Protein 2H1P (pdb70)

Secondary structure (DSSP, 8-state):
--EEEEE--EEE-TT--EEEEEEEESS-GGG--EEEEEE-TT----EEEEE-STT--EE--SSSBTTEEEEEEGGGTEEEEEE-S--GGG-EEEEEEEEPTTS---EEEE---EEEEE-----B--EEEEE--SS-S-SSSEEEEEEEEEEEBSS--EEEEGGGTB-TT-EEPPPEEETTEEEEEEEEEEETTTTTTS--EEEEEEGGGTEEEEEE----/----EEE-SEEEE-TT--EEEEEE-SS--B-TTS-B-EEEEEE-TTS--EEEEETTTEE-TT--TTEEEEEETTEEEEEESS--GGG-SEEEEEE-SBSSPEE-S-EEEEE----B--EEEEEPPPHHHHHTTEEEEEEEEEEEBSS--EEEEEETTEE--SEEEEEEPPPPTTT--EEEEEEEEEEHHHHHT--EEEEEEE-TTSSS-EEEEEETT--/--B--TTTS--

B-factor: mean 34.2, std 9.84, range [15.47, 82.89]

Nearest PDB structures (foldseek):
  2h1p-assembly1_H  TM=1.005E+00  e=1.322E-40  Mus musculus
  1frg-assembly1_H  TM=9.338E-01  e=3.503E-31  Mus musculus
  4kvc-assembly1_H  TM=7.817E-01  e=4.084E-31  Mus musculus
  5xli-assembly2_d  TM=7.603E-01  e=1.196E-30  Mus musculus
  4aei-assembly1_H  TM=6.062E-01  e=1.324E-32  Mus musculus

Radius of gyration: 24.99 Å; Cα contacts (8 Å, |Δi|>4): 1165; chains: 3; bounding box: 64×54×63 Å

Structure (mmCIF, N/CA/C/O backbone):
data_2H1P
#
_entry.id   2H1P
#
_cell.length_a   43.790
_cell.length_b   51.250
_cell.length_c   60.180
_cell.angle_alpha   91.82
_cell.angle_beta   98.57
_cell.angle_gamma   107.84
#
_symmetry.space_group_name_H-M   'P 1'
#
loop_
_entity.id
_entity.type
_entity.pdbx_description
1 polymer 2H1
2 polymer 2H1
3 polymer PA1
4 water water
#
loop_
_atom_site.group_PDB
_atom_site.id
_atom_site.type_symbol
_atom_site.label_atom_id
_atom_site.label_alt_id
_atom_site.label_comp_id
_atom_site.label_asym_id
_atom_site.label_entity_id
_atom_site.label_seq_id
_atom_site.pdbx_PDB_ins_code
_atom_site.Cartn_x
_atom_site.Cartn_y
_atom_site.Cartn_z
_atom_site.occupancy
_atom_site.B_iso_or_equiv
_atom_site.auth_seq_id
_atom_site.auth_comp_id
_atom_site.auth_asym_id
_atom_site.auth_atom_id
_atom_site.pdbx_PDB_model_num
ATOM 1 N N . ASP A 1 1 ? -2.285 -24.720 18.541 1.00 50.18 1 ASP L N 1
ATOM 2 C CA . ASP A 1 1 ? -3.647 -24.617 17.994 1.00 50.24 1 ASP L CA 1
ATOM 3 C C . ASP A 1 1 ? -4.747 -24.315 19.017 1.00 49.30 1 ASP L C 1
ATOM 4 O O . ASP A 1 1 ? -4.938 -25.010 20.026 1.00 49.77 1 ASP L O 1
ATOM 9 N N . VAL A 1 2 ? -5.501 -23.286 18.699 1.00 47.82 2 VAL L N 1
ATOM 10 C CA . VAL A 1 2 ? -6.500 -22.792 19.586 1.00 46.34 2 VAL L CA 1
ATOM 11 C C . VAL A 1 2 ? -6.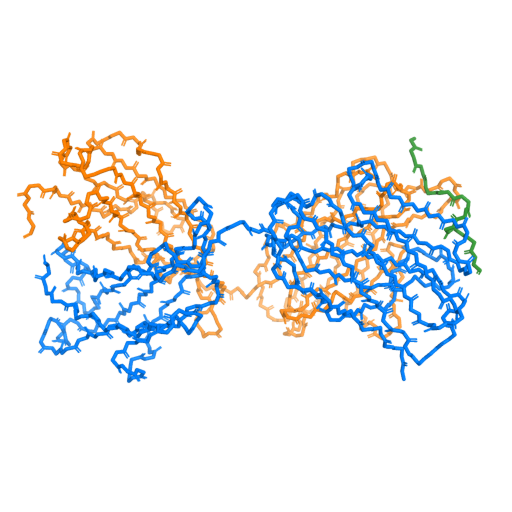802 -21.548 18.797 1.00 45.39 2 VAL L C 1
ATOM 12 O O . VAL A 1 2 ? -5.924 -21.001 18.109 1.00 45.12 2 VAL L O 1
ATOM 16 N N . VAL A 1 3 ? -8.080 -21.223 18.759 1.00 44.78 3 VAL L N 1
ATOM 17 C CA . VAL A 1 3 ? -8.580 -20.094 18.021 1.00 44.18 3 VAL L CA 1
ATOM 18 C C . VAL A 1 3 ? -8.534 -18.848 18.900 1.00 43.82 3 VAL L C 1
ATOM 19 O O . VAL A 1 3 ? -9.281 -18.743 19.891 1.00 44.30 3 VAL L O 1
ATOM 23 N N . MET A 1 4 ? -7.663 -17.910 18.526 1.00 42.74 4 MET L N 1
ATOM 24 C CA . MET A 1 4 ? -7.546 -16.634 19.219 1.00 41.60 4 MET L CA 1
ATOM 25 C C . MET A 1 4 ? -8.553 -15.704 18.600 1.00 40.61 4 MET L C 1
ATOM 26 O O . MET A 1 4 ? -8.411 -15.290 17.458 1.00 40.56 4 MET L O 1
ATOM 31 N N . THR A 1 5 ? -9.581 -15.375 19.356 1.00 39.85 5 THR L N 1
ATOM 32 C CA . THR A 1 5 ? -10.599 -14.482 18.861 1.00 39.20 5 THR L CA 1
ATOM 33 C C . THR A 1 5 ? -10.439 -13.104 19.489 1.00 38.26 5 THR L C 1
ATOM 34 O O . THR A 1 5 ? -10.629 -12.974 20.686 1.00 38.10 5 THR L O 1
ATOM 38 N N . GLN A 1 6 ? -10.084 -12.095 18.700 1.00 37.77 6 GLN L N 1
ATOM 39 C CA . GLN A 1 6 ? -9.989 -10.735 19.214 1.00 37.67 6 GLN L CA 1
ATOM 40 C C . GLN A 1 6 ? -11.227 -9.905 18.940 1.00 38.45 6 GLN L C 1
ATOM 41 O O . GLN A 1 6 ? -11.840 -10.033 17.874 1.00 38.56 6 GLN L O 1
ATOM 47 N N . THR A 1 7 ? -11.409 -8.883 19.785 1.00 38.97 7 THR L N 1
ATOM 48 C CA . THR A 1 7 ? -12.555 -7.958 19.736 1.00 39.27 7 THR L CA 1
ATOM 49 C C . THR A 1 7 ? -12.226 -6.542 20.203 1.00 39.02 7 THR L C 1
ATOM 50 O O . THR A 1 7 ? -11.619 -6.367 21.254 1.00 39.29 7 THR L O 1
ATOM 54 N N . PRO A 1 8 ? -12.745 -5.536 19.523 1.00 38.55 8 PRO L N 1
ATOM 55 C CA . PRO A 1 8 ? -13.494 -5.697 18.299 1.00 38.71 8 PRO L CA 1
ATOM 56 C C . PRO A 1 8 ? -12.473 -5.853 17.202 1.00 38.97 8 PRO L C 1
ATOM 57 O O . PRO A 1 8 ? -11.293 -5.777 17.487 1.00 39.25 8 PRO L O 1
ATOM 61 N N . LEU A 1 9 ? -12.888 -6.078 15.961 1.00 39.16 9 LEU L N 1
ATOM 62 C CA . LEU A 1 9 ? -11.894 -6.127 14.892 1.00 39.69 9 LEU L CA 1
ATOM 63 C C . LEU A 1 9 ? -11.430 -4.746 14.507 1.00 39.45 9 LEU L C 1
ATOM 64 O O . LEU A 1 9 ? -10.328 -4.586 13.986 1.00 39.48 9 LEU L O 1
ATOM 69 N N . SER A 1 10 ? -12.263 -3.747 14.786 1.00 39.27 10 SER L N 1
ATOM 70 C CA . SER A 1 10 ? -11.915 -2.365 14.471 1.00 39.08 10 SER L CA 1
ATOM 71 C C . SER A 1 10 ? -12.287 -1.471 15.648 1.00 39.31 10 SER L C 1
ATOM 72 O O . SER A 1 10 ? -13.334 -1.655 16.287 1.00 39.33 10 SER L O 1
ATOM 75 N N . LEU A 1 11 ? -11.434 -0.474 15.889 1.00 39.51 11 LEU L N 1
ATOM 76 C CA . LEU A 1 11 ? -11.580 0.428 17.017 1.00 39.82 11 LEU L CA 1
ATOM 77 C C . LEU A 1 11 ? -11.199 1.858 16.609 1.00 40.41 11 LEU L C 1
ATOM 78 O O . LEU A 1 11 ? -10.030 2.132 16.257 1.00 40.35 11 LEU L O 1
ATOM 83 N N . PRO A 1 12 ? -12.229 2.729 16.595 1.00 40.79 12 PRO L N 1
ATOM 84 C CA . PRO A 1 12 ? -12.116 4.154 16.246 1.00 40.95 12 PRO L CA 1
ATOM 85 C C . PRO A 1 12 ? -11.841 4.952 17.505 1.00 41.19 12 PRO L C 1
ATOM 86 O O . PRO A 1 12 ? -12.569 4.837 18.479 1.00 41.31 12 PRO L O 1
ATOM 90 N N . VAL A 1 13 ? -10.886 5.860 17.447 1.00 41.41 13 VAL L N 1
ATOM 91 C CA . VAL A 1 13 ? -10.519 6.607 18.637 1.00 41.71 13 VAL L CA 1
ATOM 92 C C . VAL A 1 13 ? -10.015 8.009 18.379 1.00 42.54 13 VAL L C 1
ATOM 93 O O . VAL A 1 13 ? -9.481 8.338 17.315 1.00 42.56 13 VAL L O 1
ATOM 97 N N . SER A 1 14 ? -10.113 8.824 19.416 1.00 43.25 14 SER L N 1
ATOM 98 C CA . SER A 1 14 ? -9.569 10.159 19.351 1.00 43.79 14 SER L CA 1
ATOM 99 C C . SER A 1 14 ? -8.348 10.135 20.272 1.00 43.73 14 SER L C 1
ATOM 100 O O . SER A 1 14 ? -8.403 9.577 21.378 1.00 43.46 14 SER L O 1
ATOM 103 N N . LEU A 1 15 ? -7.235 10.699 19.820 1.00 44.02 15 LEU L N 1
ATOM 104 C CA . LEU A 1 15 ? -6.060 10.687 20.665 1.00 44.39 15 LEU L CA 1
ATOM 105 C C . LEU A 1 15 ? -6.425 11.228 22.042 1.00 44.85 15 LEU L C 1
ATOM 106 O O . LEU A 1 15 ? -7.256 12.134 22.165 1.00 45.09 15 LEU L O 1
ATOM 111 N N . GLY A 1 16 ? -5.764 10.703 23.068 1.00 44.92 16 GLY L N 1
ATOM 112 C CA . GLY A 1 16 ? -6.077 11.073 24.428 1.00 45.03 16 GLY L CA 1
ATOM 113 C C . GLY A 1 16 ? -7.004 10.022 25.012 1.00 45.22 16 GLY L C 1
ATOM 114 O O . GLY A 1 16 ? -6.788 9.560 26.124 1.00 45.51 16 GLY L O 1
ATOM 115 N N . ASP A 1 17 ? -7.985 9.570 24.246 1.00 45.21 17 ASP L N 1
ATOM 116 C CA . ASP A 1 17 ? -8.837 8.495 24.745 1.00 45.37 17 ASP L CA 1
ATOM 117 C C . ASP A 1 17 ? -7.987 7.281 25.140 1.00 44.49 17 ASP L C 1
ATOM 118 O O . ASP A 1 17 ? -6.784 7.219 24.876 1.00 44.52 17 ASP L O 1
ATOM 123 N N . PRO A 1 18 ? -8.660 6.240 25.587 1.00 43.72 18 PRO L N 1
ATOM 124 C CA . PRO A 1 18 ? -7.987 5.035 26.001 1.00 43.14 18 PRO L CA 1
ATOM 125 C C . PRO A 1 18 ? -8.824 3.872 25.487 1.00 42.06 18 PRO L C 1
ATOM 126 O O . PRO A 1 18 ? -10.040 3.995 25.364 1.00 41.87 18 PRO L O 1
ATOM 130 N N . ALA A 1 19 ? -8.202 2.713 25.324 1.00 41.16 19 ALA L N 1
ATOM 131 C CA . ALA A 1 19 ? -8.908 1.601 24.733 1.00 40.47 19 ALA L CA 1
ATOM 132 C C . ALA A 1 19 ? -8.666 0.263 25.400 1.00 39.89 19 ALA L C 1
ATOM 133 O O . ALA A 1 19 ? -7.686 0.081 26.120 1.00 39.76 19 ALA L O 1
ATOM 135 N N . SER A 1 20 ? -9.525 -0.696 25.060 1.00 39.49 20 SER L N 1
ATOM 136 C CA . SER A 1 20 ? -9.388 -2.063 25.536 1.00 39.26 20 SER L CA 1
ATOM 137 C C . SER A 1 20 ? -9.726 -3.046 24.424 1.00 38.82 20 SER L C 1
ATOM 138 O O . SER A 1 20 ? -10.768 -2.958 23.779 1.00 38.90 20 SER L O 1
ATOM 141 N N . ILE A 1 21 ? -8.759 -3.888 24.118 1.00 38.36 21 ILE L N 1
ATOM 142 C CA . ILE A 1 21 ? -8.916 -4.940 23.127 1.00 37.93 21 ILE L CA 1
ATOM 143 C C . ILE A 1 21 ? -9.098 -6.265 23.890 1.00 37.64 21 ILE L C 1
ATOM 144 O O . ILE A 1 21 ? -8.346 -6.520 24.813 1.00 37.78 21 ILE L O 1
ATOM 149 N N . SER A 1 22 ? -10.106 -7.073 23.571 1.00 37.21 22 SER L N 1
ATOM 150 C CA . SER A 1 22 ? -10.219 -8.381 24.212 1.00 37.04 22 SER L CA 1
ATOM 151 C C . SER A 1 22 ? -9.544 -9.398 23.312 1.00 37.27 22 SER L C 1
ATOM 152 O O . SER A 1 22 ? -9.353 -9.159 22.111 1.00 37.41 22 SER L O 1
ATOM 155 N N . CYS A 1 23 ? -9.248 -10.555 23.890 1.00 37.29 23 CYS L N 1
ATOM 156 C CA . CYS A 1 23 ? -8.647 -11.673 23.198 1.00 37.43 23 CYS L CA 1
ATOM 157 C C . CYS A 1 23 ? -9.053 -12.883 24.013 1.00 39.53 23 CYS L C 1
ATOM 158 O O . CYS A 1 23 ? -9.060 -12.861 25.241 1.00 39.47 23 CYS L O 1
ATOM 161 N N . ARG A 1 24 ? -9.504 -13.916 23.328 1.00 42.05 24 ARG L N 1
ATOM 162 C CA . ARG A 1 24 ? -10.130 -15.035 24.004 1.00 44.35 24 ARG L CA 1
ATOM 163 C C . ARG A 1 24 ? -9.703 -16.332 23.292 1.00 45.57 24 ARG L C 1
ATOM 164 O O . ARG A 1 24 ? -10.131 -16.584 22.168 1.00 45.82 24 ARG L O 1
ATOM 172 N N . SER A 1 25 ? -8.864 -17.147 23.927 1.00 46.42 25 SER L N 1
ATOM 173 C CA . SER A 1 25 ? -8.442 -18.386 23.298 1.00 47.46 25 SER L CA 1
ATOM 174 C C . SER A 1 25 ? -9.597 -19.382 23.331 1.00 48.61 25 SER L C 1
ATOM 175 O O . SER A 1 25 ? -10.610 -19.151 23.987 1.00 48.82 25 SER L O 1
ATOM 178 N N . SER A 1 26 ? -9.486 -20.475 22.591 1.00 49.42 26 SER L N 1
ATOM 179 C CA . SER A 1 26 ? -10.539 -21.477 22.670 1.00 50.19 26 SER L CA 1
ATOM 180 C C . SER A 1 26 ? -10.252 -22.335 23.915 1.00 50.87 26 SER L C 1
ATOM 181 O O . SER A 1 26 ? -10.808 -22.062 24.972 1.00 50.97 26 SER L O 1
ATOM 184 N N . GLN A 1 27 ? -9.253 -23.222 23.846 1.00 51.31 27 GLN L N 1
ATOM 185 C CA . GLN A 1 27 ? -8.813 -23.982 25.033 1.00 51.58 27 GLN L CA 1
ATOM 186 C C . GLN A 1 27 ? -8.206 -22.966 26.035 1.00 50.83 27 GLN L C 1
ATOM 187 O O . GLN A 1 27 ? -7.961 -21.806 25.678 1.00 50.90 27 GLN L O 1
ATOM 193 N N . SER A 1 28 ? -7.956 -23.393 27.269 1.00 49.97 28 SER L N 1
ATOM 194 C CA . SER A 1 28 ? -7.320 -22.512 28.262 1.00 49.23 28 SER L CA 1
ATOM 195 C C . SER A 1 28 ? -5.847 -22.301 27.903 1.00 48.61 28 SER L C 1
ATOM 196 O O . SER A 1 28 ? -5.304 -23.071 27.108 1.00 48.83 28 SER L O 1
ATOM 199 N N . LEU A 1 29 ? -5.209 -21.258 28.446 1.00 47.62 29 LEU L N 1
ATOM 200 C CA . LEU A 1 29 ? -3.786 -21.018 28.162 1.00 46.82 29 LEU L CA 1
ATOM 201 C C . LEU A 1 29 ? -2.783 -21.333 29.284 1.00 46.20 29 LEU L C 1
ATOM 202 O O . LEU A 1 29 ? -1.592 -20.997 29.199 1.00 46.12 29 LEU L O 1
ATOM 207 N N . VAL A 1 30 ? -3.257 -21.898 30.384 1.00 45.48 30 VAL L N 1
ATOM 208 C CA . VAL A 1 30 ? -2.302 -22.200 31.428 1.00 44.51 30 VAL L CA 1
ATOM 209 C C . VAL A 1 30 ? -1.507 -23.420 31.004 1.00 43.17 30 VAL L C 1
ATOM 210 O O . VAL A 1 30 ? -2.045 -24.485 30.715 1.00 43.10 30 VAL L O 1
ATOM 214 N N . HIS A 1 31 ? -0.213 -23.244 30.910 1.00 41.89 31 HIS L N 1
ATOM 215 C CA . HIS A 1 31 ? 0.608 -24.351 30.530 1.00 40.60 31 HIS L CA 1
ATOM 216 C C . HIS A 1 31 ? 0.928 -25.243 31.703 1.00 40.03 31 HIS L C 1
ATOM 217 O O . HIS A 1 31 ? 1.149 -24.781 32.813 1.00 40.06 31 HIS L O 1
ATOM 224 N N . SER A 1 32 ? 1.095 -26.519 31.403 1.00 39.53 32 SER L N 1
ATOM 225 C CA . SER A 1 32 ? 1.487 -27.510 32.400 1.00 38.86 32 SER L CA 1
ATOM 226 C C . SER A 1 32 ? 2.844 -27.120 33.000 1.00 38.06 32 SER L C 1
ATOM 227 O O . SER A 1 32 ? 3.884 -27.785 32.786 1.00 38.23 32 SER L O 1
ATOM 230 N N . ASN A 1 33 ? 2.857 -25.951 33.610 1.00 37.08 33 ASN L N 1
ATOM 231 C CA . ASN A 1 33 ? 4.046 -25.483 34.259 1.00 36.26 33 ASN L CA 1
ATOM 232 C C . ASN A 1 33 ? 3.729 -24.129 34.850 1.00 35.73 33 ASN L C 1
ATOM 233 O O . ASN A 1 33 ? 4.614 -23.383 35.250 1.00 35.93 33 ASN L O 1
ATOM 238 N N . GLY A 1 34 ? 2.437 -23.840 34.922 1.00 35.07 34 GLY L N 1
ATOM 239 C CA . GLY A 1 34 ? 1.947 -22.609 35.512 1.00 34.56 34 GLY L CA 1
ATOM 240 C C . GLY A 1 34 ? 2.127 -21.345 34.674 1.00 34.00 34 GLY L C 1
ATOM 241 O O . GLY A 1 34 ? 1.529 -20.287 34.980 1.00 34.16 34 GLY L O 1
ATOM 242 N N . ASN A 1 35 ? 2.980 -21.402 33.664 1.00 33.11 35 ASN L N 1
ATOM 243 C CA . ASN A 1 35 ? 3.130 -20.226 32.844 1.00 32.43 35 ASN L CA 1
ATOM 244 C C . ASN A 1 35 ? 1.938 -20.097 31.888 1.00 32.11 35 ASN L C 1
ATOM 245 O O . ASN A 1 35 ? 1.258 -21.079 31.623 1.00 32.23 35 ASN L O 1
ATOM 250 N N . THR A 1 36 ? 1.495 -18.864 31.672 1.00 31.66 36 THR L N 1
ATOM 251 C CA . THR A 1 36 ? 0.437 -18.546 30.720 1.00 31.35 36 THR L CA 1
ATOM 252 C C . THR A 1 36 ? 1.034 -17.795 29.520 1.00 30.31 36 THR L C 1
ATOM 253 O O . THR A 1 36 ? 1.224 -16.582 29.573 1.00 30.60 36 THR L O 1
ATOM 257 N N . TYR A 1 37 ? 1.308 -18.511 28.442 1.00 28.91 37 TYR L N 1
ATOM 258 C CA . TYR A 1 37 ? 1.979 -17.947 27.302 1.00 27.81 37 TYR L CA 1
ATOM 259 C C . TYR A 1 37 ? 1.181 -17.144 26.295 1.00 27.43 37 TYR L C 1
ATOM 260 O O . TYR A 1 37 ? 1.027 -17.569 25.155 1.00 27.62 37 TYR L O 1
ATOM 269 N N . LEU A 1 38 ? 0.534 -16.080 26.772 1.00 26.98 38 LEU L N 1
ATOM 270 C CA . LEU A 1 38 ? -0.268 -15.160 25.951 1.00 26.31 38 LEU L CA 1
ATOM 271 C C . LEU A 1 38 ? 0.511 -13.870 25.729 1.00 25.99 38 LEU L C 1
ATOM 272 O O . LEU A 1 38 ? 0.770 -13.164 26.693 1.00 26.02 38 LEU L O 1
ATOM 277 N N . HIS A 1 39 ? 0.748 -13.468 24.481 1.00 25.74 39 HIS L N 1
ATOM 278 C CA . HIS A 1 39 ? 1.473 -12.224 24.277 1.00 25.48 39 HIS L CA 1
ATOM 279 C C . HIS A 1 39 ? 0.708 -11.276 23.412 1.00 25.03 39 HIS L C 1
ATOM 280 O O . HIS A 1 39 ? -0.346 -11.615 22.914 1.00 25.01 39 HIS L O 1
ATOM 287 N N . TRP A 1 40 ? 1.238 -10.065 23.289 1.00 24.91 40 TRP L N 1
ATOM 288 C CA . TRP A 1 40 ? 0.625 -8.995 22.516 1.00 24.63 40 TRP L CA 1
ATOM 289 C C . TRP A 1 40 ? 1.677 -8.342 21.649 1.00 24.15 40 TRP L C 1
ATOM 290 O O . TRP A 1 40 ? 2.742 -7.947 22.125 1.00 23.94 40 TRP L O 1
ATOM 301 N N . TYR A 1 41 ? 1.324 -8.150 20.382 1.00 23.98 41 TYR L N 1
ATOM 302 C CA . TYR A 1 41 ? 2.213 -7.545 19.400 1.00 23.77 41 TYR L CA 1
ATOM 303 C C . TYR A 1 41 ? 1.433 -6.451 18.678 1.00 24.43 41 TYR L C 1
ATOM 304 O O . TYR A 1 41 ? 0.203 -6.449 18.634 1.00 24.34 41 TYR L O 1
ATOM 313 N N . LEU A 1 42 ? 2.181 -5.465 18.223 1.00 25.44 42 LEU L N 1
ATOM 314 C CA . LEU A 1 42 ? 1.677 -4.348 17.464 1.00 26.60 42 LEU L CA 1
ATOM 315 C C . LEU A 1 42 ? 2.302 -4.377 16.093 1.00 27.79 42 LEU L C 1
ATOM 316 O O . LEU A 1 42 ? 3.524 -4.579 15.959 1.00 27.52 42 LEU L O 1
ATOM 321 N N . GLN A 1 43 ? 1.520 -4.027 15.075 1.00 29.21 43 GLN L N 1
ATOM 322 C CA . GLN A 1 43 ? 2.115 -3.926 13.753 1.00 30.39 43 GLN L CA 1
ATOM 323 C C . GLN A 1 43 ? 1.749 -2.618 13.187 1.00 31.87 43 GLN L C 1
ATOM 324 O O . GLN A 1 43 ? 0.597 -2.215 13.204 1.00 31.63 43 GLN L O 1
ATOM 330 N N . LYS A 1 44 ? 2.794 -1.873 12.894 1.00 33.93 44 LYS L N 1
ATOM 331 C CA . LYS A 1 44 ? 2.659 -0.553 12.316 1.00 35.92 44 LYS L CA 1
ATOM 332 C C . LYS A 1 44 ? 2.654 -0.627 10.801 1.00 36.88 44 LYS L C 1
ATOM 333 O O . LYS A 1 44 ? 3.439 -1.367 10.172 1.00 36.81 44 LYS L O 1
ATOM 339 N N . PRO A 1 45 ? 1.758 0.154 10.218 1.00 37.75 45 PRO L N 1
ATOM 340 C CA . PRO A 1 45 ? 1.632 0.179 8.783 1.00 38.19 45 PRO L CA 1
ATOM 341 C C . PRO A 1 45 ? 3.019 0.094 8.196 1.00 38.58 45 PRO L C 1
ATOM 342 O O . PRO A 1 45 ? 3.869 0.951 8.410 1.00 38.57 45 PRO L O 1
ATOM 346 N N . GLY A 1 46 ? 3.269 -1.022 7.540 1.00 39.09 46 GLY L N 1
ATOM 347 C CA . GLY A 1 46 ? 4.532 -1.235 6.876 1.00 39.74 46 GLY L CA 1
ATOM 348 C C . GLY A 1 46 ? 5.701 -1.794 7.658 1.00 40.48 46 GLY L C 1
ATOM 349 O O . GLY A 1 46 ? 6.810 -1.852 7.112 1.00 40.97 46 GLY L O 1
ATOM 350 N N . GLN A 1 47 ? 5.483 -2.332 8.853 1.00 40.54 47 GLN L N 1
ATOM 351 C CA . GLN A 1 47 ? 6.622 -2.898 9.572 1.00 40.49 47 GLN L CA 1
ATOM 352 C C . GLN A 1 47 ? 6.378 -4.278 10.150 1.00 39.88 47 GLN L C 1
ATOM 353 O O . GLN A 1 47 ? 5.293 -4.836 10.019 1.00 39.72 47 GLN L O 1
ATOM 359 N N . SER A 1 48 ? 7.419 -4.846 10.746 1.00 39.52 48 SER L N 1
ATOM 360 C CA . SER A 1 48 ? 7.302 -6.152 11.415 1.00 39.15 48 SER L CA 1
ATOM 361 C C . SER A 1 48 ? 6.574 -5.914 12.712 1.00 37.83 48 SER L C 1
ATOM 362 O O . SER A 1 48 ? 6.664 -4.832 13.274 1.00 37.79 48 SER L O 1
ATOM 365 N N . PRO A 1 49 ? 5.866 -6.915 13.207 1.00 36.52 49 PRO L N 1
ATOM 366 C CA . PRO A 1 49 ? 5.233 -6.752 14.491 1.00 35.43 49 PRO L CA 1
ATOM 367 C C . PRO A 1 49 ? 6.327 -6.488 15.522 1.00 34.44 49 PRO L C 1
ATOM 368 O O . PRO A 1 49 ? 7.514 -6.830 15.334 1.00 34.44 49 PRO L O 1
ATOM 372 N N . LYS A 1 50 ? 5.926 -5.863 16.614 1.00 33.36 50 LYS L N 1
ATOM 373 C CA . LYS A 1 50 ? 6.843 -5.617 17.689 1.00 32.29 50 LYS L CA 1
ATOM 374 C C . LYS A 1 50 ? 6.115 -6.051 18.917 1.00 30.69 50 LYS L C 1
ATOM 375 O O . LYS A 1 50 ? 4.958 -5.736 19.081 1.00 30.32 50 LYS L O 1
ATOM 381 N N . LEU A 1 51 ? 6.766 -6.879 19.718 1.00 29.72 51 LEU L N 1
ATOM 382 C CA . LEU A 1 51 ? 6.185 -7.340 20.965 1.00 29.03 51 LEU L CA 1
ATOM 383 C C . LEU A 1 51 ? 5.968 -6.176 21.952 1.00 28.72 51 LEU L C 1
ATOM 384 O O . LEU A 1 51 ? 6.833 -5.321 22.121 1.00 28.91 51 LEU L O 1
ATOM 389 N N . LEU A 1 52 ? 4.810 -6.135 22.595 1.00 27.98 52 LEU L N 1
ATOM 390 C CA . LEU A 1 52 ? 4.542 -5.118 23.598 1.00 27.14 52 LEU L CA 1
ATOM 391 C C . LEU A 1 52 ? 4.592 -5.773 24.965 1.00 26.92 52 LEU L C 1
ATOM 392 O O . LEU A 1 52 ? 5.344 -5.386 25.834 1.00 26.77 52 LEU L O 1
ATOM 397 N N . ILE A 1 53 ? 3.863 -6.866 25.084 1.00 26.97 53 ILE L N 1
ATOM 398 C CA . ILE A 1 53 ? 3.623 -7.522 26.343 1.00 27.01 53 ILE L CA 1
ATOM 399 C C . ILE A 1 53 ? 3.719 -9.023 26.230 1.00 27.33 53 ILE L C 1
ATOM 400 O O . ILE A 1 53 ? 3.076 -9.633 25.395 1.00 27.36 53 ILE L O 1
ATOM 405 N N . TYR A 1 54 ? 4.359 -9.623 27.216 1.00 27.60 54 TYR L N 1
ATOM 406 C CA . TYR A 1 54 ? 4.496 -11.046 27.225 1.00 27.97 54 TYR L CA 1
ATOM 407 C C . TYR A 1 54 ? 4.100 -11.630 28.556 1.00 28.56 54 TYR L C 1
ATOM 408 O O . TYR A 1 54 ? 4.068 -10.932 29.580 1.00 28.81 54 TYR L O 1
ATOM 417 N N . LYS A 1 55 ? 3.746 -12.913 28.514 1.00 28.85 55 LYS L N 1
ATOM 418 C CA . LYS A 1 55 ? 3.340 -13.635 29.696 1.00 29.25 55 LYS L CA 1
ATOM 419 C C . LYS A 1 55 ? 2.171 -12.928 30.348 1.00 29.56 55 LYS L C 1
ATOM 420 O O . LYS A 1 55 ? 2.169 -12.672 31.541 1.00 29.83 55 LYS L O 1
ATOM 426 N N . VAL A 1 56 ? 1.199 -12.574 29.517 1.00 29.61 56 VAL L N 1
ATOM 427 C CA . VAL A 1 56 ? -0.035 -11.897 29.916 1.00 29.40 56 VAL L CA 1
ATOM 428 C C . VAL A 1 56 ? 0.084 -10.444 30.248 1.00 29.55 56 VAL L C 1
ATOM 429 O O . VAL A 1 56 ? -0.796 -9.661 29.880 1.00 29.96 56 VAL L O 1
ATOM 433 N N . SER A 1 57 ? 1.127 -10.082 30.972 1.00 29.34 57 SER L N 1
ATOM 434 C CA . SER A 1 57 ? 1.198 -8.735 31.483 1.00 29.56 57 SER L CA 1
ATOM 435 C C . SER A 1 57 ? 2.582 -8.212 31.741 1.00 29.87 57 SER L C 1
ATOM 436 O O . SER A 1 57 ? 2.720 -7.275 32.500 1.00 29.69 57 SER L O 1
ATOM 439 N N . ASN A 1 58 ? 3.602 -8.856 31.193 1.00 30.68 58 ASN L N 1
ATOM 440 C CA . ASN A 1 58 ? 4.958 -8.359 31.346 1.00 31.86 58 ASN L CA 1
ATOM 441 C C . ASN A 1 58 ? 5.392 -7.370 30.248 1.00 32.92 58 ASN L C 1
ATOM 442 O O . ASN A 1 58 ? 5.583 -7.775 29.110 1.00 33.03 58 ASN L O 1
ATOM 447 N N . ARG A 1 59 ? 5.586 -6.090 30.577 1.00 33.81 59 ARG L N 1
ATOM 448 C CA . ARG A 1 59 ? 6.043 -5.135 29.558 1.00 34.79 59 ARG L CA 1
ATOM 449 C C . ARG A 1 59 ? 7.413 -5.474 29.079 1.00 35.58 59 ARG L C 1
ATOM 450 O O . ARG A 1 59 ? 8.272 -5.887 29.859 1.00 35.98 59 ARG L O 1
ATOM 458 N N . PHE A 1 60 ? 7.593 -5.338 27.776 1.00 35.75 60 PHE L N 1
ATOM 459 C CA . PHE A 1 60 ? 8.850 -5.640 27.162 1.00 36.09 60 PHE L CA 1
ATOM 460 C C . PHE A 1 60 ? 9.718 -4.405 27.275 1.00 36.88 60 PHE L C 1
ATOM 461 O O . PHE A 1 60 ? 9.210 -3.296 27.381 1.00 36.76 60 PHE L O 1
ATOM 469 N N . SER A 1 61 ? 11.024 -4.605 27.210 1.00 37.84 61 SER L N 1
ATOM 470 C CA . SER A 1 61 ? 11.988 -3.526 27.320 1.00 38.80 61 SER L CA 1
ATOM 471 C C . SER A 1 61 ? 11.635 -2.358 26.394 1.00 39.01 61 SER L C 1
ATOM 472 O O . SER A 1 61 ? 11.902 -2.446 25.175 1.00 39.38 61 SER L O 1
ATOM 475 N N . GLY A 1 62 ? 11.241 -1.217 26.986 1.00 38.60 62 GLY L N 1
ATOM 476 C CA . GLY A 1 62 ? 10.962 0.009 26.231 1.00 38.28 62 GLY L CA 1
ATOM 477 C C . GLY A 1 62 ? 9.502 0.254 25.849 1.00 38.35 62 GLY L C 1
ATOM 478 O O . GLY A 1 62 ? 9.207 1.056 24.948 1.00 38.64 62 GLY L O 1
ATOM 479 N N . VAL A 1 63 ? 8.594 -0.519 26.437 1.00 37.93 63 VAL L N 1
ATOM 480 C CA . VAL A 1 63 ? 7.174 -0.312 26.190 1.00 37.16 63 VAL L CA 1
ATOM 481 C C . VAL A 1 63 ? 6.567 0.595 27.255 1.00 37.17 63 VAL L C 1
ATOM 482 O O . VAL A 1 63 ? 6.369 0.195 28.414 1.00 37.33 63 VAL L O 1
ATOM 486 N N . PRO A 1 64 ? 6.227 1.798 26.823 1.00 36.84 64 PRO L N 1
ATOM 487 C CA . PRO A 1 64 ? 5.634 2.846 27.647 1.00 36.84 64 PRO L CA 1
ATOM 488 C C . PRO A 1 64 ? 4.602 2.330 28.619 1.00 36.90 64 PRO L C 1
ATOM 489 O O . PRO A 1 64 ? 3.947 1.318 28.373 1.00 36.87 64 PRO L O 1
ATOM 493 N N . ASP A 1 65 ? 4.480 3.019 29.749 1.00 37.06 65 ASP L N 1
ATOM 494 C CA . ASP A 1 65 ? 3.586 2.567 30.791 1.00 37.14 65 ASP L CA 1
ATOM 495 C C . ASP A 1 65 ? 2.113 2.733 30.537 1.00 36.43 65 ASP L C 1
ATOM 496 O O . ASP A 1 65 ? 1.293 2.138 31.252 1.00 36.48 65 ASP L O 1
ATOM 501 N N . LYS A 1 66 ? 1.788 3.439 29.444 1.00 35.57 66 LYS L N 1
ATOM 502 C CA . LYS A 1 66 ? 0.391 3.618 29.037 1.00 34.89 66 LYS L CA 1
ATOM 503 C C . LYS A 1 66 ? -0.174 2.221 28.738 1.00 34.31 66 LYS L C 1
ATOM 504 O O . LYS A 1 66 ? -1.390 2.005 28.763 1.00 34.38 66 LYS L O 1
ATOM 510 N N . PHE A 1 67 ? 0.699 1.317 28.302 1.00 33.55 67 PHE L N 1
ATOM 511 C CA . PHE A 1 67 ? 0.268 -0.026 27.929 1.00 32.86 67 PHE L CA 1
ATOM 512 C C . PHE A 1 67 ? 0.238 -0.962 29.115 1.00 32.23 67 PHE L C 1
ATOM 513 O O . PHE A 1 67 ? 1.173 -1.041 29.868 1.00 32.38 67 PHE L O 1
ATOM 521 N N . SER A 1 68 ? -0.733 -1.831 29.173 1.00 31.87 68 SER L N 1
ATOM 522 C CA . SER A 1 68 ? -0.703 -2.779 30.257 1.00 31.67 68 SER L CA 1
ATOM 523 C C . SER A 1 68 ? -1.626 -3.917 29.853 1.00 31.54 68 SER L C 1
ATOM 524 O O . SER A 1 68 ? -2.516 -3.707 29.042 1.00 31.44 68 SER L O 1
ATOM 527 N N . GLY A 1 69 ? -1.399 -5.116 30.375 1.00 31.57 69 GLY L N 1
ATOM 528 C CA . GLY A 1 69 ? -2.224 -6.245 29.991 1.00 32.08 69 GLY L CA 1
ATOM 529 C C . GLY A 1 69 ? -2.576 -7.064 31.213 1.00 32.88 69 GLY L C 1
ATOM 530 O O . GLY A 1 69 ? -1.814 -7.123 32.162 1.00 32.81 69 GLY L O 1
ATOM 531 N N . SER A 1 70 ? -3.713 -7.746 31.159 1.00 33.83 70 SER L N 1
ATOM 532 C CA . SER A 1 70 ? -4.187 -8.552 32.283 1.00 34.59 70 SER L CA 1
ATOM 533 C C . SER A 1 70 ? -5.132 -9.610 31.768 1.00 35.59 70 SER L C 1
ATOM 534 O O . SER A 1 70 ? -5.631 -9.521 30.641 1.00 35.74 70 SER L O 1
ATOM 537 N N . GLY A 1 71 ? -5.393 -10.603 32.608 1.00 36.34 71 GLY L N 1
ATOM 538 C CA . GLY A 1 71 ? -6.315 -11.671 32.251 1.00 37.01 71 GLY L CA 1
ATOM 539 C C . GLY A 1 71 ? -5.920 -12.990 32.893 1.00 37.70 71 GLY L C 1
ATOM 540 O O . GLY A 1 71 ? -4.806 -13.127 33.425 1.00 37.65 71 GLY L O 1
ATOM 541 N N . SER A 1 72 ? -6.762 -13.996 32.673 1.00 38.38 72 SER L N 1
ATOM 542 C CA . SER A 1 72 ? -6.537 -15.326 33.209 1.00 39.25 72 SER L CA 1
ATOM 543 C C . SER A 1 72 ? -7.152 -16.383 32.304 1.00 39.46 72 SER L C 1
ATOM 544 O O . SER A 1 72 ? -8.284 -16.244 31.827 1.00 39.50 72 SER L O 1
ATOM 547 N N . GLY A 1 73 ? -6.400 -17.462 32.131 1.00 39.59 73 GLY L N 1
ATOM 548 C CA . GLY A 1 73 ? -6.846 -18.631 31.391 1.00 39.65 73 GLY L CA 1
ATOM 549 C C . GLY A 1 73 ? -7.253 -18.487 29.932 1.00 39.36 73 GLY L C 1
ATOM 550 O O . GLY A 1 73 ? -6.546 -18.983 29.062 1.00 39.21 73 GLY L O 1
ATOM 551 N N . THR A 1 74 ? -8.476 -18.026 29.686 1.00 39.29 74 THR L N 1
ATOM 552 C CA . THR A 1 74 ? -8.964 -17.927 28.320 1.00 39.64 74 THR L CA 1
ATOM 553 C C . THR A 1 74 ? -9.240 -16.509 27.898 1.00 40.22 74 THR L C 1
ATOM 554 O O . THR A 1 74 ? -9.253 -16.218 26.718 1.00 40.31 74 THR L O 1
ATOM 558 N N . ASP A 1 75 ? -9.713 -15.704 28.835 1.00 40.77 75 ASP L N 1
ATOM 559 C CA . ASP A 1 75 ? -10.048 -14.317 28.549 1.00 41.32 75 ASP L CA 1
ATOM 560 C C . ASP A 1 75 ? -8.880 -13.379 28.869 1.00 40.38 75 ASP L C 1
ATOM 561 O O . ASP A 1 75 ? -8.343 -13.468 29.959 1.00 40.83 75 ASP L O 1
ATOM 566 N N . PHE A 1 76 ? -8.621 -12.368 28.036 1.00 38.89 76 PHE L N 1
ATOM 567 C CA . PHE A 1 76 ? -7.529 -11.433 28.312 1.00 37.49 76 PHE L CA 1
ATOM 568 C C . PHE A 1 76 ? -7.819 -10.071 27.767 1.00 36.86 76 PHE L C 1
ATOM 569 O O . PHE A 1 76 ? -8.674 -9.922 26.911 1.00 36.94 76 PHE L O 1
ATOM 577 N N . THR A 1 77 ? -7.096 -9.070 28.246 1.00 36.18 77 THR L N 1
ATOM 578 C CA . THR A 1 77 ? -7.375 -7.726 27.804 1.00 35.69 77 THR L CA 1
ATOM 579 C C . THR A 1 77 ? -6.118 -6.892 27.698 1.00 35.88 77 THR L C 1
ATOM 580 O O . THR A 1 77 ? -5.205 -7.057 28.490 1.00 36.14 77 THR L O 1
ATOM 584 N N . LEU A 1 78 ? -6.027 -6.126 26.615 1.00 35.86 78 LEU L N 1
ATOM 585 C CA . LEU A 1 78 ? -4.969 -5.157 26.406 1.00 36.12 78 LEU L CA 1
ATOM 586 C C . LEU A 1 78 ? -5.592 -3.817 26.665 1.00 36.54 78 LEU L C 1
ATOM 587 O O . LEU A 1 78 ? -6.610 -3.499 26.077 1.00 36.35 78 LEU L O 1
ATOM 592 N N . LYS A 1 79 ? -4.921 -2.973 27.428 1.00 37.33 79 LYS L N 1
ATOM 593 C CA . LYS A 1 79 ? -5.474 -1.672 27.710 1.00 38.03 79 LYS L CA 1
ATOM 594 C C . LYS A 1 79 ? -4.424 -0.639 27.423 1.00 38.51 79 LYS L C 1
ATOM 595 O O . LYS A 1 79 ? -3.235 -0.877 27.607 1.00 38.19 79 LYS L O 1
ATOM 601 N N . ILE A 1 80 ? -4.894 0.522 26.986 1.00 39.55 80 ILE L N 1
ATOM 602 C CA . ILE A 1 80 ? -4.045 1.635 26.593 1.00 40.74 80 ILE L CA 1
ATOM 603 C C . ILE A 1 80 ? -4.722 2.812 27.295 1.00 42.06 80 ILE L C 1
ATOM 604 O O . ILE A 1 80 ? -5.945 2.920 27.271 1.00 42.31 80 ILE L O 1
ATOM 609 N N . SER A 1 81 ? -3.953 3.593 28.044 1.00 43.01 81 SER L N 1
ATOM 610 C CA . SER A 1 81 ? -4.504 4.642 28.909 1.00 44.09 81 SER L CA 1
ATOM 611 C C . SER A 1 81 ? -4.921 5.982 28.259 1.00 45.01 81 SER L C 1
ATOM 612 O O . SER A 1 81 ? -5.956 6.572 28.598 1.00 45.00 81 SER L O 1
ATOM 615 N N . ARG A 1 82 ? -4.095 6.440 27.328 1.00 45.90 82 ARG L N 1
ATOM 616 C CA . ARG A 1 82 ? -4.296 7.661 26.568 1.00 46.68 82 ARG L CA 1
ATOM 617 C C . ARG A 1 82 ? -3.722 7.175 25.279 1.00 47.21 82 ARG L C 1
ATOM 618 O O . ARG A 1 82 ? -2.557 6.786 25.262 1.00 47.13 82 ARG L O 1
ATOM 626 N N . VAL A 1 83 ? -4.481 7.198 24.194 1.00 47.87 83 VAL L N 1
ATOM 627 C CA . VAL A 1 83 ? -3.880 6.799 22.929 1.00 48.48 83 VAL L CA 1
ATOM 628 C C . VAL A 1 83 ? -3.121 7.939 22.276 1.00 49.23 83 VAL L C 1
ATOM 629 O O . VAL A 1 83 ? -3.609 9.062 22.215 1.00 49.10 83 VAL L O 1
ATOM 633 N N . GLU A 1 84 ? -1.896 7.636 21.864 1.00 50.12 84 GLU L N 1
ATOM 634 C CA . GLU A 1 84 ? -1.039 8.547 21.115 1.00 51.03 84 GLU L CA 1
ATOM 635 C C . GLU A 1 84 ? -1.209 8.178 19.648 1.00 51.00 84 GLU L C 1
ATOM 636 O O . GLU A 1 84 ? -1.785 7.125 19.331 1.00 51.27 84 GLU L O 1
ATOM 642 N N . ALA A 1 85 ? -0.698 9.012 18.752 1.00 50.68 85 ALA L N 1
ATOM 643 C CA . ALA A 1 85 ? -0.786 8.718 17.322 1.00 50.50 85 ALA L CA 1
ATOM 644 C C . ALA A 1 85 ? 0.083 7.514 17.047 1.00 50.30 85 ALA L C 1
ATOM 645 O O . ALA A 1 85 ? -0.242 6.658 16.237 1.00 50.40 85 ALA L O 1
ATOM 647 N N . GLU A 1 86 ? 1.168 7.441 17.800 1.00 50.09 86 GLU L N 1
ATOM 648 C CA . GLU A 1 86 ? 2.131 6.349 17.739 1.00 49.80 86 GLU L CA 1
ATOM 649 C C . GLU A 1 86 ? 1.424 4.998 17.987 1.00 48.56 86 GLU L C 1
ATOM 650 O O . GLU A 1 86 ? 1.900 3.952 17.578 1.00 48.62 86 GLU L O 1
ATOM 656 N N . ASP A 1 87 ? 0.325 5.008 18.722 1.00 47.23 87 ASP L N 1
ATOM 657 C CA . ASP A 1 87 ? -0.289 3.760 19.087 1.00 46.28 87 ASP L CA 1
ATOM 658 C C . ASP A 1 87 ? -1.175 3.149 18.052 1.00 45.14 87 ASP L C 1
ATOM 659 O O . ASP A 1 87 ? -1.874 2.184 18.314 1.00 45.13 87 ASP L O 1
ATOM 664 N N . GLN A 1 88 ? -1.221 3.751 16.884 1.00 44.02 88 GLN L N 1
ATOM 665 C CA . GLN A 1 88 ? -2.134 3.228 15.890 1.00 42.78 88 GLN L CA 1
ATOM 666 C C . GLN A 1 88 ? -1.623 2.228 14.890 1.00 41.19 88 GLN L C 1
ATOM 667 O O . GLN A 1 88 ? -0.760 2.538 14.066 1.00 41.54 88 GLN L O 1
ATOM 673 N N . GLY A 1 89 ? -2.285 1.085 14.875 1.00 39.17 89 G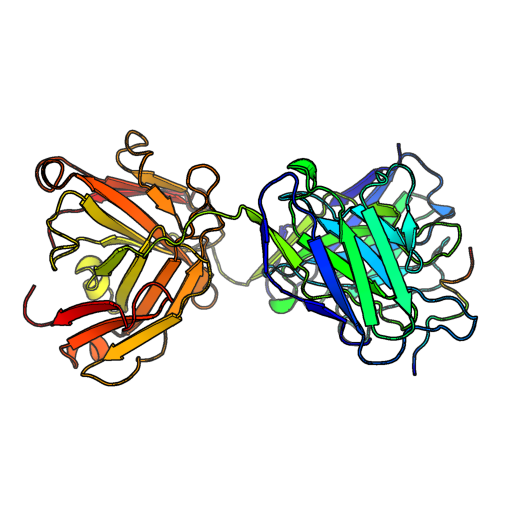LY L N 1
ATOM 674 C CA . GLY A 1 89 ? -1.939 0.014 13.989 1.00 37.50 89 GLY L CA 1
ATOM 675 C C . GLY A 1 89 ? -2.813 -1.151 14.365 1.00 36.16 89 GLY L C 1
ATOM 676 O O . GLY A 1 89 ? -3.918 -0.983 14.859 1.00 36.31 89 GLY L O 1
ATOM 677 N N . VAL A 1 90 ? -2.366 -2.333 13.994 1.00 34.82 90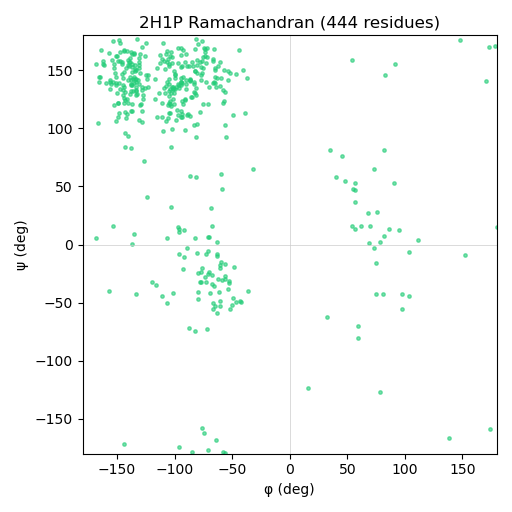 VAL L N 1
ATOM 678 C CA . VAL A 1 90 ? -3.095 -3.541 14.273 1.00 33.31 90 VAL L CA 1
ATOM 679 C C . VAL A 1 90 ? -2.399 -4.271 15.403 1.00 32.10 90 VAL L C 1
ATOM 680 O O . VAL A 1 90 ? -1.161 -4.373 15.433 1.00 31.83 90 VAL L O 1
ATOM 684 N N . TYR A 1 91 ? -3.196 -4.684 16.378 1.00 31.20 91 TYR L N 1
ATOM 685 C CA . TYR A 1 91 ? -2.698 -5.357 17.553 1.00 30.56 91 TYR L CA 1
ATOM 686 C C . TYR A 1 91 ? -3.046 -6.832 17.510 1.00 30.29 91 TYR L C 1
ATOM 687 O O . TYR A 1 91 ? -4.201 -7.177 17.305 1.00 30.16 91 TYR L O 1
ATOM 696 N N . PHE A 1 92 ? -2.116 -7.680 17.921 1.00 30.46 92 PHE L N 1
ATOM 697 C CA . PHE A 1 92 ? -2.380 -9.111 17.893 1.00 30.98 92 PHE L CA 1
ATOM 698 C C . PHE A 1 92 ? -1.970 -9.834 19.186 1.00 31.67 92 PHE L C 1
ATOM 699 O O . PHE A 1 92 ? -0.900 -9.569 19.743 1.00 32.01 92 PHE L O 1
ATOM 707 N N . CYS A 1 93 ? -2.766 -10.818 19.600 1.00 31.83 93 CYS L N 1
ATOM 708 C CA . CYS A 1 93 ? -2.388 -11.695 20.699 1.00 31.90 93 CYS L CA 1
ATOM 709 C C . CYS A 1 93 ? -1.985 -13.060 20.179 1.00 31.41 93 CYS L C 1
ATOM 710 O O . CYS A 1 93 ? -2.784 -13.753 19.584 1.00 31.38 93 CYS L O 1
ATOM 713 N N . SER A 1 94 ? -0.765 -13.481 20.443 1.00 31.26 94 SER L N 1
ATOM 714 C CA . SER A 1 94 ? -0.354 -14.844 20.119 1.00 31.27 94 SER L CA 1
ATOM 715 C C . SER A 1 94 ? -0.355 -15.662 21.427 1.00 31.12 94 SER L C 1
ATOM 716 O O . SER A 1 94 ? -0.255 -15.094 22.517 1.00 31.20 94 SER L O 1
ATOM 719 N N . GLN A 1 95 ? -0.289 -16.983 21.301 1.00 30.82 95 GLN L N 1
ATOM 720 C CA . GLN A 1 95 ? -0.231 -17.879 22.447 1.00 30.56 95 GLN L CA 1
ATOM 721 C C . GLN A 1 95 ? 0.864 -18.872 22.134 1.00 30.49 95 GLN L C 1
ATOM 722 O O . GLN A 1 95 ? 1.138 -19.147 20.971 1.00 30.44 95 GLN L O 1
ATOM 728 N N . SER A 1 96 ? 1.467 -19.453 23.155 1.00 30.57 96 SER L N 1
ATOM 729 C CA . SER A 1 96 ? 2.523 -20.389 22.869 1.00 31.08 96 SER L CA 1
ATOM 730 C C . SER A 1 96 ? 2.379 -21.589 23.753 1.00 31.83 96 SER L C 1
ATOM 731 O O . SER A 1 96 ? 3.204 -22.493 23.721 1.00 32.13 96 SER L O 1
ATOM 734 N N . THR A 1 97 ? 1.358 -21.580 24.583 1.00 32.18 97 THR L N 1
ATOM 735 C CA . THR A 1 97 ? 1.135 -22.690 25.474 1.00 32.78 97 THR L CA 1
ATOM 736 C C . THR A 1 97 ? 0.926 -23.945 24.630 1.00 33.29 97 THR L C 1
ATOM 737 O O . THR A 1 97 ? 1.549 -24.986 24.849 1.00 33.18 97 THR L O 1
ATOM 741 N N . HIS A 1 98 ? 0.065 -23.821 23.631 1.00 33.59 98 HIS L N 1
ATOM 742 C CA . HIS A 1 98 ? -0.179 -24.914 22.706 1.00 33.67 98 HIS L CA 1
ATOM 743 C C . HIS A 1 98 ? 0.535 -24.711 21.380 1.00 33.05 98 HIS L C 1
ATOM 744 O O . HIS A 1 98 ? 0.619 -23.594 20.878 1.00 33.01 98 HIS L O 1
ATOM 751 N N . VAL A 1 99 ? 1.144 -25.795 20.917 1.00 32.51 99 VAL L N 1
ATOM 752 C CA . VAL A 1 99 ? 1.881 -25.867 19.670 1.00 32.02 99 VAL L CA 1
ATOM 753 C C . VAL A 1 99 ? 0.895 -26.483 18.681 1.00 31.89 99 VAL L C 1
ATOM 754 O O . VAL A 1 99 ? 0.292 -27.505 18.983 1.00 32.36 99 VAL L O 1
ATOM 758 N N . PRO A 1 100 ? 0.789 -25.949 17.470 1.00 31.05 100 PRO L N 1
ATOM 759 C CA . PRO A 1 100 ? 1.548 -24.789 17.030 1.00 30.18 100 PRO L CA 1
ATOM 760 C C . PRO A 1 100 ? 0.956 -23.510 17.606 1.00 28.94 100 PRO L C 1
ATOM 761 O O . PRO A 1 100 ? -0.277 -23.409 17.790 1.00 28.57 100 PRO L O 1
ATOM 765 N N . TRP A 1 101 ? 1.827 -22.511 17.768 1.00 27.93 101 TRP L N 1
ATOM 766 C CA . TRP A 1 101 ? 1.424 -21.209 18.234 1.00 27.16 101 TRP L CA 1
ATOM 767 C C . TRP A 1 101 ? 0.482 -20.485 17.257 1.00 26.87 101 TRP L C 1
ATOM 768 O O . TRP A 1 101 ? 0.662 -20.522 16.061 1.00 26.52 101 TRP L O 1
ATOM 779 N N . THR A 1 102 ? -0.472 -19.744 17.790 1.00 27.15 102 THR L N 1
ATOM 780 C CA . THR A 1 102 ? -1.417 -19.049 16.962 1.00 27.36 102 THR L CA 1
ATOM 781 C C . THR A 1 102 ? -1.579 -17.567 17.351 1.00 27.67 102 THR L C 1
ATOM 782 O O . THR A 1 102 ? -1.129 -17.102 18.415 1.00 27.67 102 THR L O 1
ATOM 786 N N . PHE A 1 103 ? -2.097 -16.794 16.413 1.00 27.90 103 PHE L N 1
ATOM 787 C CA . PHE A 1 103 ? -2.229 -15.368 16.630 1.00 28.20 103 PHE L CA 1
ATOM 788 C C . PHE A 1 103 ? -3.669 -15.040 16.242 1.00 29.25 103 PHE L C 1
ATOM 789 O O . PHE A 1 103 ? -4.314 -15.791 15.513 1.00 29.34 103 PHE L O 1
ATOM 797 N N . GLY A 1 104 ? -4.199 -13.967 16.806 1.00 30.18 104 GLY L N 1
ATOM 798 C CA . GLY A 1 104 ? -5.569 -13.577 16.550 1.00 31.23 104 GLY L CA 1
ATOM 799 C C . GLY A 1 104 ? -5.709 -12.800 15.254 1.00 32.37 104 GLY L C 1
ATOM 800 O O . GLY A 1 104 ? -4.717 -12.320 14.679 1.00 32.35 104 GLY L O 1
ATOM 801 N N . GLY A 1 105 ? -6.961 -12.624 14.837 1.00 33.41 105 GLY L N 1
ATOM 802 C CA . GLY A 1 105 ? -7.251 -11.926 13.600 1.00 34.62 105 GLY L CA 1
ATOM 803 C C . GLY A 1 105 ? -6.659 -10.522 13.543 1.00 35.83 105 GLY L C 1
ATOM 804 O O . GLY A 1 105 ? -6.492 -9.980 12.439 1.00 36.27 105 GLY L O 1
ATOM 805 N N . GLY A 1 106 ? -6.277 -9.982 14.714 1.00 36.28 106 GLY L N 1
ATOM 806 C CA . GLY A 1 106 ? -5.735 -8.616 14.866 1.00 36.38 106 GLY L CA 1
ATOM 807 C C . GLY A 1 106 ? -6.831 -7.574 15.153 1.00 36.50 106 GLY L C 1
ATOM 808 O O . GLY A 1 106 ? -7.988 -7.761 14.784 1.00 36.73 106 GLY L O 1
ATOM 809 N N . THR A 1 107 ? -6.472 -6.461 15.779 1.00 36.57 107 THR L N 1
ATOM 810 C CA . THR A 1 107 ? -7.470 -5.449 16.104 1.00 36.93 107 THR L CA 1
ATOM 811 C C . THR A 1 107 ? -6.929 -4.102 15.711 1.00 37.62 107 THR L C 1
ATOM 812 O O . THR A 1 107 ? -5.770 -3.782 15.982 1.00 37.45 107 THR L O 1
ATOM 816 N N . LYS A 1 108 ? -7.75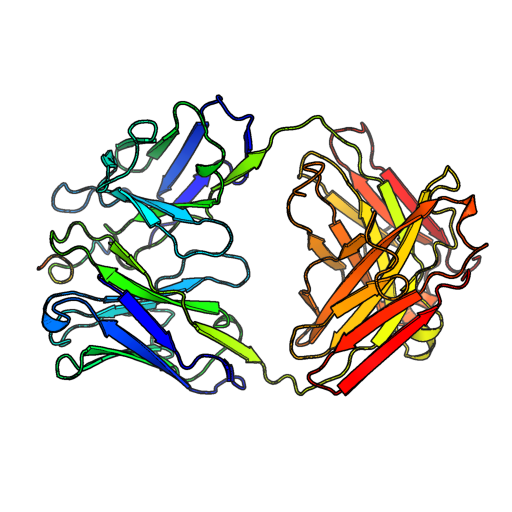8 -3.339 15.007 1.00 38.51 108 LYS L N 1
ATOM 817 C CA . LYS A 1 108 ? -7.316 -2.084 14.436 1.00 39.58 108 LYS L CA 1
ATOM 818 C C . LYS A 1 108 ? -7.682 -0.792 15.154 1.00 40.31 108 LYS L C 1
ATOM 819 O O . LYS A 1 108 ? -8.865 -0.475 15.320 1.00 40.51 108 LYS L O 1
ATOM 825 N N . LEU A 1 109 ? -6.673 -0.018 15.546 1.00 40.72 109 LEU L N 1
ATOM 826 C CA . LEU A 1 109 ? -6.967 1.282 16.104 1.00 41.22 109 LEU L CA 1
ATOM 827 C C . LEU A 1 109 ? -7.091 2.250 14.963 1.00 41.88 109 LEU L C 1
ATOM 828 O O . LEU A 1 109 ? -6.180 2.373 14.156 1.00 41.86 109 LEU L O 1
ATOM 833 N N . GLU A 1 110 ? -8.195 2.970 14.904 1.00 42.68 110 GLU L N 1
ATOM 834 C CA . GLU A 1 110 ? -8.365 3.910 13.812 1.00 43.73 110 GLU L CA 1
ATOM 835 C C . GLU A 1 110 ? -8.975 5.208 14.314 1.00 43.85 110 GLU L C 1
ATOM 836 O O . GLU A 1 110 ? -9.636 5.235 15.346 1.00 43.76 110 GLU L O 1
ATOM 842 N N . ILE A 1 111 ? -8.770 6.284 13.574 1.00 44.14 111 ILE L N 1
ATOM 843 C CA . ILE A 1 111 ? -9.276 7.562 14.013 1.00 44.71 111 ILE L CA 1
ATOM 844 C C . ILE A 1 111 ? -10.791 7.636 14.027 1.00 45.18 111 ILE L C 1
ATOM 845 O O . ILE A 1 111 ? -11.454 7.153 13.115 1.00 45.35 111 ILE L O 1
ATOM 850 N N . LYS A 1 112 ? -11.331 8.254 15.072 1.00 45.53 112 LYS L N 1
ATOM 851 C CA . LYS A 1 112 ? -12.761 8.471 15.182 1.00 45.87 112 LYS L CA 1
ATOM 852 C C . LYS A 1 112 ? -13.012 9.775 14.451 1.00 45.56 112 LYS L C 1
ATOM 853 O O . LYS A 1 112 ? -12.234 10.719 14.585 1.00 45.54 112 LYS L O 1
ATOM 859 N N . ARG A 1 113 ? -14.126 9.848 13.734 1.00 45.25 113 ARG L N 1
ATOM 860 C CA . ARG A 1 113 ? -14.582 11.095 13.130 1.00 45.04 113 ARG L CA 1
ATOM 861 C C . ARG A 1 113 ? -16.092 11.003 12.979 1.00 43.44 113 ARG L C 1
ATOM 862 O O . ARG A 1 113 ? -16.729 10.032 13.423 1.00 43.18 113 ARG L O 1
ATOM 870 N N . ALA A 1 114 ? -16.691 12.095 12.540 1.00 42.22 114 ALA L N 1
ATOM 871 C CA . ALA A 1 114 ? -18.139 12.110 12.401 1.00 41.29 114 ALA L CA 1
ATOM 872 C C . ALA A 1 114 ? -18.673 11.136 11.330 1.00 40.17 114 ALA L C 1
ATOM 873 O O . ALA A 1 114 ? -18.016 10.840 10.316 1.00 40.16 114 ALA L O 1
ATOM 875 N N . ASP A 1 115 ? -19.896 10.679 11.536 1.00 38.91 115 ASP L N 1
ATOM 876 C CA . ASP A 1 115 ? -20.517 9.833 10.552 1.00 37.68 115 ASP L CA 1
ATOM 877 C C . ASP A 1 115 ? -20.602 10.588 9.241 1.00 36.33 115 ASP L C 1
ATOM 878 O O . ASP A 1 115 ? -20.779 11.815 9.214 1.00 36.32 115 ASP L O 1
ATOM 883 N N . ALA A 1 116 ? -20.402 9.852 8.152 1.00 34.81 116 ALA L N 1
ATOM 884 C CA . ALA A 1 116 ? -20.412 10.432 6.815 1.00 33.02 116 ALA L CA 1
ATOM 885 C C . ALA A 1 116 ? -21.070 9.427 5.881 1.00 31.69 116 ALA L C 1
ATOM 886 O O . ALA A 1 116 ? -20.818 8.226 5.970 1.00 31.76 116 ALA L O 1
ATOM 888 N N . ALA A 1 117 ? -22.016 9.902 5.086 1.00 30.31 117 ALA L N 1
ATOM 889 C CA . ALA A 1 117 ? -22.717 9.040 4.156 1.00 29.08 117 ALA L CA 1
ATOM 890 C C . ALA A 1 117 ? -21.875 8.879 2.915 1.00 28.08 117 ALA L C 1
ATOM 891 O O . ALA A 1 117 ? -21.067 9.750 2.570 1.00 28.12 117 ALA L O 1
ATOM 893 N N . PRO A 1 118 ? -22.006 7.718 2.290 1.00 27.22 118 PRO L N 1
ATOM 894 C CA . PRO A 1 118 ? -21.255 7.413 1.079 1.00 26.62 118 PRO L CA 1
ATOM 895 C C . PRO A 1 118 ? -21.928 8.057 -0.121 1.00 26.08 118 PRO L C 1
ATOM 896 O O . PRO A 1 118 ? -23.157 8.240 -0.135 1.00 26.00 118 PRO L O 1
ATOM 900 N N . THR A 1 119 ? -21.121 8.448 -1.101 1.00 25.68 119 THR L N 1
ATOM 901 C CA . THR A 1 119 ? -21.625 8.932 -2.386 1.00 25.33 119 THR L CA 1
ATOM 902 C C . THR A 1 119 ? -21.529 7.714 -3.307 1.00 25.06 119 THR L C 1
ATOM 903 O O . THR A 1 119 ? -20.432 7.154 -3.458 1.00 25.16 119 THR L O 1
ATOM 907 N N . VAL A 1 120 ? -22.676 7.210 -3.784 1.00 24.42 120 VAL L N 1
ATOM 908 C CA . VAL A 1 120 ? -22.693 6.042 -4.675 1.00 23.68 120 VAL L CA 1
ATOM 909 C C . VAL A 1 120 ? -22.853 6.452 -6.139 1.00 23.09 120 VAL L C 1
ATOM 910 O O . VAL A 1 120 ? -23.664 7.316 -6.456 1.00 22.79 120 VAL L O 1
ATOM 914 N N . SER A 1 121 ? -22.174 5.732 -7.034 1.00 22.98 121 SER L N 1
ATOM 915 C CA . SER A 1 121 ? -22.307 5.948 -8.489 1.00 22.53 121 SER L CA 1
ATOM 916 C C . SER A 1 121 ? -22.212 4.594 -9.180 1.00 21.96 121 SER L C 1
ATOM 917 O O . SER A 1 121 ? -21.419 3.726 -8.798 1.00 22.22 121 SER L O 1
ATOM 920 N N . ILE A 1 122 ? -23.074 4.352 -10.129 1.00 21.14 122 ILE L N 1
ATOM 921 C CA . ILE A 1 122 ? -22.970 3.057 -10.740 1.00 20.86 122 ILE L CA 1
ATOM 922 C C . ILE A 1 122 ? -22.570 3.302 -12.179 1.00 20.70 122 ILE L C 1
ATOM 923 O O . ILE A 1 122 ? -22.972 4.301 -12.748 1.00 21.26 122 ILE L O 1
ATOM 928 N N . PHE A 1 123 ? -21.885 2.382 -12.827 1.00 19.96 123 PHE L N 1
ATOM 929 C CA . PHE A 1 123 ? -21.607 2.632 -14.237 1.00 19.61 123 PHE L CA 1
ATOM 930 C C . PHE A 1 123 ? -21.960 1.426 -15.094 1.00 19.27 123 PHE L C 1
ATOM 931 O O . PHE A 1 123 ? -21.677 0.272 -14.749 1.00 19.42 123 PHE L O 1
ATOM 939 N N . PRO A 1 124 ? -22.569 1.678 -16.235 1.00 18.66 124 PRO L N 1
ATOM 940 C CA . PRO A 1 124 ? -22.853 0.579 -17.158 1.00 18.09 124 PRO L CA 1
ATOM 941 C C . PRO A 1 124 ? -21.539 0.168 -17.760 1.00 17.96 124 PRO L C 1
ATOM 942 O O . PRO A 1 124 ? -20.629 0.950 -17.837 1.00 17.68 124 PRO L O 1
ATOM 946 N N . PRO A 1 125 ? -21.440 -1.046 -18.229 1.00 18.82 125 PRO L N 1
ATOM 947 C CA . PRO A 1 125 ? -20.224 -1.493 -18.904 1.00 20.27 125 PRO L CA 1
ATOM 948 C C . PRO A 1 125 ? -19.847 -0.621 -20.119 1.00 22.32 125 PRO L C 1
ATOM 949 O O . PRO A 1 125 ? -20.720 -0.091 -20.835 1.00 22.58 125 PRO L O 1
ATOM 953 N N . SER A 1 126 ? -18.554 -0.528 -20.416 1.00 23.74 126 SER L N 1
ATOM 954 C CA . SER A 1 126 ? -18.165 0.251 -21.586 1.00 25.17 126 SER L CA 1
ATOM 955 C C . SER A 1 126 ? -18.429 -0.502 -22.889 1.00 27.08 126 SER L C 1
ATOM 956 O O . SER A 1 126 ? -18.467 -1.751 -22.937 1.00 27.27 126 SER L O 1
ATOM 959 N N . SER A 1 127 ? -18.537 0.246 -23.980 1.00 28.53 127 SER L N 1
ATOM 960 C CA . SER A 1 127 ? -18.700 -0.416 -25.273 1.00 29.71 127 SER L CA 1
ATOM 961 C C . SER A 1 127 ? -17.364 -1.110 -25.569 1.00 29.54 127 SER L C 1
ATOM 962 O O . SER A 1 127 ? -17.350 -2.288 -25.952 1.00 29.41 127 SER L O 1
ATOM 965 N N . GLU A 1 128 ? -16.250 -0.429 -25.287 1.00 29.65 128 GLU L N 1
ATOM 966 C CA . GLU A 1 128 ? -14.963 -1.095 -25.465 1.00 30.39 128 GLU L CA 1
ATOM 967 C C . GLU A 1 128 ? -15.065 -2.507 -24.921 1.00 29.81 128 GLU L C 1
ATOM 968 O O . GLU A 1 128 ? -14.530 -3.457 -25.498 1.00 30.08 128 GLU L O 1
ATOM 974 N N . GLN A 1 129 ? -15.599 -2.602 -23.707 1.00 29.15 129 GLN L N 1
ATOM 975 C CA . GLN A 1 129 ? -15.625 -3.856 -23.008 1.00 28.49 129 GLN L CA 1
ATOM 976 C C . GLN A 1 129 ? -16.518 -4.859 -23.672 1.00 28.58 129 GLN L C 1
ATOM 977 O O . GLN A 1 129 ? -16.100 -5.971 -23.954 1.00 28.15 129 GLN L O 1
ATOM 983 N N . LEU A 1 130 ? -17.740 -4.441 -23.969 1.00 29.33 130 LEU L N 1
ATOM 984 C CA . LEU A 1 130 ? -18.703 -5.316 -24.622 1.00 29.98 130 LEU L CA 1
ATOM 985 C C . LEU A 1 130 ? -18.099 -5.974 -25.850 1.00 30.95 130 LEU L C 1
ATOM 986 O O . LEU A 1 130 ? -18.071 -7.222 -25.985 1.00 30.65 130 LEU L O 1
ATOM 991 N N . THR A 1 131 ? -17.544 -5.112 -26.703 1.00 32.09 131 THR L N 1
ATOM 992 C CA . THR A 1 131 ? -16.843 -5.537 -27.922 1.00 33.23 131 THR L CA 1
ATOM 993 C C . THR A 1 131 ? -16.077 -6.843 -27.630 1.00 33.36 131 THR L C 1
ATOM 994 O O . THR A 1 131 ? -16.022 -7.743 -28.466 1.00 33.60 131 THR L O 1
ATOM 998 N N . SER A 1 132 ? -15.484 -6.912 -26.440 1.00 33.08 132 SER L N 1
ATOM 999 C CA . SER A 1 132 ? -14.711 -8.060 -26.000 1.00 32.73 132 SER L CA 1
ATOM 1000 C C . SER A 1 132 ? -15.592 -9.209 -25.472 1.00 32.58 132 SER L C 1
ATOM 1001 O O . SER A 1 132 ? -15.072 -10.277 -25.097 1.00 32.92 132 SER L O 1
ATOM 1004 N N . GLY A 1 133 ? -16.894 -8.977 -25.335 1.00 31.93 133 GLY L N 1
ATOM 1005 C CA . GLY A 1 133 ? -17.766 -10.054 -24.865 1.00 31.16 133 GLY L CA 1
ATOM 1006 C C . GLY A 1 133 ? -17.838 -10.311 -23.353 1.00 30.32 133 GLY L C 1
ATOM 1007 O O . GLY A 1 133 ? -18.406 -11.343 -22.909 1.00 30.34 133 GLY L O 1
ATOM 1008 N N . GLY A 1 134 ? -17.206 -9.433 -22.570 1.00 29.16 134 GLY L N 1
ATOM 1009 C CA . GLY A 1 134 ? -17.373 -9.449 -21.108 1.00 27.78 134 GLY L CA 1
ATOM 1010 C C . GLY A 1 134 ? -18.164 -8.180 -20.778 1.00 26.39 134 GLY L C 1
ATOM 1011 O O . GLY A 1 134 ? -18.140 -7.233 -21.562 1.00 26.15 134 GLY L O 1
ATOM 1012 N N . ALA A 1 135 ? -18.811 -8.122 -19.617 1.00 25.37 135 ALA L N 1
ATOM 1013 C CA . ALA A 1 135 ? -19.494 -6.883 -19.205 1.00 24.09 135 ALA L CA 1
ATOM 1014 C C . ALA A 1 135 ? -19.380 -6.640 -17.700 1.00 23.05 135 ALA L C 1
ATOM 1015 O O . ALA A 1 135 ? -19.876 -7.417 -16.907 1.00 23.01 135 ALA L O 1
ATOM 1017 N N . SER A 1 136 ? -18.667 -5.580 -17.330 1.00 22.13 136 SER L N 1
ATOM 1018 C CA . SER A 1 136 ? -18.482 -5.191 -15.930 1.00 21.15 136 SER L CA 1
ATOM 1019 C C . SER A 1 136 ? -19.322 -3.989 -15.517 1.00 21.14 136 SER L C 1
ATOM 1020 O O . SER A 1 136 ? -19.169 -2.896 -16.079 1.00 21.10 136 SER L O 1
ATOM 1023 N N . VAL A 1 137 ? -20.185 -4.183 -14.517 1.00 21.07 137 VAL L N 1
ATOM 1024 C CA . VAL A 1 137 ? -20.973 -3.097 -13.945 1.00 20.87 137 VAL L CA 1
ATOM 1025 C C . VAL A 1 137 ? -20.338 -2.703 -12.619 1.00 20.81 137 VAL L C 1
ATOM 1026 O O . VAL A 1 137 ? -20.169 -3.525 -11.706 1.00 20.90 137 VAL L O 1
ATOM 1030 N N . VAL A 1 138 ? -19.909 -1.460 -12.543 1.00 20.58 138 VAL L N 1
ATOM 1031 C CA . VAL A 1 138 ? -19.245 -0.977 -11.355 1.00 20.21 138 VAL L CA 1
ATOM 1032 C C . VAL A 1 138 ? -20.077 -0.085 -10.471 1.00 20.48 138 VAL L C 1
ATOM 1033 O O . VAL A 1 138 ? -20.898 0.712 -10.949 1.00 20.65 138 VAL L O 1
ATOM 1037 N N . CYS A 1 139 ? -19.728 -0.087 -9.194 1.00 20.50 139 CYS L N 1
ATOM 1038 C CA . CYS A 1 139 ? -20.416 0.769 -8.247 1.00 20.49 139 CYS L CA 1
ATOM 1039 C C . CYS A 1 139 ? -19.419 1.264 -7.251 1.00 19.44 139 CYS L C 1
ATOM 1040 O O . CYS A 1 139 ? -18.585 0.501 -6.749 1.00 18.77 139 CYS L O 1
ATOM 1043 N N . PHE A 1 140 ? -19.394 2.582 -7.138 1.00 19.41 140 PHE L N 1
ATOM 1044 C CA . PHE A 1 140 ? -18.495 3.252 -6.236 1.00 19.71 140 PHE L CA 1
ATOM 1045 C C . PHE A 1 140 ? -19.210 3.766 -5.002 1.00 20.64 140 PHE L C 1
ATOM 1046 O O . PHE A 1 140 ? -20.175 4.528 -5.110 1.00 21.24 140 PHE L O 1
ATOM 1054 N N . LEU A 1 141 ? -18.773 3.314 -3.836 1.00 20.75 141 LEU L N 1
ATOM 1055 C CA . LEU A 1 141 ? -19.276 3.854 -2.589 1.00 20.96 141 LEU L CA 1
ATOM 1056 C C . LEU A 1 141 ? -18.195 4.819 -2.062 1.00 22.26 141 LEU L C 1
ATOM 1057 O O . LEU A 1 141 ? -17.188 4.372 -1.546 1.00 22.69 141 LEU L O 1
ATOM 1062 N N . ASN A 1 142 ? -18.323 6.127 -2.257 1.00 23.30 142 ASN L N 1
ATOM 1063 C CA . ASN A 1 142 ? -17.231 7.015 -1.824 1.00 24.59 142 ASN L CA 1
ATOM 1064 C C . ASN A 1 142 ? -17.317 7.807 -0.515 1.00 24.59 142 ASN L C 1
ATOM 1065 O O . ASN A 1 142 ? -18.407 8.202 -0.067 1.00 24.75 142 ASN L O 1
ATOM 1070 N N . ASN A 1 143 ? -16.147 8.035 0.078 1.00 24.34 143 ASN L N 1
ATOM 1071 C CA . ASN A 1 143 ? -15.995 8.804 1.320 1.00 24.78 143 ASN L CA 1
ATOM 1072 C C . ASN A 1 143 ? -17.140 8.656 2.335 1.00 24.37 143 ASN L C 1
ATOM 1073 O O . ASN A 1 143 ? -17.966 9.559 2.486 1.00 24.39 143 ASN L O 1
ATOM 1078 N N . PHE A 1 144 ? -17.137 7.591 3.122 1.00 23.88 144 PHE L N 1
ATOM 1079 C CA . PHE A 1 144 ? -18.231 7.429 4.066 1.00 23.76 144 PHE L CA 1
ATOM 1080 C C . PHE A 1 144 ? -17.625 6.958 5.332 1.00 23.89 144 PHE L C 1
ATOM 1081 O O . PHE A 1 144 ? -16.508 6.488 5.320 1.00 23.89 144 PHE L O 1
ATOM 1089 N N . TYR A 1 145 ? -18.349 7.120 6.433 1.00 24.41 145 TYR L N 1
ATOM 1090 C CA . TYR A 1 145 ? -17.864 6.744 7.758 1.00 25.05 145 TYR L CA 1
ATOM 1091 C C . TYR A 1 145 ? -19.108 6.617 8.552 1.00 25.52 145 TYR L C 1
ATOM 1092 O O . TYR A 1 145 ? -19.993 7.426 8.427 1.00 25.12 145 TYR L O 1
ATOM 1101 N N . PRO A 1 146 ? -19.182 5.602 9.396 1.00 26.87 146 PRO L N 1
ATOM 1102 C CA . PRO A 1 146 ? -18.100 4.627 9.612 1.00 27.56 146 PRO L CA 1
ATOM 1103 C C . PRO A 1 146 ? -17.869 3.545 8.559 1.00 28.42 146 PRO L C 1
ATOM 1104 O O . PRO A 1 146 ? -18.661 3.347 7.666 1.00 28.13 146 PRO L O 1
ATOM 1108 N N . LYS A 1 147 ? -16.814 2.775 8.780 1.00 29.82 147 LYS L N 1
ATOM 1109 C CA . LYS A 1 147 ? -16.415 1.673 7.928 1.00 31.36 147 LYS L CA 1
ATOM 1110 C C . LYS A 1 147 ? -17.478 0.673 7.547 1.00 32.97 147 LYS L C 1
ATOM 1111 O O . LYS A 1 147 ? -17.600 0.293 6.385 1.00 33.33 147 LYS L O 1
ATOM 1117 N N . ASP A 1 148 ? -18.274 0.224 8.489 1.00 34.29 148 ASP L N 1
ATOM 1118 C CA . ASP A 1 148 ? -19.256 -0.749 8.062 1.00 35.83 148 ASP L CA 1
ATOM 1119 C C . ASP A 1 148 ? -20.212 -0.365 6.978 1.00 35.45 148 ASP L C 1
ATOM 1120 O O . ASP A 1 148 ? -20.903 0.659 7.028 1.00 35.60 148 ASP L O 1
ATOM 1125 N N . ILE A 1 149 ? -20.334 -1.272 6.039 1.00 34.78 149 ILE L N 1
ATOM 1126 C CA . ILE A 1 149 ? -21.236 -1.038 4.965 1.00 34.28 149 ILE L CA 1
ATOM 1127 C C . ILE A 1 149 ? -21.553 -2.341 4.261 1.00 34.25 149 ILE L C 1
ATOM 1128 O O . ILE A 1 149 ? -20.748 -3.291 4.232 1.00 34.37 149 ILE L O 1
ATOM 1133 N N . ASN A 1 150 ? -22.710 -2.344 3.618 1.00 33.87 150 ASN L N 1
ATOM 1134 C CA . ASN A 1 150 ? -23.148 -3.505 2.877 1.00 33.35 150 ASN L CA 1
ATOM 1135 C C . ASN A 1 150 ? -23.666 -3.067 1.528 1.00 31.75 150 ASN L C 1
ATOM 1136 O O . ASN A 1 150 ? -24.296 -2.019 1.383 1.00 31.82 150 ASN L O 1
ATOM 1141 N N . VAL A 1 151 ? -23.502 -3.944 0.560 1.00 30.05 151 VAL L N 1
ATOM 1142 C CA . VAL A 1 151 ? -23.956 -3.631 -0.760 1.00 28.35 151 VAL L CA 1
ATOM 1143 C C . VAL A 1 151 ? -24.539 -4.874 -1.373 1.00 26.99 151 VAL L C 1
ATOM 1144 O O . VAL A 1 151 ? -23.899 -5.940 -1.358 1.00 26.30 151 VAL L O 1
ATOM 1148 N N . LYS A 1 152 ? -25.794 -4.732 -1.832 1.00 26.40 152 LYS L N 1
ATOM 1149 C CA . LYS A 1 152 ? -26.514 -5.754 -2.627 1.00 25.08 152 LYS L CA 1
ATOM 1150 C C . LYS A 1 152 ? -26.664 -5.366 -4.103 1.00 23.80 152 LYS L C 1
ATOM 1151 O O . LYS A 1 152 ? -26.886 -4.197 -4.422 1.00 23.50 152 LYS L O 1
ATOM 1157 N N . TRP A 1 153 ? -26.426 -6.324 -4.996 1.00 22.84 153 TRP L N 1
ATOM 1158 C CA . TRP A 1 153 ? -26.669 -6.133 -6.444 1.00 21.57 153 TRP L CA 1
ATOM 1159 C C . TRP A 1 153 ? -27.983 -6.809 -6.846 1.00 21.44 153 TRP L C 1
ATOM 1160 O O . TRP A 1 153 ? -28.154 -7.969 -6.539 1.00 21.52 153 TRP L O 1
ATOM 1171 N N . LYS A 1 154 ? -28.919 -6.105 -7.470 1.00 21.35 154 LYS L N 1
ATOM 1172 C CA . LYS A 1 154 ? -30.130 -6.764 -7.968 1.00 21.88 154 LYS L CA 1
ATOM 1173 C C . LYS A 1 154 ? -29.981 -6.829 -9.476 1.00 22.39 154 LYS L C 1
ATOM 1174 O O . LYS A 1 154 ? -29.430 -5.909 -10.057 1.00 23.02 154 LYS L O 1
ATOM 1180 N N . ILE A 1 155 ? -30.662 -7.750 -10.138 1.00 22.38 155 ILE L N 1
ATOM 1181 C CA . ILE A 1 155 ? -30.721 -7.716 -11.606 1.00 22.43 155 ILE L CA 1
ATOM 1182 C C . ILE A 1 155 ? -32.165 -8.023 -11.915 1.00 22.74 155 ILE L C 1
ATOM 1183 O O . ILE A 1 155 ? -32.640 -9.120 -11.608 1.00 22.14 155 ILE L O 1
ATOM 1188 N N . ASP A 1 156 ? -32.869 -7.046 -12.490 1.00 23.54 156 ASP L N 1
ATOM 1189 C CA . ASP A 1 156 ? -34.306 -7.198 -12.722 1.00 24.29 156 ASP L CA 1
ATOM 1190 C C . ASP A 1 156 ? -34.963 -7.549 -11.383 1.00 25.54 156 ASP L C 1
ATOM 1191 O O . ASP A 1 156 ? -35.696 -8.534 -11.261 1.00 25.27 156 ASP L O 1
ATOM 1196 N N . GLY A 1 157 ? -34.588 -6.781 -10.362 1.00 27.08 157 GLY L N 1
ATOM 1197 C CA . GLY A 1 157 ? -35.138 -6.931 -9.035 1.00 28.43 157 GLY L CA 1
ATOM 1198 C C . GLY A 1 157 ? -34.675 -8.151 -8.237 1.00 30.09 157 GLY L C 1
ATOM 1199 O O . GLY A 1 157 ? -35.141 -8.329 -7.119 1.00 30.69 157 GLY L O 1
ATOM 1200 N N . SER A 1 158 ? -33.855 -9.040 -8.798 1.00 30.92 158 SER L N 1
ATOM 1201 C CA . SER A 1 158 ? -33.323 -10.162 -8.014 1.00 31.65 158 SER L CA 1
ATOM 1202 C C . SER A 1 158 ? -31.856 -9.939 -7.621 1.00 32.56 158 SER L C 1
ATOM 1203 O O . SER A 1 158 ? -31.154 -9.146 -8.247 1.00 32.51 158 SER L O 1
ATOM 1206 N N . GLU A 1 159 ? -31.362 -10.672 -6.632 1.00 33.70 159 GLU L N 1
ATOM 1207 C CA . GLU A 1 159 ? -30.008 -10.434 -6.165 1.00 34.90 159 GLU L CA 1
ATOM 1208 C C . GLU A 1 159 ? -28.812 -11.071 -6.906 1.00 36.74 159 GLU L C 1
ATOM 1209 O O . GLU A 1 159 ? -28.512 -12.232 -6.719 1.00 36.91 159 GLU L O 1
ATOM 1215 N N . ARG A 1 160 ? -28.115 -10.270 -7.708 1.00 38.47 160 ARG L N 1
ATOM 1216 C CA . ARG A 1 160 ? -26.864 -10.621 -8.400 1.00 40.10 160 ARG L CA 1
ATOM 1217 C C . ARG A 1 160 ? -26.684 -11.838 -9.303 1.00 41.20 160 ARG L C 1
ATOM 1218 O O . ARG A 1 160 ? -27.314 -12.859 -9.089 1.00 41.66 160 ARG L O 1
ATOM 1226 N N . GLN A 1 161 ? -25.673 -11.784 -10.175 1.00 41.92 161 GLN L N 1
ATOM 1227 C CA . GLN A 1 161 ? -25.318 -12.908 -11.060 1.00 42.72 161 GLN L CA 1
ATOM 1228 C C . GLN A 1 161 ? -23.870 -13.416 -10.965 1.00 42.80 161 GLN L C 1
ATOM 1229 O O . GLN A 1 161 ? -23.232 -13.713 -12.007 1.00 43.17 161 GLN L O 1
ATOM 1235 N N . ASN A 1 162 ? -23.361 -13.500 -9.732 1.00 42.13 162 ASN L N 1
ATOM 1236 C CA . ASN A 1 162 ? -22.092 -14.157 -9.441 1.00 41.34 162 ASN L CA 1
ATOM 1237 C C . ASN A 1 162 ? -20.738 -13.533 -9.271 1.00 39.89 162 ASN L C 1
ATOM 1238 O O . ASN A 1 162 ? -20.016 -13.896 -8.354 1.00 40.17 162 ASN L O 1
ATOM 1243 N N . GLY A 1 163 ? -20.299 -12.785 -10.260 1.00 38.21 163 GLY L N 1
ATOM 1244 C CA . GLY A 1 163 ? -18.959 -12.218 -10.248 1.00 36.68 163 GLY L CA 1
ATOM 1245 C C . GLY A 1 163 ? -18.870 -10.880 -9.536 1.00 35.10 163 GLY L C 1
ATOM 1246 O O . GLY A 1 163 ? -18.614 -9.857 -10.165 1.00 35.15 163 GLY L O 1
ATOM 1247 N N . VAL A 1 164 ? -19.232 -10.866 -8.265 1.00 33.69 164 VAL L N 1
ATOM 1248 C CA . VAL A 1 164 ? -19.093 -9.665 -7.458 1.00 32.53 164 VAL L CA 1
ATOM 1249 C C . VAL A 1 164 ? -17.743 -9.685 -6.676 1.00 31.74 164 VAL L C 1
ATOM 1250 O O . VAL A 1 164 ? -17.426 -10.651 -5.988 1.00 31.75 164 VAL L O 1
ATOM 1254 N N . LEU A 1 165 ? -16.863 -8.745 -7.013 1.00 30.96 165 LEU L N 1
ATOM 1255 C CA . LEU A 1 165 ? -15.582 -8.541 -6.341 1.00 30.44 165 LEU L CA 1
ATOM 1256 C C . LEU A 1 165 ? -15.672 -7.234 -5.600 1.00 29.45 165 LEU L C 1
ATOM 1257 O O . LEU A 1 165 ? -15.768 -6.206 -6.234 1.00 29.35 165 LEU L O 1
ATOM 1262 N N . ASN A 1 166 ? -15.476 -7.229 -4.293 1.00 28.69 166 ASN L N 1
ATOM 1263 C CA . ASN A 1 166 ? -15.475 -5.959 -3.594 1.00 27.68 166 ASN L CA 1
ATOM 1264 C C . ASN A 1 166 ? -14.115 -5.508 -3.277 1.00 27.24 166 ASN L C 1
ATOM 1265 O O . ASN A 1 166 ? -13.245 -6.336 -3.061 1.00 27.10 166 ASN L O 1
ATOM 1270 N N . SER A 1 167 ? -13.952 -4.199 -3.104 1.00 27.04 167 SER L N 1
ATOM 1271 C CA . SER A 1 167 ? -12.640 -3.670 -2.766 1.00 26.64 167 SER L CA 1
ATOM 1272 C C . SER A 1 167 ? -12.631 -2.410 -1.942 1.00 26.78 167 SER L C 1
ATOM 1273 O O . SER A 1 167 ? -13.259 -1.391 -2.255 1.00 26.27 167 SER L O 1
ATOM 1276 N N . TRP A 1 168 ? -11.833 -2.502 -0.897 1.00 27.84 168 TRP L N 1
ATOM 1277 C CA . TRP A 1 168 ? -11.660 -1.436 0.054 1.00 29.24 168 TRP L CA 1
ATOM 1278 C C . TRP A 1 168 ? -10.386 -0.659 0.097 1.00 30.57 168 TRP L C 1
ATOM 1279 O O . TRP A 1 168 ? -9.332 -1.167 0.460 1.00 30.44 168 TRP L O 1
ATOM 1290 N N . THR A 1 169 ? -10.581 0.633 0.086 1.00 32.33 169 THR L N 1
ATOM 1291 C CA . THR A 1 169 ? -9.498 1.546 0.264 1.00 34.44 169 THR L CA 1
ATOM 1292 C C . THR A 1 169 ? -9.316 1.556 1.791 1.00 36.60 169 THR L C 1
ATOM 1293 O O . THR A 1 169 ? -10.223 1.174 2.526 1.00 36.78 169 THR L O 1
ATOM 1297 N N . ASP A 1 170 ? -8.125 1.873 2.274 1.00 38.52 170 ASP L N 1
ATOM 1298 C CA . ASP A 1 170 ? -7.927 2.004 3.716 1.00 40.63 170 ASP L CA 1
ATOM 1299 C C . ASP A 1 170 ? -8.440 3.360 4.211 1.00 41.55 170 ASP L C 1
ATOM 1300 O O . ASP A 1 170 ? -8.790 4.236 3.385 1.00 41.49 170 ASP L O 1
ATOM 1305 N N . GLU A 1 171 ? -8.456 3.550 5.539 1.00 42.15 171 GLU L N 1
ATOM 1306 C CA . GLU A 1 171 ? -8.912 4.827 6.073 1.00 42.62 171 GLU L CA 1
ATOM 1307 C C . GLU A 1 171 ? -8.025 5.926 5.566 1.00 43.08 171 GLU L C 1
ATOM 1308 O O . GLU A 1 171 ? -6.816 5.749 5.486 1.00 43.10 171 GLU L O 1
ATOM 1314 N N . ASP A 1 172 ? -8.639 7.032 5.161 1.00 43.61 172 ASP L N 1
ATOM 1315 C CA . ASP A 1 172 ? -7.901 8.120 4.549 1.00 44.25 172 ASP L CA 1
ATOM 1316 C C . ASP A 1 172 ? -7.215 9.086 5.506 1.00 44.39 172 ASP L C 1
ATOM 1317 O O . ASP A 1 172 ? -7.831 9.621 6.431 1.00 44.58 172 ASP L O 1
ATOM 1322 N N . SER A 1 173 ? -5.937 9.325 5.218 1.00 44.19 173 SER L N 1
ATOM 1323 C CA . SER A 1 173 ? -5.050 10.208 5.980 1.00 43.92 173 SER L CA 1
ATOM 1324 C C . SER A 1 173 ? -5.523 11.683 6.156 1.00 43.10 173 SER L C 1
ATOM 1325 O O . SER A 1 173 ? -5.184 12.340 7.152 1.00 42.92 173 SER L O 1
ATOM 1328 N N . LYS A 1 174 ? -6.277 12.180 5.171 1.00 42.23 174 LYS L N 1
ATOM 1329 C CA . LYS A 1 174 ? -6.834 13.525 5.207 1.00 41.28 174 LYS L CA 1
ATOM 1330 C C . LYS A 1 174 ? -8.170 13.562 5.916 1.00 39.87 174 LYS L C 1
ATOM 1331 O O . LYS A 1 174 ? -8.278 14.148 6.978 1.00 39.86 174 LYS L O 1
ATOM 1337 N N . ASP A 1 175 ? -9.217 13.027 5.293 1.00 38.49 175 ASP L N 1
ATOM 1338 C CA . ASP A 1 175 ? -10.543 13.129 5.893 1.00 37.02 175 ASP L CA 1
ATOM 1339 C C . ASP A 1 175 ? -11.040 11.970 6.703 1.00 35.16 175 ASP L C 1
ATOM 1340 O O . ASP A 1 175 ? -12.231 11.904 7.049 1.00 34.93 175 ASP L O 1
ATOM 1345 N N . SER A 1 176 ? -10.113 11.045 6.972 1.00 33.75 176 SER L N 1
ATOM 1346 C CA . SER A 1 176 ? -10.349 9.860 7.806 1.00 31.99 176 SER L CA 1
ATOM 1347 C C . SER A 1 176 ? -11.493 9.001 7.296 1.00 30.88 176 SER L C 1
ATOM 1348 O O . SER A 1 176 ? -12.048 8.193 8.058 1.00 30.91 176 SER L O 1
ATOM 1351 N N . THR A 1 177 ? -11.933 9.249 6.062 1.00 29.59 177 THR L N 1
ATOM 1352 C CA . THR A 1 177 ? -13.028 8.456 5.539 1.00 28.38 177 THR L CA 1
ATOM 1353 C C . THR A 1 177 ? -12.526 7.268 4.781 1.00 26.95 177 THR L C 1
ATOM 1354 O O . THR A 1 177 ? -11.335 7.117 4.531 1.00 26.18 177 THR L O 1
ATOM 1358 N N . TYR A 1 178 ? -13.473 6.378 4.507 1.00 26.51 178 TYR L N 1
ATOM 1359 C CA . TYR A 1 178 ? -13.268 5.154 3.741 1.00 25.54 178 TYR L CA 1
ATOM 1360 C C . TYR A 1 178 ? -14.019 5.203 2.393 1.00 24.65 178 TYR L C 1
ATOM 1361 O O . TYR A 1 178 ? -15.026 5.910 2.256 1.00 24.84 178 TYR L O 1
ATOM 1370 N N . SER A 1 179 ? -13.627 4.315 1.482 1.00 23.52 179 SER L N 1
ATOM 1371 C CA . SER A 1 179 ? -14.239 4.186 0.160 1.00 22.30 179 SER L CA 1
ATOM 1372 C C . SER A 1 179 ? -14.230 2.728 -0.264 1.00 21.77 179 SER L C 1
ATOM 1373 O O . SER A 1 179 ? -13.362 1.995 0.120 1.00 21.67 179 SER L O 1
ATOM 1376 N N . MET A 1 180 ? -15.145 2.344 -1.138 1.00 21.66 180 MET L N 1
ATOM 1377 C CA . MET A 1 180 ? -15.163 0.987 -1.656 1.00 21.59 180 MET L CA 1
ATOM 1378 C C . MET A 1 180 ? -15.783 0.889 -3.062 1.00 20.84 180 MET L C 1
ATOM 1379 O O . MET A 1 180 ? -16.636 1.704 -3.473 1.00 20.09 180 MET L O 1
ATOM 1384 N N . SER A 1 181 ? -15.373 -0.162 -3.774 1.00 20.66 181 SER L N 1
ATOM 1385 C CA . SER A 1 181 ? -15.923 -0.405 -5.100 1.00 20.40 181 SER L CA 1
ATOM 1386 C C . SER A 1 181 ? -16.251 -1.850 -5.195 1.00 19.40 181 SER L C 1
ATOM 1387 O O . SER A 1 181 ? -15.485 -2.715 -4.768 1.00 18.92 181 SER L O 1
ATOM 1390 N N . SER A 1 182 ? -17.358 -2.056 -5.881 1.00 19.20 182 SER L N 1
ATOM 1391 C CA . SER A 1 182 ? -17.935 -3.343 -6.119 1.00 19.05 182 SER L CA 1
ATOM 1392 C C . SER A 1 182 ? -18.182 -3.451 -7.617 1.00 19.51 182 SER L C 1
ATOM 1393 O O . SER A 1 182 ? -18.833 -2.592 -8.237 1.00 19.93 182 SER L O 1
ATOM 1396 N N . THR A 1 183 ? -17.775 -4.582 -8.169 1.00 19.30 183 THR L N 1
ATOM 1397 C CA . THR A 1 183 ? -17.902 -4.816 -9.586 1.00 18.97 183 THR L CA 1
ATOM 1398 C C . THR A 1 183 ? -18.604 -6.124 -9.864 1.00 18.51 183 THR L C 1
ATOM 1399 O O . THR A 1 183 ? -18.277 -7.163 -9.290 1.00 18.07 183 THR L O 1
ATOM 1403 N N . LEU A 1 184 ? -19.624 -6.059 -10.706 1.00 18.45 184 LEU L N 1
ATOM 1404 C CA . LEU A 1 184 ? -20.302 -7.276 -11.127 1.00 18.14 184 LEU L CA 1
ATOM 1405 C C . LEU A 1 184 ? -19.994 -7.521 -12.584 1.00 19.17 184 LEU L C 1
ATOM 1406 O O . LEU A 1 184 ? -20.359 -6.738 -13.435 1.00 19.05 184 LEU L O 1
ATOM 1411 N N . THR A 1 185 ? -19.206 -8.553 -12.823 1.00 20.62 185 THR L N 1
ATOM 1412 C CA . THR A 1 185 ? -18.845 -9.021 -14.151 1.00 21.85 185 THR L CA 1
ATOM 1413 C C . THR A 1 185 ? -19.889 -10.057 -14.600 1.00 22.46 185 THR L C 1
ATOM 1414 O O . THR A 1 185 ? -20.324 -10.895 -13.816 1.00 22.43 185 THR L O 1
ATOM 1418 N N . LEU A 1 186 ? -20.247 -10.029 -15.875 1.00 23.08 186 LEU L N 1
ATOM 1419 C CA . LEU A 1 186 ? -21.245 -10.942 -16.426 1.00 23.65 186 LEU L CA 1
ATOM 1420 C C . LEU A 1 186 ? -20.717 -11.218 -17.814 1.00 24.45 186 LEU L C 1
ATOM 1421 O O . LEU A 1 186 ? -19.847 -10.476 -18.285 1.00 24.54 186 LEU L O 1
ATOM 1426 N N . THR A 1 187 ? -21.249 -12.234 -18.500 1.00 25.11 187 THR L N 1
ATOM 1427 C CA . THR A 1 187 ? -20.883 -12.435 -19.916 1.00 25.52 187 THR L CA 1
ATOM 1428 C C . THR A 1 187 ? -21.575 -11.296 -20.633 1.00 26.20 187 THR L C 1
ATOM 1429 O O . THR A 1 187 ? -22.434 -10.665 -20.056 1.00 26.13 187 THR L O 1
ATOM 1433 N N . LYS A 1 188 ? -21.266 -11.053 -21.900 1.00 27.13 188 LYS L N 1
ATOM 1434 C CA . LYS A 1 188 ? -21.997 -10.014 -22.650 1.00 27.68 188 LYS L CA 1
ATOM 1435 C C . LYS A 1 188 ? -23.447 -10.469 -22.808 1.00 27.73 188 LYS L C 1
ATOM 1436 O O . LYS A 1 188 ? -24.428 -9.713 -22.710 1.00 27.12 188 LYS L O 1
ATOM 1442 N N . ASP A 1 189 ? -23.541 -11.772 -22.977 1.00 28.45 189 ASP L N 1
ATOM 1443 C CA . ASP A 1 189 ? -24.780 -12.429 -23.235 1.00 29.34 189 ASP L CA 1
ATOM 1444 C C . ASP A 1 189 ? -25.744 -12.312 -22.076 1.00 29.42 189 ASP L C 1
ATOM 1445 O O . ASP A 1 189 ? -26.879 -11.895 -22.283 1.00 29.36 189 ASP L O 1
ATOM 1450 N N . GLU A 1 190 ? -25.330 -12.676 -20.860 1.00 29.66 190 GLU L N 1
ATOM 1451 C CA . GLU A 1 190 ? -26.270 -12.552 -19.752 1.00 29.90 190 GLU L CA 1
ATOM 1452 C C . GLU A 1 190 ? -26.496 -11.100 -19.458 1.00 28.96 190 GLU L C 1
ATOM 1453 O O . GLU A 1 190 ? -27.566 -10.704 -19.062 1.00 29.25 190 GLU L O 1
ATOM 1459 N N . TYR A 1 191 ? -25.549 -10.267 -19.825 1.00 28.14 191 TYR L N 1
ATOM 1460 C CA . TYR A 1 191 ? -25.764 -8.854 -19.662 1.00 27.47 191 TYR L CA 1
ATOM 1461 C C . TYR A 1 191 ? -26.883 -8.397 -20.596 1.00 28.35 191 TYR L C 1
ATOM 1462 O O . TYR A 1 191 ? -27.891 -7.837 -20.158 1.00 28.83 191 TYR L O 1
ATOM 1471 N N . GLU A 1 192 ? -26.738 -8.668 -21.886 1.00 28.69 192 GLU L N 1
ATOM 1472 C CA . GLU A 1 192 ? -27.766 -8.269 -22.842 1.00 28.79 192 GLU L CA 1
ATOM 1473 C C . GLU A 1 192 ? -29.164 -8.819 -22.644 1.00 29.22 192 GLU L C 1
ATOM 1474 O O . GLU A 1 192 ? -30.090 -8.372 -23.316 1.00 29.56 192 GLU L O 1
ATOM 1480 N N . ARG A 1 193 ? -29.326 -9.848 -21.820 1.00 29.20 193 ARG L N 1
ATOM 1481 C CA . ARG A 1 193 ? -30.652 -10.420 -21.630 1.00 29.36 193 ARG L CA 1
ATOM 1482 C C . ARG A 1 193 ? -31.334 -10.026 -20.308 1.00 28.60 193 ARG L C 1
ATOM 1483 O O . ARG A 1 193 ? -32.066 -10.821 -19.717 1.00 28.54 193 ARG L O 1
ATOM 1491 N N . HIS A 1 194 ? -31.050 -8.822 -19.826 1.00 28.00 194 HIS L N 1
ATOM 1492 C CA . HIS A 1 194 ? -31.639 -8.264 -18.590 1.00 27.02 194 HIS L CA 1
ATOM 1493 C C . HIS A 1 194 ? -31.543 -6.764 -18.746 1.00 26.96 194 HIS L C 1
ATOM 1494 O O . HIS A 1 194 ? -30.545 -6.267 -19.279 1.00 26.89 194 HIS L O 1
ATOM 1501 N N . ASN A 1 195 ? -32.559 -6.032 -18.300 1.00 26.91 195 ASN L N 1
ATOM 1502 C CA . ASN A 1 195 ? -32.493 -4.587 -18.454 1.00 26.94 195 ASN L CA 1
ATOM 1503 C C . ASN A 1 195 ? -32.114 -3.696 -17.238 1.00 25.95 195 ASN L C 1
ATOM 1504 O O . ASN A 1 195 ? -31.361 -2.709 -17.383 1.00 26.07 195 ASN L O 1
ATOM 1509 N N . SER A 1 196 ? -32.639 -4.010 -16.054 1.00 24.68 196 SER L N 1
ATOM 1510 C CA . SER A 1 196 ? -32.293 -3.210 -14.876 1.00 23.65 196 SER L CA 1
ATOM 1511 C C . SER A 1 196 ? -31.199 -3.774 -14.045 1.00 22.56 196 SER L C 1
ATOM 1512 O O . SER A 1 196 ? -31.326 -4.873 -13.511 1.00 22.60 196 SER L O 1
ATOM 1515 N N . TYR A 1 197 ? -30.334 -2.858 -13.649 1.00 21.96 197 TYR L N 1
ATOM 1516 C CA . TYR A 1 197 ? -29.164 -3.170 -12.870 1.00 21.50 197 TYR L CA 1
ATOM 1517 C C . TYR A 1 197 ? -29.094 -2.251 -11.660 1.00 21.20 197 TYR L C 1
ATOM 1518 O O . TYR A 1 197 ? -29.244 -1.033 -11.792 1.00 21.26 197 TYR L O 1
ATOM 1527 N N . THR A 1 198 ? -29.115 -2.882 -10.481 1.00 20.78 198 THR L N 1
ATOM 1528 C CA . THR A 1 198 ? -29.126 -2.176 -9.202 1.00 20.54 198 THR L CA 1
ATOM 1529 C C . THR A 1 198 ? -27.969 -2.309 -8.193 1.00 21.10 198 THR L C 1
ATOM 1530 O O . THR A 1 198 ? -27.580 -3.403 -7.747 1.00 21.59 198 THR L O 1
ATOM 1534 N N . CYS A 1 199 ? -27.428 -1.173 -7.812 1.00 20.91 199 CYS L N 1
ATOM 1535 C CA . CYS A 1 199 ? -26.421 -1.164 -6.801 1.00 21.04 199 CYS L CA 1
ATOM 1536 C C . CYS A 1 199 ? -27.111 -0.676 -5.539 1.00 20.89 199 CYS L C 1
ATOM 1537 O O . CYS A 1 199 ? -27.466 0.495 -5.400 1.00 20.43 199 CYS L O 1
ATOM 1540 N N . GLU A 1 200 ? -27.217 -1.549 -4.568 1.00 21.46 200 GLU L N 1
ATOM 1541 C CA . GLU A 1 200 ? -27.944 -1.163 -3.399 1.00 22.40 200 GLU L CA 1
ATOM 1542 C C . GLU A 1 200 ? -27.143 -1.272 -2.109 1.00 23.70 200 GLU L C 1
ATOM 1543 O O . GLU A 1 200 ? -26.385 -2.225 -1.886 1.00 23.61 200 GLU L O 1
ATOM 1549 N N . ALA A 1 201 ? -27.261 -0.242 -1.283 1.00 25.16 201 ALA L N 1
ATOM 1550 C CA . ALA A 1 201 ? -26.444 -0.192 -0.084 1.00 26.80 201 ALA L CA 1
ATOM 1551 C C . ALA A 1 201 ? -27.136 0.307 1.175 1.00 28.43 201 ALA L C 1
ATOM 1552 O O . ALA A 1 201 ? -28.002 1.185 1.143 1.00 28.21 201 ALA L O 1
ATOM 1554 N N . THR A 1 202 ? -26.606 -0.157 2.290 1.00 30.40 202 THR L N 1
ATOM 1555 C CA . THR A 1 202 ? -27.084 0.247 3.583 1.00 32.54 202 THR L CA 1
ATOM 1556 C C . THR A 1 202 ? -25.902 0.543 4.487 1.00 34.05 202 THR L C 1
ATOM 1557 O O . THR A 1 202 ? -24.849 -0.101 4.432 1.00 33.82 202 THR L O 1
ATOM 1561 N N . HIS A 1 203 ? -26.057 1.613 5.244 1.00 35.83 203 HIS L N 1
ATOM 1562 C CA . HIS A 1 203 ? -25.005 2.111 6.098 1.00 37.63 203 HIS L CA 1
ATOM 1563 C C . HIS A 1 203 ? -25.830 2.861 7.096 1.00 39.83 203 HIS L C 1
ATOM 1564 O O . HIS A 1 203 ? -26.876 3.398 6.718 1.00 40.04 203 HIS L O 1
ATOM 1571 N N . LYS A 1 204 ? -25.482 2.782 8.382 1.00 41.66 204 LYS L N 1
ATOM 1572 C CA . LYS A 1 204 ? -26.282 3.504 9.366 1.00 43.37 204 LYS L CA 1
ATOM 1573 C C . LYS A 1 204 ? -25.915 4.915 9.079 1.00 44.11 204 LYS L C 1
ATOM 1574 O O . LYS A 1 204 ? -24.736 5.237 9.002 1.00 44.29 204 LYS L O 1
ATOM 1580 N N . THR A 1 205 ? -26.909 5.712 8.753 1.00 44.78 205 THR L N 1
ATOM 1581 C CA . THR A 1 205 ? -26.655 7.084 8.341 1.00 45.65 205 THR L CA 1
ATOM 1582 C C . THR A 1 205 ? -27.827 7.320 7.465 1.00 46.42 205 THR L C 1
ATOM 1583 O O . THR A 1 205 ? -28.124 8.458 7.060 1.00 46.83 205 THR L O 1
ATOM 1587 N N . SER A 1 206 ? -28.526 6.222 7.219 1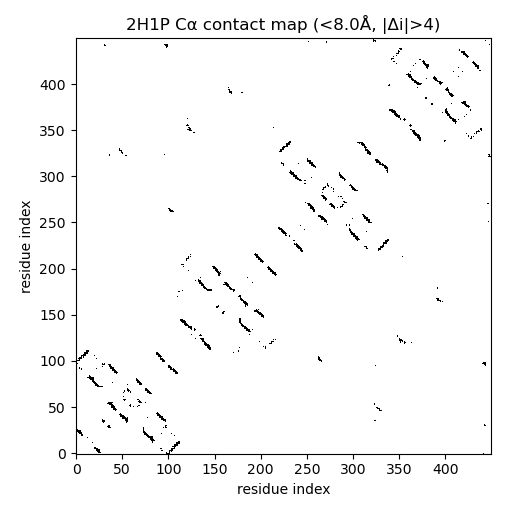.00 46.50 206 SER L N 1
ATOM 1588 C CA . SER A 1 206 ? -29.711 6.259 6.405 1.00 46.76 206 SER L CA 1
ATOM 1589 C C . SER A 1 206 ? -30.585 5.153 6.886 1.00 46.46 206 SER L C 1
ATOM 1590 O O . SER A 1 206 ? -30.122 4.083 7.286 1.00 46.43 206 SER L O 1
ATOM 1593 N N . THR A 1 207 ? -31.856 5.477 6.980 1.00 46.32 207 THR L N 1
ATOM 1594 C CA . THR A 1 207 ? -32.797 4.538 7.515 1.00 46.25 207 THR L CA 1
ATOM 1595 C C . THR A 1 207 ? -32.961 3.433 6.476 1.00 45.61 207 THR L C 1
ATOM 1596 O O . THR A 1 207 ? -33.221 2.274 6.790 1.00 45.78 207 THR L O 1
ATOM 1600 N N . SER A 1 208 ? -32.695 3.780 5.231 1.00 44.62 208 SER L N 1
ATOM 1601 C CA . SER A 1 208 ? -32.952 2.862 4.137 1.00 43.35 208 SER L CA 1
ATOM 1602 C C . SER A 1 208 ? -31.832 2.837 3.120 1.00 41.78 208 SER L C 1
ATOM 1603 O O . SER A 1 208 ? -31.072 3.796 2.997 1.00 41.67 208 SER L O 1
ATOM 1606 N N . PRO A 1 209 ? -31.726 1.718 2.411 1.00 40.35 209 PRO L N 1
ATOM 1607 C CA . PRO A 1 209 ? -30.660 1.549 1.449 1.00 39.29 209 PRO L CA 1
ATOM 1608 C C . PRO A 1 209 ? -30.604 2.685 0.458 1.00 37.95 209 PRO L C 1
ATOM 1609 O O . PRO A 1 209 ? -31.617 3.256 0.073 1.00 37.97 209 PRO L O 1
ATOM 1613 N N . ILE A 1 210 ? -29.388 3.056 0.119 1.00 36.73 210 ILE L N 1
ATOM 1614 C CA . ILE A 1 210 ? -29.166 4.026 -0.913 1.00 35.63 210 ILE L CA 1
ATOM 1615 C C . ILE A 1 210 ? -29.144 3.166 -2.166 1.00 34.12 210 ILE L C 1
ATOM 1616 O O . ILE A 1 210 ? -28.576 2.077 -2.162 1.00 33.78 210 ILE L O 1
ATOM 1621 N N . VAL A 1 211 ? -29.732 3.678 -3.239 1.00 32.99 211 VAL L N 1
ATOM 1622 C CA . VAL A 1 211 ? -29.880 2.923 -4.463 1.00 31.91 211 VAL L CA 1
ATOM 1623 C C . VAL A 1 211 ? -29.582 3.742 -5.696 1.00 31.30 211 VAL L C 1
ATOM 1624 O O . VAL A 1 211 ? -30.277 4.703 -5.959 1.00 30.95 211 VAL L O 1
ATOM 1628 N N . LYS A 1 212 ? -28.520 3.372 -6.415 1.00 31.21 212 LYS L N 1
ATOM 1629 C CA . LYS A 1 212 ? -28.216 3.911 -7.735 1.00 31.05 212 LYS L CA 1
ATOM 1630 C C . LYS A 1 212 ? -28.604 2.802 -8.693 1.00 30.62 212 LYS L C 1
ATOM 1631 O O . LYS A 1 212 ? -28.333 1.649 -8.418 1.00 30.54 212 LYS L O 1
ATOM 1637 N N . SER A 1 213 ? -29.247 3.140 -9.808 1.00 30.38 213 SER L N 1
ATOM 1638 C CA . SER A 1 213 ? -29.729 2.106 -10.710 1.00 30.03 213 SER L CA 1
ATOM 1639 C C . SER A 1 213 ? -29.695 2.562 -12.150 1.00 29.48 213 SER L C 1
ATOM 1640 O O . SER A 1 213 ? -29.515 3.725 -12.402 1.00 29.70 213 SER L O 1
ATOM 1643 N N . PHE A 1 214 ? -29.821 1.659 -13.108 1.00 29.28 214 PHE L N 1
ATOM 1644 C CA . PHE A 1 214 ? -29.845 2.103 -14.507 1.00 29.35 214 PHE L CA 1
ATOM 1645 C C . PHE A 1 214 ? -30.365 1.004 -15.411 1.00 30.19 214 PHE L C 1
ATOM 1646 O O . PHE A 1 214 ? -30.101 -0.168 -15.147 1.00 30.28 214 PHE L O 1
ATOM 1654 N N . ASN A 1 215 ? -31.118 1.365 -16.457 1.00 30.94 215 ASN L N 1
ATOM 1655 C CA . ASN A 1 215 ? -31.612 0.358 -17.402 1.00 31.65 215 ASN L CA 1
ATOM 1656 C C . ASN A 1 215 ? -30.685 0.233 -18.547 1.00 32.23 215 ASN L C 1
ATOM 1657 O O . ASN A 1 215 ? -30.305 1.236 -19.117 1.00 31.82 215 ASN L O 1
ATOM 1662 N N . ARG A 1 216 ? -30.468 -1.002 -18.971 1.00 33.59 216 ARG L N 1
ATOM 1663 C CA . ARG A 1 216 ? -29.594 -1.293 -20.089 1.00 35.32 216 ARG L CA 1
ATOM 1664 C C . ARG A 1 216 ? -30.014 -0.654 -21.414 1.00 38.03 216 ARG L C 1
ATOM 1665 O O . ARG A 1 216 ? -29.247 0.071 -22.013 1.00 37.99 216 ARG L O 1
ATOM 1673 N N . ASN A 1 217 ? -31.247 -0.848 -21.849 1.00 41.02 217 ASN L N 1
ATOM 1674 C CA . ASN A 1 217 ? -31.663 -0.333 -23.162 1.00 43.98 217 ASN L CA 1
ATOM 1675 C C . ASN A 1 217 ? -31.662 1.181 -23.411 1.00 46.82 217 ASN L C 1
ATOM 1676 O O . ASN A 1 217 ? -31.883 1.607 -24.544 1.00 47.04 217 ASN L O 1
ATOM 1681 N N . GLU A 1 218 ? -31.442 2.003 -22.387 1.00 49.27 218 GLU L N 1
ATOM 1682 C CA . GLU A 1 218 ? -31.565 3.459 -22.572 1.00 51.55 218 GLU L CA 1
ATOM 1683 C C . GLU A 1 218 ? -30.538 4.265 -21.797 1.00 53.50 218 GLU L C 1
ATOM 1684 O O . GLU A 1 218 ? -30.822 4.670 -20.666 1.00 53.76 218 GLU L O 1
ATOM 1690 N N . CYS A 1 219 ? -29.438 4.635 -22.464 1.00 55.12 219 CYS L N 1
ATOM 1691 C CA . CYS A 1 219 ? -28.278 5.341 -21.848 1.00 56.69 219 CYS L CA 1
ATOM 1692 C C . CYS A 1 219 ? -28.266 6.908 -21.725 1.00 56.78 219 CYS L C 1
ATOM 1693 O O . CYS A 1 219 ? -28.334 7.681 -22.715 1.00 56.85 219 CYS L O 1
ATOM 1697 N N . ASP B 2 1 ? 23.671 -4.106 16.258 1.00 53.29 301 ASP H N 1
ATOM 1698 C CA . ASP B 2 1 ? 22.369 -4.589 16.727 1.00 53.24 301 ASP H CA 1
ATOM 1699 C C . ASP B 2 1 ? 22.035 -6.004 16.281 1.00 51.89 301 ASP H C 1
ATOM 1700 O O . ASP B 2 1 ? 22.877 -6.713 15.734 1.00 51.97 301 ASP H O 1
ATOM 1705 N N . VAL B 2 2 ? 20.840 -6.440 16.655 1.00 50.32 302 VAL H N 1
ATOM 1706 C CA . VAL B 2 2 ? 20.348 -7.746 16.269 1.00 48.92 302 VAL H CA 1
ATOM 1707 C C . VAL B 2 2 ? 19.641 -7.403 14.976 1.00 47.39 302 VAL H C 1
ATOM 1708 O O . VAL B 2 2 ? 18.751 -6.561 14.967 1.00 47.15 302 VAL H O 1
ATOM 1712 N N . LYS B 2 3 ? 20.003 -8.084 13.898 1.00 46.25 303 LYS H N 1
ATOM 1713 C CA . LYS B 2 3 ? 19.354 -7.858 12.621 1.00 45.03 303 LYS H CA 1
ATOM 1714 C C . LYS B 2 3 ? 19.357 -9.153 11.824 1.00 42.90 303 LYS H C 1
ATOM 1715 O O . LYS B 2 3 ? 20.381 -9.820 11.704 1.00 42.66 303 LYS H O 1
ATOM 1721 N N . LEU B 2 4 ? 18.160 -9.589 11.462 1.00 41.30 304 LEU H N 1
ATOM 1722 C CA . LEU B 2 4 ? 17.948 -10.802 10.672 1.00 39.71 304 LEU H CA 1
ATOM 1723 C C . LEU B 2 4 ? 17.610 -10.294 9.284 1.00 38.49 304 LEU H C 1
ATOM 1724 O O . LEU B 2 4 ? 16.755 -9.404 9.185 1.00 38.55 304 LEU H O 1
ATOM 1729 N N . VAL B 2 5 ? 18.055 -10.949 8.215 1.00 37.08 305 VAL H N 1
ATOM 1730 C CA . VAL B 2 5 ? 17.613 -10.459 6.893 1.00 35.82 305 VAL H CA 1
ATOM 1731 C C . VAL B 2 5 ? 17.060 -11.520 5.928 1.00 34.34 305 VAL H C 1
ATOM 1732 O O . VAL B 2 5 ? 17.818 -12.307 5.381 1.00 33.90 305 VAL H O 1
ATOM 1736 N N . GLU B 2 6 ? 15.744 -11.532 5.702 1.00 33.76 306 GLU H N 1
ATOM 1737 C CA . GLU B 2 6 ? 15.174 -12.522 4.773 1.00 33.65 306 GLU H CA 1
ATOM 1738 C C . GLU B 2 6 ? 15.420 -12.155 3.297 1.00 34.06 306 GLU H C 1
ATOM 1739 O O . GLU B 2 6 ? 15.278 -10.988 2.909 1.00 34.29 306 GLU H O 1
ATOM 1745 N N . SER B 2 7 ? 15.570 -13.173 2.448 1.00 33.90 307 SER H N 1
ATOM 1746 C CA . SER B 2 7 ? 15.771 -12.950 1.023 1.00 33.49 307 SER H CA 1
ATOM 1747 C C . SER B 2 7 ? 15.485 -14.191 0.184 1.00 33.44 307 SER H C 1
ATOM 1748 O O . SER B 2 7 ? 15.710 -15.319 0.622 1.00 33.66 307 SER H O 1
ATOM 1751 N N . GLY B 2 8 ? 15.209 -13.977 -1.094 1.00 33.09 308 GLY H N 1
ATOM 1752 C CA . GLY B 2 8 ? 15.001 -15.093 -2.002 1.00 32.54 308 GLY H CA 1
ATOM 1753 C C . GLY B 2 8 ? 13.568 -15.216 -2.472 1.00 31.84 308 GLY H C 1
ATOM 1754 O O . GLY B 2 8 ? 13.245 -16.131 -3.221 1.00 32.18 308 GLY H O 1
ATOM 1755 N N . GLY B 2 9 ? 12.724 -14.280 -2.074 1.00 30.87 309 GLY H N 1
ATOM 1756 C CA . GLY B 2 9 ? 11.336 -14.306 -2.480 1.00 30.16 309 GLY H CA 1
ATOM 1757 C C . GLY B 2 9 ? 11.270 -14.139 -3.983 1.00 29.84 309 GLY H C 1
ATOM 1758 O O . GLY B 2 9 ? 12.256 -14.360 -4.673 1.00 29.89 309 GLY H O 1
ATOM 1759 N N . GLY B 2 10 ? 10.070 -13.905 -4.504 1.00 29.54 310 GLY H N 1
ATOM 1760 C CA . GLY B 2 10 ? 9.881 -13.746 -5.941 1.00 29.09 310 GLY H CA 1
ATOM 1761 C C . GLY B 2 10 ? 8.629 -14.469 -6.401 1.00 28.70 310 GLY H C 1
ATOM 1762 O O . GLY B 2 10 ? 7.774 -14.861 -5.612 1.00 28.68 310 GLY H O 1
ATOM 1763 N N . LEU B 2 11 ? 8.513 -14.632 -7.702 1.00 28.39 311 LEU H N 1
ATOM 1764 C CA . LEU B 2 11 ? 7.404 -15.380 -8.265 1.00 27.78 311 LEU H CA 1
ATOM 1765 C C . LEU B 2 11 ? 7.828 -16.839 -8.556 1.00 27.23 311 LEU H C 1
ATOM 1766 O O . LEU B 2 11 ? 8.958 -17.081 -8.987 1.00 26.88 311 LEU H O 1
ATOM 1771 N N . VAL B 2 12 ? 6.939 -17.793 -8.243 1.00 27.07 312 VAL H N 1
ATOM 1772 C CA . VAL B 2 12 ? 7.087 -19.228 -8.591 1.00 26.83 312 VAL H CA 1
ATOM 1773 C C . VAL B 2 12 ? 5.767 -19.801 -9.129 1.00 26.41 312 VAL H C 1
ATOM 1774 O O . VAL B 2 12 ? 4.684 -19.393 -8.719 1.00 26.12 312 VAL H O 1
ATOM 1778 N N . LYS B 2 13 ? 5.898 -20.703 -10.101 1.00 26.47 313 LYS H N 1
ATOM 1779 C CA . LYS B 2 13 ? 4.796 -21.404 -10.764 1.00 26.32 313 LYS H CA 1
ATOM 1780 C C . LYS B 2 13 ? 4.198 -22.277 -9.688 1.00 25.26 313 LYS H C 1
ATOM 1781 O O . LYS B 2 13 ? 4.914 -22.667 -8.804 1.00 25.22 313 LYS H O 1
ATOM 1787 N N . LEU B 2 14 ? 2.949 -22.697 -9.803 1.00 24.72 314 LEU H N 1
ATOM 1788 C CA . LEU B 2 14 ? 2.402 -23.595 -8.795 1.00 24.65 314 LEU H CA 1
ATOM 1789 C C . LEU B 2 14 ? 3.169 -24.903 -8.778 1.00 24.50 314 LEU H C 1
ATOM 1790 O O . LEU B 2 14 ? 3.618 -25.371 -9.839 1.00 24.39 314 LEU H O 1
ATOM 1795 N N . GLY B 2 15 ? 3.160 -25.565 -7.615 1.00 24.40 315 GLY H N 1
ATOM 1796 C CA . GLY B 2 15 ? 3.812 -26.862 -7.409 1.00 24.32 315 GLY H CA 1
ATOM 1797 C C . GLY B 2 15 ? 5.314 -26.718 -7.457 1.00 24.70 315 GLY H C 1
ATOM 1798 O O . GLY B 2 15 ? 6.046 -27.711 -7.373 1.00 25.07 315 GLY H O 1
ATOM 1799 N N . GLY B 2 16 ? 5.769 -25.479 -7.649 1.00 24.78 316 GLY H N 1
ATOM 1800 C CA . GLY B 2 16 ? 7.185 -25.147 -7.722 1.00 24.80 316 GLY H CA 1
ATOM 1801 C C . GLY B 2 16 ? 7.876 -25.252 -6.378 1.00 25.40 316 GLY H C 1
ATOM 1802 O O . GLY B 2 16 ? 7.258 -25.525 -5.358 1.00 24.88 316 GLY H O 1
ATOM 1803 N N . SER B 2 17 ? 9.150 -24.901 -6.376 1.00 26.90 317 SER H N 1
ATOM 1804 C CA . SER B 2 17 ? 9.976 -24.969 -5.181 1.00 28.49 317 SER H CA 1
ATOM 1805 C C . SER B 2 17 ? 10.902 -23.747 -5.124 1.00 28.97 317 SER H C 1
ATOM 1806 O O . SER B 2 17 ? 11.254 -23.170 -6.151 1.00 28.83 317 SER H O 1
ATOM 1809 N N . LEU B 2 18 ? 11.321 -23.378 -3.920 1.00 29.52 318 LEU H N 1
ATOM 1810 C CA . LEU B 2 18 ? 12.096 -22.166 -3.750 1.00 29.96 318 LEU H CA 1
ATOM 1811 C C . LEU B 2 18 ? 12.748 -22.155 -2.365 1.00 31.26 318 LEU H C 1
ATOM 1812 O O . LEU B 2 18 ? 12.220 -22.725 -1.412 1.00 31.72 318 LEU H O 1
ATOM 1817 N N . LYS B 2 19 ? 13.957 -21.618 -2.266 1.00 32.26 319 LYS H N 1
ATOM 1818 C CA . LYS B 2 19 ? 14.659 -21.563 -0.980 1.00 33.16 319 LYS H CA 1
ATOM 1819 C C . LYS B 2 19 ? 14.933 -20.182 -0.404 1.00 33.26 319 LYS H C 1
ATOM 1820 O O . LYS B 2 19 ? 15.843 -19.494 -0.849 1.00 33.46 319 LYS H O 1
ATOM 1826 N N . LEU B 2 20 ? 14.235 -19.849 0.675 1.00 33.31 320 LEU H N 1
ATOM 1827 C CA . LEU B 2 20 ? 14.407 -18.590 1.385 1.00 33.23 320 LEU H CA 1
ATOM 1828 C C . LEU B 2 20 ? 15.556 -18.677 2.350 1.00 33.92 320 LEU H C 1
ATOM 1829 O O . LEU B 2 20 ? 15.754 -19.692 3.023 1.00 33.95 320 LEU H O 1
ATOM 1834 N N . SER B 2 21 ? 16.335 -17.612 2.395 1.00 34.58 321 SER H N 1
ATOM 1835 C CA . SER B 2 21 ? 17.421 -17.509 3.355 1.00 35.23 321 SER H CA 1
ATOM 1836 C C . SER B 2 21 ? 17.058 -16.523 4.421 1.00 35.05 321 SER H C 1
ATOM 1837 O O . SER B 2 21 ? 16.260 -15.605 4.190 1.00 35.30 321 SER H O 1
ATOM 1840 N N . CYS B 2 22 ? 17.802 -16.591 5.516 1.00 34.39 322 CYS H N 1
ATOM 1841 C CA . CYS B 2 22 ? 17.687 -15.598 6.549 1.00 33.49 322 CYS H CA 1
ATOM 1842 C C . CYS B 2 22 ? 19.032 -15.467 7.194 1.00 33.83 322 CYS H C 1
ATOM 1843 O O . CYS B 2 22 ? 19.541 -16.416 7.751 1.00 33.91 322 CYS H O 1
ATOM 1846 N N . ALA B 2 23 ? 19.665 -14.336 6.951 1.00 34.41 323 ALA H N 1
ATOM 1847 C CA . ALA B 2 23 ? 20.992 -14.049 7.459 1.00 35.34 323 ALA H CA 1
ATOM 1848 C C . ALA B 2 23 ? 20.865 -13.276 8.770 1.00 36.45 323 ALA H C 1
ATOM 1849 O O . ALA B 2 23 ? 20.111 -12.282 8.842 1.00 36.48 323 ALA H O 1
ATOM 1851 N N . ALA B 2 24 ? 21.689 -13.654 9.753 1.00 37.26 324 ALA H N 1
ATOM 1852 C CA . ALA B 2 24 ? 21.559 -13.124 11.087 1.00 38.14 324 ALA H CA 1
ATOM 1853 C C . ALA B 2 24 ? 22.827 -12.560 11.663 1.00 39.46 324 ALA H C 1
ATOM 1854 O O . ALA B 2 24 ? 23.699 -13.269 12.167 1.00 39.45 324 ALA H O 1
ATOM 1856 N N . SER B 2 25 ? 22.852 -11.243 11.690 1.00 40.66 325 SER H N 1
ATOM 1857 C CA . SER B 2 25 ? 23.973 -10.509 12.225 1.00 41.91 325 SER H CA 1
ATOM 1858 C C . SER B 2 25 ? 23.715 -9.860 13.588 1.00 42.50 325 SER H C 1
ATOM 1859 O O . SER B 2 25 ? 22.560 -9.635 14.010 1.00 42.40 325 SER H O 1
ATOM 1862 N N . GLY B 2 26 ? 24.810 -9.430 14.205 1.00 43.01 326 GLY H N 1
ATOM 1863 C CA . GLY B 2 26 ? 24.745 -8.677 15.449 1.00 43.31 326 GLY H CA 1
ATOM 1864 C C . GLY B 2 26 ? 24.436 -9.473 16.692 1.00 43.49 326 GLY H C 1
ATOM 1865 O O . GLY B 2 26 ? 23.864 -8.925 17.626 1.00 43.44 326 GLY H O 1
ATOM 1866 N N . PHE B 2 27 ? 24.803 -10.753 16.695 1.00 43.74 327 PHE H N 1
ATOM 1867 C CA . PHE B 2 27 ? 24.579 -11.628 17.841 1.00 44.13 327 PHE H CA 1
ATOM 1868 C C . PHE B 2 27 ? 25.029 -13.061 17.613 1.00 44.31 327 PHE H C 1
ATOM 1869 O O . PHE B 2 27 ? 25.417 -13.444 16.501 1.00 44.41 327 PHE H O 1
ATOM 1877 N N . THR B 2 28 ? 25.014 -13.835 18.696 1.00 44.41 328 THR H N 1
ATOM 1878 C CA . THR B 2 28 ? 25.402 -15.245 18.665 1.00 44.35 328 THR H CA 1
ATOM 1879 C C . THR B 2 28 ? 24.277 -16.139 18.170 1.00 44.34 328 THR H C 1
ATOM 1880 O O 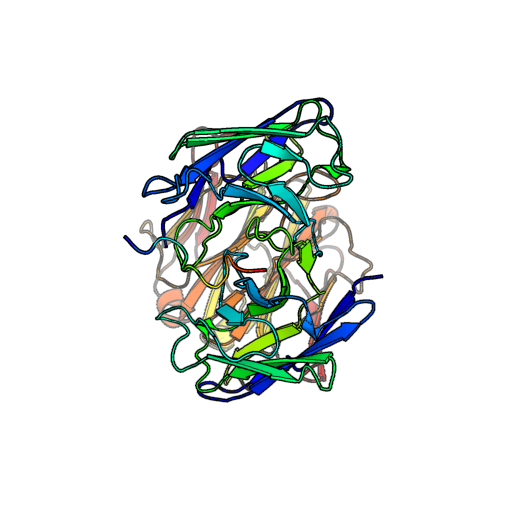. THR B 2 28 ? 23.533 -16.722 18.980 1.00 44.48 328 THR H O 1
ATOM 1884 N N . PHE B 2 29 ? 24.287 -16.383 16.858 1.00 43.95 329 PHE H N 1
ATOM 1885 C CA . PHE B 2 29 ? 23.274 -17.181 16.169 1.00 43.29 329 PHE H CA 1
ATOM 1886 C C . PHE B 2 29 ? 23.099 -18.510 16.868 1.00 42.62 329 PHE H C 1
ATOM 1887 O O . PHE B 2 29 ? 22.019 -18.812 17.369 1.00 42.63 329 PHE H O 1
ATOM 1895 N N . SER B 2 30 ? 24.205 -19.235 17.012 1.00 41.98 330 SER H N 1
ATOM 1896 C CA . SER B 2 30 ? 24.186 -20.568 17.602 1.00 41.33 330 SER H CA 1
ATOM 1897 C C . SER B 2 30 ? 23.417 -20.633 18.914 1.00 40.32 330 SER H C 1
ATOM 1898 O O . SER B 2 30 ? 23.018 -21.701 19.373 1.00 40.28 330 SER H O 1
ATOM 1901 N N . SER B 2 31 ? 23.216 -19.492 19.539 1.00 39.49 331 SER H N 1
ATOM 1902 C CA . SER B 2 31 ? 22.491 -19.526 20.784 1.00 38.67 331 SER H CA 1
ATOM 1903 C C . SER B 2 31 ? 20.985 -19.621 20.656 1.00 37.43 331 SER H C 1
ATOM 1904 O O . SER B 2 31 ? 20.385 -20.467 21.277 1.00 37.68 331 SER H O 1
ATOM 1907 N N . TYR B 2 32 ? 20.391 -18.813 19.793 1.00 36.13 332 TYR H N 1
ATOM 1908 C CA . TYR B 2 32 ? 18.935 -18.695 19.656 1.00 35.09 332 TYR H CA 1
ATOM 1909 C C . TYR B 2 32 ? 18.133 -19.715 18.846 1.00 34.16 332 TYR H C 1
ATOM 1910 O O . TYR B 2 32 ? 18.675 -20.449 18.050 1.00 34.64 332 TYR H O 1
ATOM 1919 N N . PHE B 2 33 ? 16.839 -19.809 19.112 1.00 32.78 333 PHE H N 1
ATOM 1920 C CA . PHE B 2 33 ? 15.926 -20.602 18.301 1.00 31.47 333 PHE H CA 1
ATOM 1921 C C . PHE B 2 33 ? 15.460 -19.577 17.295 1.00 30.11 333 PHE H C 1
ATOM 1922 O O . PHE B 2 33 ? 15.323 -18.394 17.640 1.00 30.10 333 PHE H O 1
ATOM 1930 N N . LEU B 2 34 ? 14.991 -20.035 16.143 1.00 28.64 334 LEU H N 1
ATOM 1931 C CA . LEU B 2 34 ? 14.398 -19.104 15.195 1.00 26.90 334 LEU H CA 1
ATOM 1932 C C . LEU B 2 34 ? 13.209 -19.730 14.531 1.00 25.83 334 LEU H C 1
ATOM 1933 O O . LEU B 2 34 ? 12.986 -20.927 14.640 1.00 25.76 334 LEU H O 1
ATOM 1938 N N . SER B 2 35 ? 12.421 -18.913 13.871 1.00 25.02 335 SER H N 1
ATOM 1939 C CA . SER B 2 35 ? 11.255 -19.431 13.210 1.00 24.50 335 SER H CA 1
ATOM 1940 C C . SER B 2 35 ? 11.049 -18.586 12.009 1.00 23.82 335 SER H C 1
ATOM 1941 O O . SER B 2 35 ? 11.605 -17.486 11.928 1.00 23.78 335 SER H O 1
ATOM 1944 N N . TRP B 2 36 ? 10.076 -19.033 11.217 1.00 22.78 336 TRP H N 1
ATOM 1945 C CA . TRP B 2 36 ? 9.606 -18.359 10.043 1.00 21.80 336 TRP H CA 1
ATOM 1946 C C . TRP B 2 36 ? 8.140 -18.251 10.310 1.00 22.25 336 TRP H C 1
ATOM 1947 O O . TRP B 2 36 ? 7.469 -19.236 10.615 1.00 22.29 336 TRP H O 1
ATOM 1958 N N . VAL B 2 37 ? 7.612 -17.075 10.050 1.00 22.71 337 VAL H N 1
ATOM 1959 C CA . VAL B 2 37 ? 6.216 -16.814 10.293 1.00 23.10 337 VAL H CA 1
ATOM 1960 C C . VAL B 2 37 ? 5.858 -16.101 9.031 1.00 23.47 337 VAL H C 1
ATOM 1961 O O . VAL B 2 37 ? 6.727 -15.579 8.331 1.00 23.34 337 VAL H O 1
ATOM 1965 N N . ARG B 2 38 ? 4.577 -15.989 8.766 1.00 24.24 338 ARG H N 1
ATOM 1966 C CA . ARG B 2 38 ? 4.233 -15.372 7.524 1.00 25.27 338 ARG H CA 1
ATOM 1967 C C . ARG B 2 38 ? 2.913 -14.672 7.590 1.00 26.73 338 ARG H C 1
ATOM 1968 O O . ARG B 2 38 ? 2.079 -14.982 8.399 1.00 26.23 338 ARG H O 1
ATOM 1976 N N . GLN B 2 39 ? 2.684 -13.790 6.641 1.00 28.96 339 GLN H N 1
ATOM 1977 C CA . GLN B 2 39 ? 1.457 -13.060 6.697 1.00 31.24 339 GLN H CA 1
ATOM 1978 C C . GLN B 2 39 ? 0.736 -13.151 5.394 1.00 33.00 339 GLN H C 1
ATOM 1979 O O . GLN B 2 39 ? 1.230 -12.784 4.342 1.00 32.50 339 GLN H O 1
ATOM 1985 N N . THR B 2 40 ? -0.400 -13.806 5.510 1.00 35.51 340 THR H N 1
ATOM 1986 C CA . THR B 2 40 ? -1.400 -13.936 4.479 1.00 38.02 340 THR H CA 1
ATOM 1987 C C . THR B 2 40 ? -1.674 -12.575 3.845 1.00 40.00 340 THR H C 1
ATOM 1988 O O . THR B 2 40 ? -1.629 -11.566 4.524 1.00 40.10 340 THR H O 1
ATOM 1992 N N . PRO B 2 41 ? -1.979 -12.544 2.549 1.00 41.89 341 PRO H N 1
ATOM 1993 C CA . PRO B 2 41 ? -2.219 -11.266 1.878 1.00 43.11 341 PRO H CA 1
ATOM 1994 C C . PRO B 2 41 ? -3.386 -10.537 2.504 1.00 44.40 341 PRO H C 1
ATOM 1995 O O . PRO B 2 41 ? -3.549 -9.336 2.296 1.00 44.45 341 PRO H O 1
ATOM 1999 N N . GLU B 2 42 ? -4.236 -11.277 3.213 1.00 45.70 342 GLU H N 1
ATOM 2000 C CA . GLU B 2 42 ? -5.337 -10.668 3.956 1.00 46.88 342 GLU H CA 1
ATOM 2001 C C . GLU B 2 42 ? -4.893 -10.360 5.395 1.00 46.85 342 GLU H C 1
ATOM 2002 O O . GLU B 2 42 ? -5.710 -10.111 6.267 1.00 46.65 342 GLU H O 1
ATOM 2008 N N . LYS B 2 43 ? -3.583 -10.439 5.623 1.00 47.16 343 LYS H N 1
ATOM 2009 C CA . LYS B 2 43 ? -2.963 -9.972 6.847 1.00 47.66 343 LYS H CA 1
ATOM 2010 C C . LYS B 2 43 ? -3.185 -10.804 8.109 1.00 47.55 343 LYS H C 1
ATOM 2011 O O . LYS B 2 43 ? -3.738 -10.305 9.083 1.00 48.00 343 LYS H O 1
ATOM 2017 N N . ARG B 2 44 ? -2.674 -12.032 8.143 1.00 46.85 344 ARG H N 1
ATOM 2018 C CA . ARG B 2 44 ? -2.933 -12.904 9.272 1.00 46.09 344 ARG H CA 1
ATOM 2019 C C . ARG B 2 44 ? -1.807 -13.683 9.865 1.00 44.95 344 ARG H C 1
ATOM 2020 O O . ARG B 2 44 ? -0.674 -13.628 9.411 1.00 44.74 344 ARG H O 1
ATOM 2028 N N . LEU B 2 45 ? -2.163 -14.154 11.061 1.00 44.12 345 LEU H N 1
ATOM 2029 C CA . LEU B 2 45 ? -1.621 -15.241 11.875 1.00 42.78 345 LEU H CA 1
ATOM 2030 C C . LEU B 2 45 ? -0.254 -15.670 11.407 1.00 40.97 345 LEU H C 1
ATOM 2031 O O . LEU B 2 45 ? 0.681 -14.911 11.529 1.00 40.86 345 LEU H O 1
ATOM 2036 N N . GLU B 2 46 ? -0.144 -16.963 11.099 1.00 39.54 346 GLU H N 1
ATOM 2037 C CA . GLU B 2 46 ? 0.971 -17.613 10.390 1.00 38.19 346 GLU H CA 1
ATOM 2038 C C . GLU B 2 46 ? 2.277 -18.273 10.842 1.00 35.90 346 GLU H C 1
ATOM 2039 O O . GLU B 2 46 ? 3.296 -17.966 10.259 1.00 35.93 346 GLU H O 1
ATOM 2045 N N . LEU B 2 47 ? 2.275 -19.236 11.759 1.00 34.00 347 LEU H N 1
ATOM 2046 C CA . LEU B 2 47 ? 3.543 -19.911 12.100 1.00 32.74 347 LEU H CA 1
ATOM 2047 C C . LEU B 2 47 ? 3.856 -20.983 11.061 1.00 31.93 347 LEU H C 1
ATOM 2048 O O . LEU B 2 47 ? 2.992 -21.765 10.693 1.00 32.27 347 LEU H O 1
ATOM 2053 N N . VAL B 2 48 ? 5.091 -21.046 10.606 1.00 30.71 348 VAL H N 1
ATOM 2054 C CA . VAL B 2 48 ? 5.434 -22.003 9.588 1.00 29.58 348 VAL H CA 1
ATOM 2055 C C . VAL B 2 48 ? 6.355 -23.115 10.079 1.00 28.84 348 VAL H C 1
ATOM 2056 O O . VAL B 2 48 ? 6.126 -24.302 9.794 1.00 28.68 348 VAL H O 1
ATOM 2060 N N . ALA B 2 49 ? 7.377 -22.724 10.839 1.00 28.29 349 ALA H N 1
ATOM 2061 C CA . ALA B 2 49 ? 8.413 -23.651 11.292 1.00 27.97 349 ALA H CA 1
ATOM 2062 C C . ALA B 2 49 ? 9.299 -23.044 12.372 1.00 28.02 349 ALA H C 1
ATOM 2063 O O . ALA B 2 49 ? 9.547 -21.842 12.389 1.00 27.91 349 ALA H O 1
ATOM 2065 N N . THR B 2 50 ? 9.891 -23.910 13.182 1.00 28.42 350 THR H N 1
ATOM 2066 C CA . THR B 2 50 ? 10.730 -23.473 14.288 1.00 29.02 350 THR H CA 1
ATOM 2067 C C . THR B 2 50 ? 11.854 -24.477 14.459 1.00 29.37 350 THR H C 1
ATOM 2068 O O . THR B 2 50 ? 11.664 -25.674 14.259 1.00 29.08 350 THR H O 1
ATOM 2072 N N . ILE B 2 51 ? 13.012 -23.990 14.867 1.00 30.36 351 ILE H N 1
ATOM 2073 C CA . ILE B 2 51 ? 14.169 -24.856 15.013 1.00 31.56 351 ILE H CA 1
ATOM 2074 C C . ILE B 2 51 ? 15.003 -24.412 16.218 1.00 33.66 351 ILE H C 1
ATOM 2075 O O . ILE B 2 51 ? 15.029 -23.223 16.585 1.00 33.74 351 ILE H O 1
ATOM 2080 N N . ASN B 2 52 ? 15.642 -25.393 16.849 1.00 35.37 352 ASN H N 1
ATOM 2081 C CA . ASN B 2 52 ? 16.488 -25.150 18.001 1.00 37.03 352 ASN H CA 1
ATOM 2082 C C . ASN B 2 52 ? 17.802 -24.522 17.594 1.00 38.42 352 ASN H C 1
ATOM 2083 O O . ASN B 2 52 ? 17.880 -23.886 16.545 1.00 38.43 352 ASN H O 1
ATOM 2088 N N . SER B 2 53 ? 18.783 -24.582 18.484 1.00 39.86 353 SER H N 1
ATOM 2089 C CA . SER B 2 53 ? 20.111 -24.076 18.199 1.00 41.27 353 SER H CA 1
ATOM 2090 C C . SER B 2 53 ? 20.878 -25.274 17.704 1.00 43.03 353 SER H C 1
ATOM 2091 O O . SER B 2 53 ? 20.572 -26.401 18.102 1.00 43.00 353 SER H O 1
ATOM 2094 N N . ASN B 2 54 ? 21.891 -25.047 16.865 1.00 44.81 354 ASN H N 1
ATOM 2095 C CA . ASN B 2 54 ? 22.642 -26.183 16.281 1.00 46.29 354 ASN H CA 1
ATOM 2096 C C . ASN B 2 54 ? 21.568 -27.213 15.951 1.00 46.13 354 ASN H C 1
ATOM 2097 O O . ASN B 2 54 ? 21.585 -28.341 16.428 1.00 46.12 354 ASN H O 1
ATOM 2102 N N . GLY B 2 55 ? 20.643 -26.744 15.115 1.00 46.07 355 GLY H N 1
ATOM 2103 C CA . GLY B 2 55 ? 19.355 -27.336 14.728 1.00 45.81 355 GLY H CA 1
ATOM 2104 C C . GLY B 2 55 ? 19.053 -28.811 14.615 1.00 45.54 355 GLY H C 1
ATOM 2105 O O . GLY B 2 55 ? 18.729 -29.298 13.534 1.00 45.62 355 GLY H O 1
ATOM 2106 N N . ASP B 2 56 ? 19.098 -29.528 15.723 1.00 45.23 356 ASP H N 1
ATOM 2107 C CA . ASP B 2 56 ? 18.797 -30.935 15.618 1.00 45.11 356 ASP H CA 1
ATOM 2108 C C . ASP B 2 56 ? 17.366 -31.217 15.947 1.00 43.97 356 ASP H C 1
ATOM 2109 O O . ASP B 2 56 ? 16.997 -32.360 16.170 1.00 44.20 356 ASP H O 1
ATOM 2114 N N . LYS B 2 57 ? 16.549 -30.186 16.013 1.00 42.72 357 LYS H N 1
ATOM 2115 C CA . LYS B 2 57 ? 15.158 -30.396 16.362 1.00 41.67 357 LYS H CA 1
ATOM 2116 C C . LYS B 2 57 ? 14.295 -29.379 15.643 1.00 39.97 357 LYS H C 1
ATOM 2117 O O . LYS B 2 57 ? 14.603 -28.186 15.633 1.00 40.19 357 LYS H O 1
ATOM 2123 N N . THR B 2 58 ? 13.205 -29.837 15.050 1.00 38.04 358 THR H N 1
ATOM 2124 C CA . THR B 2 58 ? 12.421 -28.934 14.256 1.00 36.51 358 THR H CA 1
ATOM 2125 C C . THR B 2 58 ? 10.983 -29.205 14.464 1.00 35.01 358 THR H C 1
ATOM 2126 O O . THR B 2 58 ? 10.634 -30.278 14.899 1.00 35.08 358 THR H O 1
ATOM 2130 N N . TYR B 2 59 ? 10.150 -28.218 14.162 1.00 33.75 359 TYR H N 1
ATOM 2131 C CA . TYR B 2 59 ? 8.712 -28.380 14.257 1.00 32.70 359 TYR H CA 1
ATOM 2132 C C . TYR B 2 59 ? 8.059 -27.732 13.049 1.00 33.02 359 TYR H C 1
ATOM 2133 O O . TYR B 2 59 ? 8.486 -26.690 12.589 1.00 32.74 359 TYR H O 1
ATOM 2142 N N . HIS B 2 60 ? 7.020 -28.379 12.550 1.00 33.69 360 HIS H N 1
ATOM 2143 C CA . HIS B 2 60 ? 6.251 -27.889 11.431 1.00 34.29 360 HIS H CA 1
ATOM 2144 C C . HIS B 2 60 ? 4.855 -28.337 11.788 1.00 35.16 360 HIS H C 1
ATOM 2145 O O . HIS B 2 60 ? 4.636 -29.438 12.299 1.00 35.01 360 HIS H O 1
ATOM 2152 N N . PRO B 2 61 ? 3.915 -27.434 11.657 1.00 36.22 361 PRO H N 1
ATOM 2153 C CA . PRO B 2 61 ? 2.569 -27.812 11.940 1.00 37.51 361 PRO H CA 1
ATOM 2154 C C . PRO B 2 61 ? 2.313 -28.965 10.976 1.00 39.48 361 PRO H C 1
ATOM 2155 O O . PRO B 2 61 ? 3.223 -29.390 10.261 1.00 39.80 361 PRO H O 1
ATOM 2159 N N . ASP B 2 62 ? 1.103 -29.510 10.996 1.00 41.02 362 ASP H N 1
ATOM 2160 C CA . ASP B 2 62 ? 0.725 -30.569 10.074 1.00 42.30 362 ASP H CA 1
ATOM 2161 C C . ASP B 2 62 ? 0.411 -30.047 8.682 1.00 42.73 362 ASP H C 1
ATOM 2162 O O . ASP B 2 62 ? 0.675 -30.723 7.688 1.00 42.72 362 ASP H O 1
ATOM 2167 N N . THR B 2 63 ? -0.131 -28.835 8.605 1.00 43.06 363 THR H N 1
ATOM 2168 C CA . THR B 2 63 ? -0.425 -28.280 7.302 1.00 43.37 363 THR H CA 1
ATOM 2169 C C . THR B 2 63 ? 0.833 -28.089 6.516 1.00 43.41 363 THR H C 1
ATOM 2170 O O . THR B 2 63 ? 0.967 -28.599 5.416 1.00 43.71 363 THR H O 1
ATOM 2174 N N . MET B 2 64 ? 1.733 -27.293 7.067 1.00 43.12 364 MET H N 1
ATOM 2175 C CA . MET B 2 64 ? 2.958 -26.942 6.364 1.00 43.11 364 MET H CA 1
ATOM 2176 C C . MET B 2 64 ? 3.779 -28.183 6.054 1.00 43.01 364 MET H C 1
ATOM 2177 O O . MET B 2 64 ? 4.723 -28.163 5.271 1.00 42.92 364 MET H O 1
ATOM 2182 N N . LYS B 2 65 ? 3.461 -29.248 6.762 1.00 43.08 365 LYS H N 1
ATOM 2183 C CA . LYS B 2 65 ? 4.254 -30.459 6.700 1.00 42.95 365 LYS H CA 1
ATOM 2184 C C . LYS B 2 65 ? 4.322 -30.988 5.258 1.00 42.24 365 LYS H C 1
ATOM 2185 O O . LYS B 2 65 ? 3.292 -31.340 4.619 1.00 42.41 365 LYS H O 1
ATOM 2191 N N . GLY B 2 66 ? 5.547 -31.108 4.758 1.00 41.00 366 GLY H N 1
ATOM 2192 C CA . GLY B 2 66 ? 5.717 -31.590 3.398 1.00 40.02 366 GLY H CA 1
ATOM 2193 C C . GLY B 2 66 ? 6.042 -30.488 2.414 1.00 38.92 366 GLY H C 1
ATOM 2194 O O . GLY B 2 66 ? 6.924 -30.660 1.582 1.00 39.15 366 GLY H O 1
ATOM 2195 N N . ARG B 2 67 ? 5.335 -29.364 2.499 1.00 37.62 367 ARG H N 1
ATOM 2196 C CA . ARG B 2 67 ? 5.683 -28.189 1.709 1.00 36.16 367 ARG H CA 1
ATOM 2197 C C . ARG B 2 67 ? 6.889 -27.402 2.258 1.00 34.79 367 ARG H C 1
ATOM 2198 O O . ARG B 2 67 ? 7.678 -26.840 1.480 1.00 34.94 367 ARG H O 1
ATOM 2206 N N . PHE B 2 68 ? 7.057 -27.389 3.583 1.00 33.11 368 PHE H N 1
ATOM 2207 C CA . PHE B 2 68 ? 8.097 -26.570 4.198 1.00 31.45 368 PHE H CA 1
ATOM 2208 C C . PHE B 2 68 ? 9.086 -27.311 5.083 1.00 31.13 368 PHE H C 1
ATOM 2209 O O . PHE B 2 68 ? 8.736 -28.224 5.829 1.00 31.18 368 PHE H O 1
ATOM 2217 N N . THR B 2 69 ? 10.336 -26.892 5.010 1.00 30.75 369 THR H N 1
ATOM 2218 C CA . THR B 2 69 ? 11.347 -27.559 5.762 1.00 30.52 369 THR H CA 1
ATOM 2219 C C . THR B 2 69 ? 12.453 -26.605 6.206 1.00 30.94 369 THR H C 1
ATOM 2220 O O . THR B 2 69 ? 13.183 -26.027 5.388 1.00 31.30 369 THR H O 1
ATOM 2224 N N . ILE B 2 70 ? 12.536 -26.406 7.518 1.00 30.91 370 ILE H N 1
ATOM 2225 C CA . ILE B 2 70 ? 13.476 -25.470 8.091 1.00 30.99 370 ILE H CA 1
ATOM 2226 C C . ILE B 2 70 ? 14.867 -26.086 8.291 1.00 31.26 370 ILE H C 1
ATOM 2227 O O . ILE B 2 70 ? 15.028 -27.307 8.423 1.00 31.29 370 ILE H O 1
ATOM 2232 N N . SER B 2 71 ? 15.889 -25.244 8.282 1.00 31.50 371 SER H N 1
ATOM 2233 C CA . SER B 2 71 ? 17.233 -25.712 8.571 1.00 31.76 371 SER H CA 1
ATOM 2234 C C . SER B 2 71 ? 18.143 -24.528 8.881 1.00 32.70 371 SER H C 1
ATOM 2235 O O . SER B 2 71 ? 17.790 -23.374 8.626 1.00 32.70 371 SER H O 1
ATOM 2238 N N . ARG B 2 72 ? 19.320 -24.811 9.412 1.00 33.65 372 ARG H N 1
ATOM 2239 C CA . ARG B 2 72 ? 20.224 -23.746 9.762 1.00 34.92 372 ARG H CA 1
ATOM 2240 C C . ARG B 2 72 ? 21.692 -24.133 9.513 1.00 36.35 372 ARG H C 1
ATOM 2241 O O . ARG B 2 72 ? 22.027 -25.308 9.323 1.00 36.26 372 ARG H O 1
ATOM 2249 N N . ASP B 2 73 ? 22.563 -23.132 9.559 1.00 37.74 373 ASP H N 1
ATOM 2250 C CA . ASP B 2 73 ? 23.973 -23.355 9.366 1.00 39.23 373 ASP H CA 1
ATOM 2251 C C . ASP B 2 73 ? 24.620 -22.479 10.424 1.00 40.25 373 ASP H C 1
ATOM 2252 O O . ASP B 2 73 ? 24.951 -21.325 10.183 1.00 40.47 373 ASP H O 1
ATOM 2257 N N . ASN B 2 74 ? 24.704 -22.997 11.639 1.00 40.98 374 ASN H N 1
ATOM 2258 C CA . ASN B 2 74 ? 25.248 -22.200 12.730 1.00 41.52 374 ASN H CA 1
ATOM 2259 C C . ASN B 2 74 ? 26.623 -21.833 12.302 1.00 41.86 374 ASN H C 1
ATOM 2260 O O . ASN B 2 74 ? 27.123 -20.746 12.586 1.00 42.13 374 ASN H O 1
ATOM 2265 N N . ALA B 2 75 ? 27.182 -22.743 11.528 1.00 41.91 375 ALA H N 1
ATOM 2266 C CA . ALA B 2 75 ? 28.498 -22.577 10.977 1.00 42.00 375 ALA H CA 1
ATOM 2267 C C . ALA B 2 75 ? 28.459 -21.452 9.963 1.00 41.77 375 ALA H C 1
ATOM 2268 O O . ALA B 2 75 ? 29.379 -21.332 9.164 1.00 42.27 375 ALA H O 1
ATOM 2270 N N . LYS B 2 76 ? 27.420 -20.623 9.962 1.00 40.93 376 LYS H N 1
ATOM 2271 C CA . LYS B 2 76 ? 27.352 -19.664 8.884 1.00 40.19 376 LYS H CA 1
ATOM 2272 C C . LYS B 2 76 ? 26.304 -18.570 9.078 1.00 39.30 376 LYS H C 1
ATOM 2273 O O . LYS B 2 76 ? 26.009 -17.788 8.163 1.00 39.35 376 LYS H O 1
ATOM 2279 N N . ASN B 2 77 ? 25.686 -18.579 10.256 1.00 38.20 377 ASN H N 1
ATOM 2280 C CA . ASN B 2 77 ? 24.703 -17.573 10.614 1.00 36.82 377 ASN H CA 1
ATOM 2281 C C . ASN B 2 77 ? 23.526 -17.451 9.648 1.00 35.33 377 ASN H C 1
ATOM 2282 O O . ASN B 2 77 ? 22.948 -16.376 9.484 1.00 35.17 377 ASN H O 1
ATOM 2287 N N . THR B 2 78 ? 23.090 -18.587 9.116 1.00 33.96 378 THR H N 1
ATOM 2288 C CA . THR B 2 78 ? 21.975 -18.579 8.198 1.00 32.60 378 THR H CA 1
ATOM 2289 C C . THR B 2 78 ? 20.956 -19.676 8.444 1.00 31.23 378 THR H C 1
ATOM 2290 O O . THR B 2 78 ? 21.298 -20.816 8.709 1.00 31.03 378 THR H O 1
ATOM 2294 N N . LEU B 2 79 ? 19.693 -19.270 8.454 1.00 30.24 379 LEU H N 1
ATOM 2295 C CA . LEU B 2 79 ? 18.540 -20.138 8.630 1.00 29.10 379 LEU H CA 1
ATOM 2296 C C . LEU B 2 79 ? 17.932 -20.221 7.246 1.00 28.52 379 LEU H C 1
ATOM 2297 O O . LEU B 2 79 ? 18.103 -19.310 6.456 1.00 28.73 379 LEU H O 1
ATOM 2302 N N . TYR B 2 80 ? 17.135 -21.231 6.963 1.00 27.97 380 TYR H N 1
ATOM 2303 C CA . TYR B 2 80 ? 16.535 -21.288 5.640 1.00 27.64 380 TYR H CA 1
ATOM 2304 C C . TYR B 2 80 ? 15.152 -21.827 5.693 1.00 27.25 380 TYR H C 1
ATOM 2305 O O . TYR B 2 80 ? 14.628 -22.158 6.739 1.00 27.81 380 TYR H O 1
ATOM 2314 N N . LEU B 2 81 ? 14.610 -22.072 4.530 1.00 26.39 381 LEU H N 1
ATOM 2315 C CA . LEU B 2 81 ? 13.310 -22.665 4.492 1.00 25.84 381 LEU H CA 1
ATOM 2316 C C . LEU B 2 81 ? 13.178 -23.099 3.070 1.00 26.32 381 LEU H C 1
ATOM 2317 O O . LEU B 2 81 ? 13.126 -22.257 2.168 1.00 26.37 381 LEU H O 1
ATOM 2322 N N . GLN B 2 82 ? 13.307 -24.402 2.859 1.00 26.49 382 GLN H N 1
ATOM 2323 C CA . GLN B 2 82 ? 13.144 -24.955 1.540 1.00 27.04 382 GLN H CA 1
ATOM 2324 C C . GLN B 2 82 ? 11.654 -25.183 1.363 1.00 27.13 382 GLN H C 1
ATOM 2325 O O . GLN B 2 82 ? 11.021 -25.694 2.289 1.00 26.92 382 GLN H O 1
ATOM 2331 N N . MET B 2 83 ? 11.077 -24.647 0.280 1.00 27.44 383 MET H N 1
ATOM 2332 C CA . MET B 2 83 ? 9.651 -24.830 -0.026 1.00 28.11 383 MET H CA 1
ATOM 2333 C C . MET B 2 83 ? 9.513 -25.758 -1.223 1.00 29.53 383 MET H C 1
ATOM 2334 O O . MET B 2 83 ? 10.425 -25.826 -2.063 1.00 29.71 383 MET H O 1
ATOM 2339 N N . SER B 2 84 ? 8.431 -26.520 -1.332 1.00 30.64 384 SER H N 1
ATOM 2340 C CA . SER B 2 84 ? 8.473 -27.473 -2.422 1.00 32.00 384 SER H CA 1
ATOM 2341 C C . SER B 2 84 ? 7.312 -27.679 -3.366 1.00 32.92 384 SER H C 1
ATOM 2342 O O . SER B 2 84 ? 7.530 -27.816 -4.566 1.00 33.23 384 SER H O 1
ATOM 2345 N N . SER B 2 85 ? 6.090 -27.727 -2.883 1.00 33.53 385 SER H N 1
ATOM 2346 C CA . SER B 2 85 ? 5.049 -27.936 -3.868 1.00 34.48 385 SER H CA 1
ATOM 2347 C C . SER B 2 85 ? 4.107 -26.822 -3.617 1.00 34.87 385 SER H C 1
ATOM 2348 O O . SER B 2 85 ? 3.005 -27.066 -3.138 1.00 34.78 385 SER H O 1
ATOM 2351 N N . LEU B 2 86 ? 4.524 -25.609 -3.979 1.00 35.14 386 LEU H N 1
ATOM 2352 C CA . LEU B 2 86 ? 3.749 -24.410 -3.694 1.00 35.47 386 LEU H CA 1
ATOM 2353 C C . LEU B 2 86 ? 2.349 -24.365 -4.220 1.00 36.02 386 LEU H C 1
ATOM 2354 O O . LEU B 2 86 ? 2.114 -24.609 -5.393 1.00 36.84 386 LEU H O 1
ATOM 2359 N N . LYS B 2 87 ? 1.404 -24.167 -3.317 1.00 35.85 387 LYS H N 1
ATOM 2360 C CA . LYS B 2 87 ? 0.017 -23.981 -3.687 1.00 35.87 387 LYS H CA 1
ATOM 2361 C C . LYS B 2 87 ? -0.064 -22.459 -3.735 1.00 35.71 387 LYS H C 1
ATOM 2362 O O . LYS B 2 87 ? 0.849 -21.763 -3.262 1.00 35.74 387 LYS H O 1
ATOM 2368 N N . SER B 2 88 ? -1.152 -21.932 -4.270 1.00 35.31 388 SER H N 1
ATOM 2369 C CA . SER B 2 88 ? -1.305 -20.505 -4.294 1.00 34.97 388 SER H CA 1
ATOM 2370 C C . SER B 2 88 ? -1.631 -19.976 -2.900 1.00 34.82 388 SER H C 1
ATOM 2371 O O . SER B 2 88 ? -1.292 -18.829 -2.564 1.00 34.49 388 SER H O 1
ATOM 2374 N N . GLU B 2 89 ? -2.270 -20.803 -2.072 1.00 35.12 389 GLU H N 1
ATOM 2375 C CA . GLU B 2 89 ? -2.524 -20.371 -0.694 1.00 35.29 389 GLU H CA 1
ATOM 2376 C C . GLU B 2 89 ? -1.257 -20.130 0.107 1.00 34.11 389 GLU H C 1
ATOM 2377 O O . GLU B 2 89 ? -1.348 -19.800 1.264 1.00 34.36 389 GLU H O 1
ATOM 2383 N N . ASP B 2 90 ? -0.090 -20.291 -0.503 1.00 32.82 390 ASP H N 1
ATOM 2384 C CA . ASP B 2 90 ? 1.177 -20.057 0.168 1.00 31.99 390 ASP H CA 1
ATOM 2385 C C . ASP B 2 90 ? 1.788 -18.691 -0.054 1.00 31.33 390 ASP H C 1
ATOM 2386 O O . ASP B 2 90 ? 2.798 -18.320 0.534 1.00 31.01 390 ASP H O 1
ATOM 2391 N N . THR B 2 91 ? 1.171 -17.963 -0.956 1.00 31.19 391 THR H N 1
ATOM 2392 C CA . THR B 2 91 ? 1.561 -16.605 -1.266 1.00 30.95 391 THR H CA 1
ATOM 2393 C C . THR B 2 91 ? 1.517 -15.843 0.062 1.00 30.06 391 THR H C 1
ATOM 2394 O O . THR B 2 91 ? 0.546 -15.950 0.808 1.00 30.41 391 THR H O 1
ATOM 2398 N N . ALA B 2 92 ? 2.566 -15.104 0.379 1.00 28.73 392 ALA H N 1
ATOM 2399 C CA . ALA B 2 92 ? 2.575 -14.394 1.641 1.00 27.67 392 ALA H CA 1
ATOM 2400 C C . ALA B 2 92 ? 3.928 -13.745 1.904 1.00 27.13 392 ALA H C 1
ATOM 2401 O O . ALA B 2 92 ? 4.861 -13.892 1.104 1.00 27.25 392 ALA H O 1
ATOM 2403 N N . LEU B 2 93 ? 3.994 -12.904 2.932 1.00 26.55 393 LEU H N 1
ATOM 2404 C CA . LEU B 2 93 ? 5.250 -12.238 3.284 1.00 25.96 393 LEU H CA 1
ATOM 2405 C C . LEU B 2 93 ? 5.933 -13.122 4.286 1.00 25.56 393 LEU H C 1
ATOM 2406 O O . LEU B 2 93 ? 5.303 -13.564 5.244 1.00 25.89 393 LEU H O 1
ATOM 2411 N N . TYR B 2 94 ? 7.158 -13.514 4.002 1.00 24.92 394 TYR H N 1
ATOM 2412 C CA . TYR B 2 94 ? 7.828 -14.438 4.893 1.00 24.63 394 TYR H CA 1
ATOM 2413 C C . TYR B 2 94 ? 8.765 -13.816 5.912 1.00 25.51 394 TYR H C 1
ATOM 2414 O O . TYR B 2 94 ? 9.834 -13.295 5.558 1.00 26.00 394 TYR H O 1
ATOM 2423 N N . TYR B 2 95 ? 8.399 -13.879 7.192 1.00 25.69 395 TYR H N 1
ATOM 2424 C CA . TYR B 2 95 ? 9.312 -13.358 8.210 1.00 25.84 395 TYR H CA 1
ATOM 2425 C C . TYR B 2 95 ? 10.220 -14.377 8.849 1.00 26.66 395 TYR H C 1
ATOM 2426 O O . TYR B 2 95 ? 9.832 -15.526 9.098 1.00 26.57 395 TYR H O 1
ATOM 2435 N N . CYS B 2 96 ? 11.433 -13.894 9.104 1.00 27.49 396 CYS H N 1
ATOM 2436 C CA . CYS B 2 96 ? 12.482 -14.565 9.835 1.00 28.25 396 CYS H CA 1
ATOM 2437 C C . CYS B 2 96 ? 12.258 -14.060 11.267 1.00 28.00 396 CYS H C 1
ATOM 2438 O O . CYS B 2 96 ? 11.859 -12.911 11.452 1.00 27.70 396 CYS H O 1
ATOM 2441 N N . ALA B 2 97 ? 12.474 -14.892 12.282 1.00 28.25 397 ALA H N 1
ATOM 2442 C CA . ALA B 2 97 ? 12.175 -14.474 13.675 1.00 28.14 397 ALA H CA 1
ATOM 2443 C C . ALA B 2 97 ? 12.972 -15.203 14.767 1.00 28.11 397 ALA H C 1
ATOM 2444 O O . ALA B 2 97 ? 13.176 -16.424 14.693 1.00 28.26 397 ALA H O 1
ATOM 2446 N N . ARG B 2 98 ? 13.430 -14.424 15.758 1.00 27.78 398 ARG H N 1
ATOM 2447 C CA . ARG B 2 98 ? 14.210 -14.891 16.916 1.00 26.96 398 ARG H CA 1
ATOM 2448 C C . ARG B 2 98 ? 13.408 -15.084 18.194 1.00 26.57 398 ARG H C 1
ATOM 2449 O O . ARG B 2 98 ? 12.649 -14.197 18.600 1.00 26.55 398 ARG H O 1
ATOM 2457 N N . ARG B 2 99 ? 13.618 -16.213 18.871 1.00 26.21 399 ARG H N 1
ATOM 2458 C CA . ARG B 2 99 ? 12.935 -16.444 20.154 1.00 25.61 399 ARG H CA 1
ATOM 2459 C C . ARG B 2 99 ? 13.730 -15.839 21.349 1.00 25.41 399 ARG H C 1
ATOM 2460 O O . ARG B 2 99 ? 14.967 -15.896 21.376 1.00 25.52 399 ARG H O 1
ATOM 2468 N N . ASP B 2 100 ? 13.028 -15.268 22.327 1.00 25.17 400 ASP H N 1
ATOM 2469 C CA . ASP B 2 100 ? 13.703 -14.715 23.483 1.00 25.50 400 ASP H CA 1
ATOM 2470 C C . ASP B 2 100 ? 14.374 -15.885 24.141 1.00 26.41 400 ASP H C 1
ATOM 2471 O O . ASP B 2 100 ? 13.780 -16.952 24.265 1.00 26.79 400 ASP H O 1
ATOM 2476 N N . SER B 2 101 ? 15.560 -15.654 24.674 1.00 27.05 401 SER H N 1
ATOM 2477 C CA . SER B 2 101 ? 16.343 -16.690 25.318 1.00 27.76 401 SER H CA 1
ATOM 2478 C C . SER B 2 101 ? 15.867 -17.076 26.708 1.00 27.98 401 SER H C 1
ATOM 2479 O O . SER B 2 101 ? 16.330 -18.063 27.255 1.00 28.28 401 SER H O 1
ATOM 2482 N N . SER B 2 102 ? 15.102 -16.222 27.367 1.00 28.04 402 SER H N 1
ATOM 2483 C CA . SER B 2 102 ? 14.638 -16.575 28.696 1.00 28.05 402 SER H CA 1
ATOM 2484 C C . SER B 2 102 ? 13.595 -17.678 28.542 1.00 27.70 402 SER H C 1
ATOM 2485 O O . SER B 2 102 ? 12.857 -17.962 29.472 1.00 27.94 402 SER H O 1
ATOM 2488 N N . ALA B 2 103 ? 13.422 -18.179 27.325 1.00 27.24 403 ALA H N 1
ATOM 2489 C CA . ALA B 2 103 ? 12.423 -19.202 27.049 1.00 26.62 403 ALA H CA 1
ATOM 2490 C C . ALA B 2 103 ? 10.985 -18.774 27.317 1.00 26.62 403 ALA H C 1
ATOM 2491 O O . ALA B 2 103 ? 10.105 -19.618 27.451 1.00 26.91 403 ALA H O 1
ATOM 2493 N N . SER B 2 104 ? 10.731 -17.474 27.442 1.00 26.21 404 SER H N 1
ATOM 2494 C CA . SER B 2 104 ? 9.355 -17.007 27.665 1.00 25.63 404 SER H CA 1
ATOM 2495 C C . SER B 2 104 ? 8.474 -17.200 26.420 1.00 24.73 404 SER H C 1
ATOM 2496 O O . SER B 2 104 ? 7.345 -16.724 26.364 1.00 24.57 404 SER H O 1
ATOM 2499 N N . LEU B 2 105 ? 9.032 -17.868 25.416 1.00 24.07 405 LEU H N 1
ATOM 2500 C CA . LEU B 2 105 ? 8.336 -18.216 24.180 1.00 23.77 405 LEU H CA 1
ATOM 2501 C C . LEU B 2 105 ? 7.696 -17.107 23.345 1.00 23.47 405 LEU H C 1
ATOM 2502 O O . LEU B 2 105 ? 6.523 -17.221 22.975 1.00 23.22 405 LEU H O 1
ATOM 2507 N N . TYR B 2 106 ? 8.472 -16.076 23.006 1.00 23.27 406 TYR H N 1
ATOM 2508 C CA . TYR B 2 106 ? 7.962 -14.962 22.229 1.00 23.28 406 TYR H CA 1
ATOM 2509 C C . TYR B 2 106 ? 9.107 -14.525 21.378 1.00 23.80 406 TYR H C 1
ATOM 2510 O O . TYR B 2 106 ? 10.245 -14.895 21.650 1.00 23.90 406 TYR H O 1
ATOM 2519 N N . PHE B 2 107 ? 8.802 -13.852 20.271 1.00 24.24 407 PHE H N 1
ATOM 2520 C CA . PHE B 2 107 ? 9.838 -13.457 19.305 1.00 24.31 407 PHE H CA 1
ATOM 2521 C C . PHE B 2 107 ? 10.343 -12.072 19.609 1.00 25.41 407 PHE H C 1
ATOM 2522 O O . PHE B 2 107 ? 9.577 -11.131 19.595 1.00 25.72 407 PHE H O 1
ATOM 2530 N N . ASP B 2 108 ? 11.617 -11.907 19.866 1.00 26.45 408 ASP H N 1
ATOM 2531 C CA . ASP B 2 108 ? 12.057 -10.560 20.161 1.00 27.86 408 ASP H CA 1
ATOM 2532 C C . ASP B 2 108 ? 12.559 -9.799 18.930 1.00 29.31 408 ASP H C 1
ATOM 2533 O O . ASP B 2 108 ? 12.516 -8.577 18.881 1.00 29.77 408 ASP H O 1
ATOM 2538 N N . TYR B 2 109 ? 12.938 -10.516 17.888 1.00 30.06 409 TYR H N 1
ATOM 2539 C CA . TYR B 2 109 ? 13.472 -9.851 16.722 1.00 30.71 409 TYR H CA 1
ATOM 2540 C C . TYR B 2 109 ? 12.941 -10.413 15.416 1.00 30.61 409 TYR H C 1
ATOM 2541 O O . TYR B 2 109 ? 13.055 -11.614 15.159 1.00 30.66 409 TYR H O 1
ATOM 2550 N N . TRP B 2 110 ? 12.291 -9.547 14.632 1.00 30.30 410 TRP H N 1
ATOM 2551 C CA . TRP B 2 110 ? 11.795 -9.900 13.299 1.00 29.98 410 TRP H CA 1
ATOM 2552 C C . TRP B 2 110 ? 12.618 -9.200 12.203 1.00 30.62 410 TRP H C 1
ATOM 2553 O O . TRP B 2 110 ? 13.269 -8.178 12.463 1.00 30.72 410 TRP H O 1
ATOM 2564 N N . GLY B 2 111 ? 12.591 -9.752 10.985 1.00 31.18 411 GLY H N 1
ATOM 2565 C CA . GLY B 2 111 ? 13.238 -9.149 9.811 1.00 31.56 411 GLY H CA 1
ATOM 2566 C C . GLY B 2 111 ? 12.180 -8.352 9.036 1.00 32.23 411 GLY H C 1
ATOM 2567 O O . GLY B 2 111 ? 11.029 -8.234 9.490 1.00 31.62 411 GLY H O 1
ATOM 2568 N N . GLN B 2 112 ? 12.555 -7.822 7.864 1.00 33.45 412 GLN H N 1
ATOM 2569 C CA . GLN B 2 112 ? 1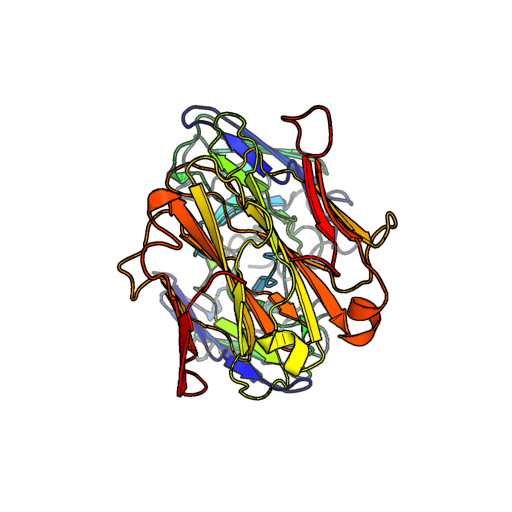1.587 -7.081 7.048 1.00 34.65 412 GLN H CA 1
ATOM 2570 C C . GLN B 2 112 ? 10.677 -8.048 6.266 1.00 34.04 412 GLN H C 1
ATOM 2571 O O . GLN B 2 112 ? 9.557 -7.694 5.885 1.00 33.82 412 GLN H O 1
ATOM 2577 N N . GLY B 2 113 ? 11.186 -9.260 6.035 1.00 33.74 413 GLY H N 1
ATOM 2578 C CA . GLY B 2 113 ? 10.473 -10.328 5.328 1.00 33.62 413 GLY H CA 1
ATOM 2579 C C . GLY B 2 113 ? 10.540 -10.255 3.788 1.00 33.58 413 GLY H C 1
ATOM 2580 O O . GLY B 2 113 ? 10.686 -9.167 3.211 1.00 33.97 413 GLY H O 1
ATOM 2581 N N . THR B 2 114 ? 10.570 -11.431 3.140 1.00 32.84 414 THR H N 1
ATOM 2582 C CA . THR B 2 114 ? 10.535 -11.550 1.680 1.00 31.53 414 THR H CA 1
ATOM 2583 C C . THR B 2 114 ? 9.152 -11.876 1.175 1.00 30.54 414 THR H C 1
ATOM 2584 O O . THR B 2 114 ? 8.363 -12.564 1.817 1.00 30.46 414 THR H O 1
ATOM 2588 N N . THR B 2 115 ? 8.832 -11.355 0.015 1.00 29.79 415 THR H N 1
ATOM 2589 C CA . THR B 2 115 ? 7.549 -11.657 -0.543 1.00 29.19 415 THR H CA 1
ATOM 2590 C C . THR B 2 115 ? 7.614 -12.918 -1.406 1.00 28.82 415 THR H C 1
ATOM 2591 O O . THR B 2 115 ? 8.671 -13.249 -1.945 1.00 28.92 415 THR H O 1
ATOM 2595 N N . LEU B 2 116 ? 6.483 -13.603 -1.537 1.00 28.06 416 LEU H N 1
ATOM 2596 C CA . LEU B 2 116 ? 6.401 -14.804 -2.328 1.00 27.40 416 LEU H CA 1
ATOM 2597 C C . LEU B 2 116 ? 5.048 -14.839 -2.964 1.00 27.24 416 LEU H C 1
ATOM 2598 O O . LEU B 2 116 ? 4.019 -14.728 -2.294 1.00 26.89 416 LEU H O 1
ATOM 2603 N N . THR B 2 117 ? 5.061 -15.041 -4.276 1.00 27.66 417 THR H N 1
ATOM 2604 C CA . THR B 2 117 ? 3.830 -15.156 -5.037 1.00 28.08 417 THR H CA 1
ATOM 2605 C C . THR B 2 117 ? 3.894 -16.464 -5.852 1.00 28.43 417 THR H C 1
ATOM 2606 O O . THR B 2 117 ? 4.915 -16.791 -6.471 1.00 28.38 417 THR H O 1
ATOM 2610 N N . VAL B 2 118 ? 2.877 -17.289 -5.657 1.00 28.73 418 VAL H N 1
ATOM 2611 C CA . VAL B 2 118 ? 2.757 -18.534 -6.383 1.00 28.95 418 VAL H CA 1
ATOM 2612 C C . VAL B 2 118 ? 1.618 -18.336 -7.399 1.00 29.14 418 VAL H C 1
ATOM 2613 O O . VAL B 2 118 ? 0.422 -18.362 -7.075 1.00 29.58 418 VAL H O 1
ATOM 2617 N N . SER B 2 119 ? 1.985 -18.201 -8.652 1.00 28.70 419 SER H N 1
ATOM 2618 C CA . SER B 2 119 ? 0.992 -18.057 -9.678 1.00 28.41 419 SER H CA 1
ATOM 2619 C C . SER B 2 119 ? 1.619 -18.632 -10.910 1.00 28.90 419 SER H C 1
ATOM 2620 O O . SER B 2 119 ? 2.835 -18.468 -11.148 1.00 28.87 419 SER H O 1
ATOM 2623 N N . SER B 2 120 ? 0.787 -19.281 -11.718 1.00 29.50 420 SER H N 1
ATOM 2624 C CA . SER B 2 120 ? 1.248 -19.696 -13.029 1.00 30.09 420 SER H CA 1
ATOM 2625 C C . SER B 2 120 ? 0.941 -18.624 -14.066 1.00 29.80 420 SER H C 1
ATOM 2626 O O . SER B 2 120 ? 1.544 -18.618 -15.125 1.00 30.06 420 SER H O 1
ATOM 2629 N N . ALA B 2 121 ? 0.141 -17.627 -13.696 1.00 29.47 421 ALA H N 1
ATOM 2630 C CA . ALA B 2 121 ? -0.135 -16.514 -14.593 1.00 29.59 421 ALA H CA 1
ATOM 2631 C C . ALA B 2 121 ? 1.121 -16.150 -15.399 1.00 29.98 421 ALA H C 1
ATOM 2632 O O . ALA B 2 121 ? 2.247 -16.235 -14.896 1.00 30.05 421 ALA H O 1
ATOM 2634 N N . LYS B 2 122 ? 0.918 -15.781 -16.656 1.00 30.23 422 LYS H N 1
ATOM 2635 C CA . LYS B 2 122 ? 1.992 -15.276 -17.505 1.00 30.56 422 LYS H CA 1
ATOM 2636 C C . LYS B 2 122 ? 1.783 -13.782 -17.599 1.00 29.46 422 LYS H C 1
ATOM 2637 O O . LYS B 2 122 ? 0.666 -13.298 -17.451 1.00 29.21 422 LYS H O 1
ATOM 2643 N N . THR B 2 123 ? 2.844 -13.044 -17.874 1.00 28.88 423 THR H N 1
ATOM 2644 C CA . THR B 2 123 ? 2.738 -11.594 -18.039 1.00 28.28 423 THR H CA 1
ATOM 2645 C C . THR B 2 123 ? 1.747 -11.119 -19.106 1.00 27.91 423 THR H C 1
ATOM 2646 O O . THR B 2 123 ? 2.026 -11.157 -20.325 1.00 28.19 423 THR H O 1
ATOM 2650 N N . THR B 2 124 ? 0.596 -10.673 -18.609 1.00 27.02 424 THR H N 1
ATOM 2651 C CA . THR B 2 124 ? -0.529 -10.166 -19.374 1.00 25.96 424 THR H CA 1
ATOM 2652 C C . THR B 2 124 ? -0.752 -8.684 -19.127 1.00 25.74 424 THR H C 1
ATOM 2653 O O . THR B 2 124 ? -0.901 -8.280 -17.977 1.00 26.06 424 THR H O 1
ATOM 2657 N N . PRO B 2 125 ? -0.878 -7.890 -20.184 1.00 25.30 425 PRO H N 1
ATOM 2658 C CA . PRO B 2 125 ? -1.158 -6.468 -20.028 1.00 24.53 425 PRO H CA 1
ATOM 2659 C C . PRO B 2 125 ? -2.646 -6.302 -19.716 1.00 23.57 425 PRO H C 1
ATOM 2660 O O . PRO B 2 125 ? -3.425 -7.251 -19.819 1.00 23.62 425 PRO H O 1
ATOM 2664 N N . PRO B 2 126 ? -3.004 -5.196 -19.099 1.00 22.88 426 PRO H N 1
ATOM 2665 C CA . PRO B 2 126 ? -4.397 -5.040 -18.692 1.00 22.64 426 PRO H CA 1
ATOM 2666 C C . PRO B 2 126 ? -5.243 -4.379 -19.783 1.00 22.49 426 PRO H C 1
ATOM 2667 O O . PRO B 2 126 ? -4.714 -3.838 -20.769 1.00 22.44 426 PRO H O 1
ATOM 2671 N N . SER B 2 127 ? -6.561 -4.499 -19.650 1.00 22.21 427 SER H N 1
ATOM 2672 C CA . SER B 2 127 ? -7.472 -3.813 -20.537 1.00 22.05 427 SER H CA 1
ATOM 2673 C C . SER B 2 127 ? -8.041 -2.656 -19.756 1.00 21.89 427 SER H C 1
ATOM 2674 O O . SER B 2 127 ? -8.471 -2.842 -18.627 1.00 22.13 427 SER H O 1
ATOM 2677 N N . VAL B 2 128 ? -7.963 -1.451 -20.311 1.00 21.51 428 VAL H N 1
ATOM 2678 C CA . VAL B 2 128 ? -8.520 -0.271 -19.663 1.00 21.07 428 VAL H CA 1
ATOM 2679 C C . VAL B 2 128 ? -9.853 0.136 -20.251 1.00 21.26 428 VAL H C 1
ATOM 2680 O O . VAL B 2 128 ? -9.962 0.371 -21.450 1.00 21.13 428 VAL H O 1
ATOM 2684 N N . TYR B 2 129 ? -10.793 0.452 -19.380 1.00 21.78 429 TYR H N 1
ATOM 2685 C CA . TYR B 2 129 ? -12.082 0.883 -19.837 1.00 22.42 429 TYR H CA 1
ATOM 2686 C C . TYR B 2 129 ? -12.480 2.095 -19.065 1.00 23.56 429 TYR H C 1
ATOM 2687 O O . TYR B 2 129 ? -12.329 2.144 -17.844 1.00 23.94 429 TYR H O 1
ATOM 2696 N N . PRO B 2 130 ? -12.998 3.073 -19.786 1.00 24.41 430 PRO H N 1
ATOM 2697 C CA . PRO B 2 130 ? -13.460 4.310 -19.212 1.00 25.48 430 PRO H CA 1
ATOM 2698 C C . PRO B 2 130 ? -14.755 4.034 -18.501 1.00 27.07 430 PRO H C 1
ATOM 2699 O O . PRO B 2 130 ? -15.440 3.090 -18.832 1.00 27.35 430 PRO H O 1
ATOM 2703 N N . LEU B 2 131 ? -15.150 4.929 -17.612 1.00 28.62 431 LEU H N 1
ATOM 2704 C CA . LEU B 2 131 ? -16.399 4.776 -16.895 1.00 30.44 431 LEU H CA 1
ATOM 2705 C C . LEU B 2 131 ? -17.079 6.121 -16.770 1.00 32.75 431 LEU H C 1
ATOM 2706 O O . LEU B 2 131 ? -16.779 6.896 -15.889 1.00 32.55 431 LEU H O 1
ATOM 2711 N N . ALA B 2 132 ? -17.961 6.401 -17.715 1.00 35.59 432 ALA H N 1
ATOM 2712 C CA . ALA B 2 132 ? -18.749 7.608 -17.736 1.00 38.50 432 ALA H CA 1
ATOM 2713 C C . ALA B 2 132 ? -19.964 7.261 -16.900 1.00 41.88 432 ALA H C 1
ATOM 2714 O O . ALA B 2 132 ? -20.303 6.085 -16.777 1.00 41.98 432 ALA H O 1
ATOM 2716 N N . PRO B 2 133 ? -20.598 8.258 -16.286 1.00 45.27 433 PRO H N 1
ATOM 2717 C CA . PRO B 2 133 ? -21.747 8.014 -15.411 1.00 47.79 433 PRO H CA 1
ATOM 2718 C C . PRO B 2 133 ? -23.023 7.616 -16.136 1.00 50.90 433 PRO H C 1
ATOM 2719 O O . PRO B 2 133 ? -23.862 6.899 -15.575 1.00 50.88 433 PRO H O 1
ATOM 2723 N N . GLY B 2 134 ? -23.184 8.141 -17.353 1.00 54.00 434 GLY H N 1
ATOM 2724 C CA . GLY B 2 134 ? -24.408 7.964 -18.124 1.00 57.16 434 GLY H CA 1
ATOM 2725 C C . GLY B 2 134 ? -25.533 8.551 -17.258 1.00 60.29 434 GLY H C 1
ATOM 2726 O O . GLY B 2 134 ? -26.017 9.669 -17.505 1.00 60.21 434 GLY H O 1
ATOM 2727 N N . SER B 2 135 ? -25.823 7.834 -16.165 1.00 63.31 435 SER H N 1
ATOM 2728 C CA . SER B 2 135 ? -26.813 8.209 -15.140 1.00 65.99 435 SER H CA 1
ATOM 2729 C C . SER B 2 135 ? -26.279 9.246 -14.131 1.00 68.44 435 SER H C 1
ATOM 2730 O O . SER B 2 135 ? -25.471 8.913 -13.255 1.00 68.45 435 SER H O 1
ATOM 2733 N N . ALA B 2 136 ? -26.715 10.499 -14.301 1.00 70.70 436 ALA H N 1
ATOM 2734 C CA . ALA B 2 136 ? -26.369 11.633 -13.441 1.00 72.81 436 ALA H CA 1
ATOM 2735 C C . ALA B 2 136 ? -24.984 11.676 -12.772 1.00 74.94 436 ALA H C 1
ATOM 2736 O O . ALA B 2 136 ? -24.181 12.585 -13.043 1.00 74.92 436 ALA H O 1
ATOM 2738 N N . ALA B 2 137 ? -24.713 10.695 -11.907 1.00 76.80 437 ALA H N 1
ATOM 2739 C CA . ALA B 2 137 ? -23.475 10.649 -11.105 1.00 78.39 437 ALA H CA 1
ATOM 2740 C C . ALA B 2 137 ? -23.530 11.780 -10.059 1.00 79.62 437 ALA H C 1
ATOM 2741 O O . ALA B 2 137 ? -22.518 12.116 -9.417 1.00 79.87 437 ALA H O 1
ATOM 2743 N N . GLN B 2 138 ? -24.742 12.311 -9.871 1.00 80.28 438 GLN H N 1
ATOM 2744 C CA . GLN B 2 138 ? -25.042 13.439 -8.994 1.00 80.77 438 GLN H CA 1
ATOM 2745 C C . GLN B 2 138 ? -24.695 14.690 -9.769 1.00 80.36 438 GLN H C 1
ATOM 2746 O O . GLN B 2 138 ? -23.621 15.263 -9.592 1.00 80.37 438 GLN H O 1
ATOM 2752 N N . THR B 2 139 ? -25.613 15.106 -10.640 1.00 79.81 439 THR H N 1
ATOM 2753 C CA . THR B 2 139 ? -25.435 16.335 -11.411 1.00 78.98 439 THR H CA 1
ATOM 2754 C C . THR B 2 139 ? -25.520 17.551 -10.474 1.00 77.34 439 THR H C 1
ATOM 2755 O O . THR B 2 139 ? -26.039 18.631 -10.835 1.00 77.54 439 THR H O 1
ATOM 2759 N N . ASN B 2 140 ? -25.075 17.301 -9.238 1.00 75.21 440 ASN H N 1
ATOM 2760 C CA . ASN B 2 140 ? -25.032 18.289 -8.164 1.00 72.94 440 ASN H CA 1
ATOM 2761 C C . ASN B 2 140 ? -23.941 19.323 -8.423 1.00 70.01 440 ASN H C 1
ATOM 2762 O O . ASN B 2 140 ? -24.210 20.428 -8.919 1.00 70.32 440 ASN H O 1
ATOM 2767 N N . SER B 2 141 ? -22.698 18.891 -8.251 1.00 66.70 441 SER H N 1
ATOM 2768 C CA . SER B 2 141 ? -21.555 19.772 -8.388 1.00 63.43 441 SER H CA 1
ATOM 2769 C C . SER B 2 141 ? -20.366 18.882 -8.702 1.00 60.19 441 SER H C 1
ATOM 2770 O O . SER B 2 141 ? -19.448 19.253 -9.445 1.00 60.17 441 SER H O 1
ATOM 2773 N N . MET B 2 142 ? -20.359 17.742 -8.018 1.00 56.84 442 MET H N 1
ATOM 2774 C CA . MET B 2 142 ? -19.366 16.714 -8.207 1.00 53.40 442 MET H CA 1
ATOM 2775 C C . MET B 2 142 ? -19.940 15.744 -9.228 1.00 49.71 442 MET H C 1
ATOM 2776 O O . MET B 2 142 ? -21.147 15.565 -9.343 1.00 49.57 442 MET H O 1
ATOM 2781 N N . VAL B 2 143 ? -19.060 15.077 -9.941 1.00 46.10 443 VAL H N 1
ATOM 2782 C CA . VAL B 2 143 ? -19.481 14.109 -10.908 1.00 42.39 443 VAL H CA 1
ATOM 2783 C C . VAL B 2 143 ? -18.300 13.180 -10.932 1.00 38.98 443 VAL H C 1
ATOM 2784 O O . VAL B 2 143 ? -17.157 13.610 -11.076 1.00 38.88 443 VAL H O 1
ATOM 2788 N N . THR B 2 144 ? -18.559 11.929 -10.608 1.00 35.76 444 THR H N 1
ATOM 2789 C CA . THR B 2 144 ? -17.499 10.950 -10.552 1.00 32.48 444 THR H CA 1
ATOM 2790 C C . THR B 2 144 ? -17.285 10.141 -11.806 1.00 30.04 444 THR H C 1
ATOM 2791 O O . THR B 2 144 ? -18.199 9.528 -12.329 1.00 29.98 444 THR H O 1
ATOM 2795 N N . LEU B 2 145 ? -16.023 9.925 -12.110 1.00 27.96 445 LEU H N 1
ATOM 2796 C CA . LEU B 2 145 ? -15.680 9.108 -13.227 1.00 26.52 445 LEU H CA 1
ATOM 2797 C C . LEU B 2 145 ? -14.664 8.090 -12.729 1.00 25.76 445 LEU H C 1
ATOM 2798 O O . LEU B 2 145 ? -14.096 8.244 -11.646 1.00 25.23 445 LEU H O 1
ATOM 2803 N N . GLY B 2 146 ? -14.466 7.029 -13.514 1.00 25.64 446 GLY H N 1
ATOM 2804 C CA . GLY B 2 146 ? -13.561 5.977 -13.124 1.00 25.46 446 GLY H CA 1
ATOM 2805 C C . GLY B 2 146 ? -12.903 5.328 -14.314 1.00 25.51 446 GLY H C 1
ATOM 2806 O O . GLY B 2 146 ? -13.147 5.709 -15.455 1.00 25.16 446 GLY H O 1
ATOM 2807 N N . CYS B 2 147 ? -12.001 4.401 -13.995 1.00 26.00 447 CYS H N 1
ATOM 2808 C CA . CYS B 2 147 ? -11.262 3.575 -14.934 1.00 26.55 447 CYS H CA 1
ATOM 2809 C C . CYS B 2 147 ? -11.210 2.203 -14.377 1.00 25.78 447 CYS H C 1
ATOM 2810 O O . CYS B 2 147 ? -10.889 2.003 -13.229 1.00 26.00 447 CYS H O 1
ATOM 2813 N N . LEU B 2 148 ? -11.569 1.250 -15.196 1.00 24.73 448 LEU H N 1
ATOM 2814 C CA . LEU B 2 148 ? -11.517 -0.097 -14.770 1.00 23.75 448 LEU H CA 1
ATOM 2815 C C . LEU B 2 148 ? -10.301 -0.658 -15.479 1.00 23.82 448 LEU H C 1
ATOM 2816 O O . LEU B 2 148 ? -10.229 -0.657 -16.706 1.00 24.00 448 LEU H O 1
ATOM 2821 N N . VAL B 2 149 ? -9.255 -0.920 -14.705 1.00 23.74 449 VAL H N 1
ATOM 2822 C CA . VAL B 2 149 ? -8.009 -1.505 -15.217 1.00 23.20 449 VAL H CA 1
ATOM 2823 C C . VAL B 2 149 ? -8.135 -3.013 -14.993 1.00 23.48 449 VAL H C 1
ATOM 2824 O O . VAL B 2 149 ? -8.021 -3.472 -13.874 1.00 23.87 449 VAL H O 1
ATOM 2828 N N . LYS B 2 150 ? -8.291 -3.800 -16.046 1.00 23.41 450 LYS H N 1
ATOM 2829 C CA . LYS B 2 150 ? -8.667 -5.174 -15.816 1.00 23.63 450 LYS H CA 1
ATOM 2830 C C . LYS B 2 150 ? -7.804 -6.272 -16.346 1.00 23.41 450 LYS H C 1
ATOM 2831 O O . LYS B 2 150 ? -7.357 -6.215 -17.488 1.00 23.70 450 LYS H O 1
ATOM 2837 N N . GLY B 2 151 ? -7.772 -7.353 -15.564 1.00 22.99 451 GLY H N 1
ATOM 2838 C CA . GLY B 2 151 ? -7.086 -8.612 -15.863 1.00 22.68 451 GLY H CA 1
ATOM 2839 C C . GLY B 2 151 ? -5.671 -8.528 -16.404 1.00 22.57 451 GLY H C 1
ATOM 2840 O O . GLY B 2 151 ? -5.455 -8.933 -17.547 1.00 22.41 451 GLY H O 1
ATOM 2841 N N . TYR B 2 152 ? -4.692 -8.239 -15.525 1.00 22.46 452 TYR H N 1
ATOM 2842 C CA . TYR B 2 152 ? -3.267 -8.083 -15.918 1.00 22.10 452 TYR H CA 1
ATOM 2843 C C . TYR B 2 152 ? -2.409 -8.793 -14.893 1.00 22.11 452 TYR H C 1
ATOM 2844 O O . TYR B 2 152 ? -2.908 -9.172 -13.860 1.00 21.92 452 TYR H O 1
ATOM 2853 N N . PHE B 2 153 ? -1.146 -9.050 -15.217 1.00 22.57 453 PHE H N 1
ATOM 2854 C CA . PHE B 2 153 ? -0.264 -9.777 -14.306 1.00 23.25 453 PHE H CA 1
ATOM 2855 C C . PHE B 2 153 ? 1.199 -9.644 -14.728 1.00 23.86 453 PHE H C 1
ATOM 2856 O O . PHE B 2 153 ? 1.490 -9.671 -15.894 1.00 24.36 453 PHE H O 1
ATOM 2864 N N . PRO B 2 154 ? 2.132 -9.471 -13.807 1.00 23.89 454 PRO H N 1
ATOM 2865 C CA . PRO B 2 154 ? 1.896 -9.367 -12.368 1.00 24.35 454 PRO H CA 1
ATOM 2866 C C . PRO B 2 154 ? 1.540 -7.929 -11.911 1.00 25.06 454 PRO H C 1
ATOM 2867 O O . PRO B 2 154 ? 1.487 -6.992 -12.690 1.00 24.89 454 PRO H O 1
ATOM 2871 N N . GLU B 2 155 ? 1.341 -7.776 -10.618 1.00 25.83 455 GLU H N 1
ATOM 2872 C CA . GLU B 2 155 ? 1.141 -6.479 -9.994 1.00 26.54 455 GLU H CA 1
ATOM 2873 C C . GLU B 2 155 ? 2.516 -5.862 -10.202 1.00 26.32 455 GLU H C 1
ATOM 2874 O O . GLU B 2 155 ? 3.452 -6.625 -10.368 1.00 26.56 455 GLU H O 1
ATOM 2880 N N . PRO B 2 156 ? 2.703 -4.539 -10.160 1.00 25.89 456 PRO H N 1
ATOM 2881 C CA . PRO B 2 156 ? 1.687 -3.527 -9.953 1.00 26.02 456 PRO H CA 1
ATOM 2882 C C . PRO B 2 156 ? 1.423 -2.698 -11.218 1.00 26.34 456 PRO H C 1
ATOM 2883 O O . PRO B 2 156 ? 2.244 -2.642 -12.143 1.00 26.55 456 PRO H O 1
ATOM 2887 N N . VAL B 2 157 ? 0.411 -1.855 -11.117 1.00 26.38 457 VAL H N 1
ATOM 2888 C CA . VAL B 2 157 ? -0.023 -1.005 -12.204 1.00 26.52 457 VAL H CA 1
ATOM 2889 C C . VAL B 2 157 ? -0.009 0.397 -11.608 1.00 27.17 457 VAL H C 1
ATOM 2890 O O . VAL B 2 157 ? 0.042 0.543 -10.395 1.00 27.49 457 VAL H O 1
ATOM 2894 N N . THR B 2 158 ? -0.007 1.433 -12.430 1.00 27.52 458 THR H N 1
ATOM 2895 C CA . THR B 2 158 ? 0.002 2.786 -11.886 1.00 28.16 458 THR H CA 1
ATOM 2896 C C . THR B 2 158 ? -1.053 3.505 -12.678 1.00 28.15 458 THR H C 1
ATOM 2897 O O . THR B 2 158 ? -1.076 3.387 -13.909 1.00 28.56 458 THR H O 1
ATOM 2901 N N . VAL B 2 159 ? -1.833 4.350 -12.017 1.00 27.46 459 VAL H N 1
ATOM 2902 C CA . VAL B 2 159 ? -2.859 5.075 -12.716 1.00 27.02 459 VAL H CA 1
ATOM 2903 C C . VAL B 2 159 ? -2.928 6.501 -12.261 1.00 27.15 459 VAL H C 1
ATOM 2904 O O . VAL B 2 159 ? -2.770 6.782 -11.081 1.00 27.55 459 VAL H O 1
ATOM 2908 N N . THR B 2 160 ? -3.094 7.413 -13.212 1.00 27.05 460 THR H N 1
ATOM 2909 C CA . THR B 2 160 ? -3.134 8.834 -12.920 1.00 27.06 460 THR H CA 1
ATOM 2910 C C . THR B 2 160 ? -4.161 9.482 -13.805 1.00 27.62 460 THR H C 1
ATOM 2911 O O . THR B 2 160 ? -4.468 8.997 -14.890 1.00 27.70 460 THR H O 1
ATOM 2915 N N . TRP B 2 161 ? -4.729 10.569 -13.310 1.00 28.23 461 TRP H N 1
ATOM 2916 C CA . TRP B 2 161 ? -5.661 11.351 -14.072 1.00 28.56 461 TRP H CA 1
ATOM 2917 C C . TRP B 2 161 ? -5.002 12.564 -14.613 1.00 28.83 461 TRP H C 1
ATOM 2918 O O . TRP B 2 161 ? -4.328 13.304 -13.878 1.00 28.72 461 TRP H O 1
ATOM 2929 N N . ASN B 2 162 ? -5.248 12.802 -15.893 1.00 29.30 462 ASN H N 1
ATOM 2930 C CA . ASN B 2 162 ? -4.718 13.980 -16.532 1.00 30.11 462 ASN H CA 1
ATOM 2931 C C . ASN B 2 162 ? -3.263 14.142 -16.213 1.00 30.96 462 ASN H C 1
ATOM 2932 O O . ASN B 2 162 ? -2.886 15.107 -15.565 1.00 31.12 462 ASN H O 1
ATOM 2937 N N . SER B 2 163 ? -2.501 13.096 -16.498 1.00 31.67 463 SER H N 1
ATOM 2938 C CA . SER B 2 163 ? -1.051 13.058 -16.312 1.00 32.27 463 SER H CA 1
ATOM 2939 C C . SER B 2 163 ? -0.560 13.396 -14.939 1.00 32.85 463 SER H C 1
ATOM 2940 O O . SER B 2 163 ? 0.632 13.691 -14.799 1.00 33.12 463 SER H O 1
ATOM 2943 N N . GLY B 2 164 ? -1.443 13.380 -13.945 1.00 33.33 464 GLY H N 1
ATOM 2944 C CA . GLY B 2 164 ? -1.024 13.743 -12.585 1.00 34.33 464 GLY H CA 1
ATOM 2945 C C . GLY B 2 164 ? -1.464 15.148 -12.159 1.00 35.28 464 GLY H C 1
ATOM 2946 O O . GLY B 2 164 ? -1.301 15.558 -10.989 1.00 35.28 464 GLY H O 1
ATOM 2947 N N . SER B 2 165 ? -2.043 15.869 -13.118 1.00 35.89 465 SER H N 1
ATOM 2948 C CA . SER B 2 165 ? -2.590 17.175 -12.854 1.00 36.39 465 SER H CA 1
ATOM 2949 C C . SER B 2 165 ? -3.784 16.959 -11.945 1.00 36.93 465 SER H C 1
ATOM 2950 O O . SER B 2 165 ? -4.205 17.888 -11.274 1.00 37.00 465 SER H O 1
ATOM 2953 N N . LEU B 2 166 ? -4.400 15.770 -12.020 1.00 37.24 466 LEU H N 1
ATOM 2954 C CA . LEU B 2 166 ? -5.532 15.400 -11.153 1.00 37.31 466 LEU H CA 1
ATOM 2955 C C . LEU B 2 166 ? -5.063 14.535 -9.976 1.00 37.93 466 LEU H C 1
ATOM 2956 O O . LEU B 2 166 ? -4.656 13.364 -10.178 1.00 38.33 466 LEU H O 1
ATOM 2961 N N . SER B 2 167 ? -5.046 15.130 -8.775 1.00 38.01 467 SER H N 1
ATOM 2962 C CA . SER B 2 167 ? -4.601 14.457 -7.546 1.00 37.78 467 SER H CA 1
ATOM 2963 C C . SER B 2 167 ? -5.705 14.384 -6.490 1.00 37.55 467 SER H C 1
ATOM 2964 O O . SER B 2 167 ? -5.712 13.497 -5.628 1.00 37.54 467 SER H O 1
ATOM 2967 N N . SER B 2 168 ? -6.550 15.413 -6.495 1.00 37.38 468 SER H N 1
ATOM 2968 C CA . SER B 2 168 ? -7.656 15.553 -5.559 1.00 37.01 468 SER H CA 1
ATOM 2969 C C . SER B 2 168 ? -8.883 14.785 -5.996 1.00 35.76 468 SER H C 1
ATOM 2970 O O . SER B 2 168 ? -9.329 14.950 -7.125 1.00 36.08 468 SER H O 1
ATOM 2973 N N . GLY B 2 169 ? -9.555 14.150 -5.043 1.00 34.39 469 GLY H N 1
ATOM 2974 C CA . GLY B 2 169 ? -10.796 13.436 -5.318 1.00 33.23 469 GLY H CA 1
ATOM 2975 C C . GLY B 2 169 ? -10.544 12.086 -5.965 1.00 32.22 469 GLY H C 1
ATOM 2976 O O . GLY B 2 169 ? -11.482 11.383 -6.342 1.00 32.41 469 GLY H O 1
ATOM 2977 N N . VAL B 2 170 ? -9.272 11.750 -6.129 1.00 31.11 470 VAL H N 1
ATOM 2978 C CA . VAL B 2 170 ? -8.886 10.488 -6.705 1.00 30.10 470 VAL H CA 1
ATOM 2979 C C . VAL B 2 170 ? -8.592 9.321 -5.770 1.00 29.63 470 VAL H C 1
ATOM 2980 O O . VAL B 2 170 ? -7.624 9.317 -5.021 1.00 29.85 470 VAL H O 1
ATOM 2984 N N . HIS B 2 171 ? -9.448 8.321 -5.824 1.00 29.08 471 HIS H N 1
ATOM 2985 C CA . HIS B 2 171 ? -9.210 7.103 -5.085 1.00 28.88 471 HIS H CA 1
ATOM 2986 C C . HIS B 2 171 ? -8.699 6.070 -6.069 1.00 27.83 471 HIS H C 1
ATOM 2987 O O . HIS B 2 171 ? -9.014 6.108 -7.246 1.00 28.19 471 HIS H O 1
ATOM 2994 N N . THR B 2 172 ? -8.077 5.040 -5.543 1.00 26.56 472 THR H N 1
ATOM 2995 C CA . THR B 2 172 ? -7.593 3.938 -6.348 1.00 25.30 472 THR H CA 1
ATOM 2996 C C . THR B 2 172 ? -7.624 2.703 -5.453 1.00 24.91 472 THR H C 1
ATOM 2997 O O . THR B 2 172 ? -6.870 2.593 -4.480 1.00 24.84 472 THR H O 1
ATOM 3001 N N . PHE B 2 173 ? -8.603 1.840 -5.720 1.00 24.55 473 PHE H N 1
ATOM 3002 C CA . PHE B 2 173 ? -8.825 0.660 -4.931 1.00 24.31 473 PHE H CA 1
ATOM 3003 C C . PHE B 2 173 ? -7.726 -0.323 -5.142 1.00 24.98 473 PHE H C 1
ATOM 3004 O O . PHE B 2 173 ? -7.264 -0.516 -6.250 1.00 25.32 473 PHE H O 1
ATOM 3012 N N . PRO B 2 174 ? -7.258 -0.887 -4.053 1.00 25.52 474 PRO H N 1
ATOM 3013 C CA . PRO B 2 174 ? -6.316 -1.972 -4.107 1.00 26.05 474 PRO H CA 1
ATOM 3014 C C . PRO B 2 174 ? -6.861 -3.113 -5.007 1.00 26.78 474 PRO H C 1
ATOM 3015 O O . PRO B 2 174 ? -8.084 -3.251 -5.200 1.00 26.58 474 PRO H O 1
ATOM 3019 N N . ALA B 2 175 ? -5.920 -3.827 -5.639 1.00 27.71 475 ALA H N 1
ATOM 3020 C CA . ALA B 2 175 ? -6.180 -4.877 -6.610 1.00 28.36 475 ALA H CA 1
ATOM 3021 C C . ALA B 2 175 ? -6.683 -6.136 -5.977 1.00 29.62 475 ALA H C 1
ATOM 3022 O O . ALA B 2 175 ? -6.444 -6.394 -4.793 1.00 29.63 475 ALA H O 1
ATOM 3024 N N . VAL B 2 176 ? -7.216 -6.995 -6.832 1.00 30.85 476 VAL H N 1
ATOM 3025 C CA . VAL B 2 176 ? -7.852 -8.209 -6.405 1.00 32.23 476 VAL H CA 1
ATOM 3026 C C . VAL B 2 176 ? -7.737 -9.227 -7.519 1.00 33.53 476 VAL H C 1
ATOM 3027 O O . VAL B 2 176 ? -7.701 -8.846 -8.691 1.00 33.71 476 VAL H O 1
ATOM 3031 N N . LEU B 2 177 ? -7.722 -10.511 -7.142 1.00 34.55 477 LEU H N 1
ATOM 3032 C CA . LEU B 2 177 ? -7.651 -11.621 -8.081 1.00 35.60 477 LEU H CA 1
ATOM 3033 C C . LEU B 2 177 ? -8.942 -11.935 -8.739 1.00 36.80 477 LEU H C 1
ATOM 3034 O O . LEU B 2 177 ? -9.892 -12.356 -8.088 1.00 36.72 477 LEU H O 1
ATOM 3039 N N . GLN B 2 178 ? -8.961 -11.713 -10.045 1.00 38.23 478 GLN H N 1
ATOM 3040 C CA . GLN B 2 178 ? -10.107 -12.059 -10.871 1.00 39.47 478 GLN H CA 1
ATOM 3041 C C . GLN B 2 178 ? -9.619 -13.330 -11.555 1.00 39.37 478 GLN H C 1
ATOM 3042 O O . GLN B 2 178 ? -9.128 -13.308 -12.690 1.00 39.37 478 GLN H O 1
ATOM 3048 N N . SER B 2 179 ? -9.778 -14.438 -10.842 1.00 39.03 479 SER H N 1
ATOM 3049 C CA . SER B 2 179 ? -9.242 -15.720 -11.254 1.00 38.69 479 SER H CA 1
ATOM 3050 C C . SER B 2 179 ? -7.763 -15.603 -10.872 1.00 38.19 479 SER H C 1
ATOM 3051 O O . SER B 2 179 ? -7.435 -15.383 -9.698 1.00 38.66 479 SER H O 1
ATOM 3054 N N . ASP B 2 180 ? -6.878 -15.855 -11.821 1.00 36.99 480 ASP H N 1
ATOM 3055 C CA . ASP B 2 180 ? -5.456 -15.801 -11.563 1.00 36.00 480 ASP H CA 1
ATOM 3056 C C . ASP B 2 180 ? -4.885 -14.455 -11.982 1.00 34.17 480 ASP H C 1
ATOM 3057 O O . ASP B 2 180 ? -3.682 -14.326 -12.198 1.00 33.99 480 ASP H O 1
ATOM 3062 N N . LEU B 2 181 ? -5.746 -13.482 -12.210 1.00 32.62 481 LEU H N 1
ATOM 3063 C CA . LEU B 2 181 ? -5.291 -12.191 -12.704 1.00 30.86 481 LEU H CA 1
ATOM 3064 C C . LEU B 2 181 ? -5.907 -11.030 -11.945 1.00 28.92 481 LEU H C 1
ATOM 3065 O O . LEU B 2 181 ? -7.066 -11.101 -11.485 1.00 28.83 481 LEU H O 1
ATOM 3070 N N . TYR B 2 182 ? -5.133 -9.951 -11.881 1.00 27.00 482 TYR H N 1
ATOM 3071 C CA . TYR B 2 182 ? -5.508 -8.749 -11.163 1.00 25.57 482 TYR H CA 1
ATOM 3072 C C . TYR B 2 182 ? -6.516 -7.821 -11.827 1.00 24.10 482 TYR H C 1
ATOM 3073 O O . TYR B 2 182 ? -6.396 -7.514 -13.018 1.00 24.06 482 TYR H O 1
ATOM 3082 N N . THR B 2 183 ? -7.339 -7.195 -10.990 1.00 22.86 483 THR H N 1
ATOM 3083 C CA . THR B 2 183 ? -8.271 -6.198 -11.460 1.00 22.16 483 THR H CA 1
ATOM 3084 C C . THR B 2 183 ? -8.276 -5.065 -10.464 1.00 21.58 483 THR H C 1
ATOM 3085 O O . THR B 2 183 ? -8.249 -5.307 -9.277 1.00 21.72 483 THR H O 1
ATOM 3089 N N . LEU B 2 184 ? -8.415 -3.833 -10.943 1.00 20.87 484 LEU H N 1
ATOM 3090 C CA . LEU B 2 184 ? -8.380 -2.665 -10.081 1.00 20.32 484 LEU H CA 1
ATOM 3091 C C . LEU B 2 184 ? -9.141 -1.502 -10.687 1.00 20.69 484 LEU H C 1
ATOM 3092 O O . LEU B 2 184 ? -9.358 -1.462 -11.885 1.00 20.83 484 LEU H O 1
ATOM 3097 N N . SER B 2 185 ? -9.553 -0.559 -9.857 1.00 20.96 485 SER H N 1
ATOM 3098 C CA . SER B 2 185 ? -10.383 0.544 -10.319 1.00 21.41 485 SER H CA 1
ATOM 3099 C C . SER B 2 185 ? -9.687 1.780 -9.848 1.00 21.04 485 SER H C 1
ATOM 3100 O O . SER B 2 185 ? -8.894 1.723 -8.907 1.00 21.42 485 SER H O 1
ATOM 3103 N N . SER B 2 186 ? -10.163 2.909 -10.344 1.00 20.13 486 SER H N 1
ATOM 3104 C CA . SER B 2 186 ? -9.653 4.185 -9.940 1.00 19.36 486 SER H CA 1
ATOM 3105 C C . SER B 2 186 ? -10.769 5.134 -10.149 1.00 19.25 486 SER H C 1
ATOM 3106 O O . SER B 2 186 ? -11.489 5.040 -11.132 1.00 19.21 486 SER H O 1
ATOM 3109 N N . SER B 2 187 ? -10.932 6.061 -9.226 1.00 19.46 487 SER H N 1
ATOM 3110 C CA . SER B 2 187 ? -12.040 6.982 -9.366 1.00 19.84 487 SER H CA 1
ATOM 3111 C C . SER B 2 187 ? -11.576 8.385 -9.114 1.00 19.95 487 SER H C 1
ATOM 3112 O O . SER B 2 187 ? -10.676 8.636 -8.304 1.00 19.68 487 SER H O 1
ATOM 3115 N N . VAL B 2 188 ? -12.280 9.291 -9.767 1.00 20.43 488 VAL H N 1
ATOM 3116 C CA . VAL B 2 188 ? -12.031 10.701 -9.633 1.00 21.10 488 VAL H CA 1
ATOM 3117 C C . VAL B 2 188 ? -13.346 11.488 -9.511 1.00 21.86 488 VAL H C 1
ATOM 3118 O O . VAL B 2 188 ? -14.406 11.033 -9.908 1.00 21.90 488 VAL H O 1
ATOM 3122 N N . THR B 2 189 ? -13.307 12.585 -8.787 1.00 22.38 489 THR H N 1
ATOM 3123 C CA . THR B 2 189 ? -14.506 13.342 -8.594 1.00 23.10 489 THR H CA 1
ATOM 3124 C C . THR B 2 189 ? -14.124 14.728 -8.967 1.00 23.26 489 THR H C 1
ATOM 3125 O O . THR B 2 189 ? -13.000 15.183 -8.708 1.00 23.17 489 THR H O 1
ATOM 3129 N N . VAL B 2 190 ? -15.014 15.335 -9.724 1.00 23.71 490 VAL H N 1
ATOM 3130 C CA . VAL B 2 190 ? -14.747 16.624 -10.271 1.00 24.41 490 VAL H CA 1
ATOM 3131 C C . VAL B 2 190 ? -16.018 17.410 -10.365 1.00 25.82 490 VAL H C 1
ATOM 3132 O O . VAL B 2 190 ? -17.120 16.878 -10.252 1.00 25.52 490 VAL H O 1
ATOM 3136 N N . PRO B 2 191 ? -15.825 18.719 -10.409 1.00 27.40 491 PRO H N 1
ATOM 3137 C CA . PRO B 2 191 ? -16.926 19.640 -10.465 1.00 28.91 491 PRO H CA 1
ATOM 3138 C C . PRO B 2 191 ? -17.655 19.452 -11.795 1.00 30.86 491 PRO H C 1
ATOM 3139 O O . PRO B 2 191 ? -17.029 19.277 -12.861 1.00 30.83 491 PRO H O 1
ATOM 3143 N N . SER B 2 192 ? -18.979 19.518 -11.711 1.00 32.70 492 SER H N 1
ATOM 3144 C CA . SER B 2 192 ? -19.855 19.344 -12.859 1.00 34.66 492 SER H CA 1
ATOM 3145 C C . SER B 2 192 ? -19.516 20.244 -13.997 1.00 35.84 492 SER H C 1
ATOM 3146 O O . SER B 2 192 ? -19.763 19.896 -15.141 1.00 35.75 492 SER H O 1
ATOM 3149 N N . SER B 2 193 ? -19.139 21.474 -13.683 1.00 37.31 493 SER H N 1
ATOM 3150 C CA . SER B 2 193 ? -18.824 22.427 -14.739 1.00 38.87 493 SER H CA 1
ATOM 3151 C C . SER B 2 193 ? -17.630 21.848 -15.521 1.00 40.09 493 SER H C 1
ATOM 3152 O O . SER B 2 193 ? -17.610 21.824 -16.758 1.00 40.47 493 SER H O 1
ATOM 3155 N N . THR B 2 194 ? -16.688 21.287 -14.764 1.00 40.71 494 THR H N 1
ATOM 3156 C CA . THR B 2 194 ? -15.430 20.728 -15.264 1.00 40.89 494 THR H CA 1
ATOM 3157 C C . THR B 2 194 ? -15.499 19.690 -16.387 1.00 40.96 494 THR H C 1
ATOM 3158 O O . THR B 2 194 ? -14.574 19.578 -17.216 1.00 41.00 494 THR H O 1
ATOM 3162 N N . TRP B 2 195 ? -16.568 18.909 -16.408 1.00 40.83 495 TRP H N 1
ATOM 3163 C CA . TRP B 2 195 ? -16.659 17.842 -17.372 1.00 40.84 495 TRP H CA 1
ATOM 3164 C C . TRP B 2 195 ? -18.136 17.696 -17.558 1.00 42.08 495 TRP H C 1
ATOM 3165 O O . TRP B 2 195 ? -18.890 17.932 -16.623 1.00 42.43 495 TRP H O 1
ATOM 3176 N N . PRO B 2 196 ? -18.562 17.325 -18.759 1.00 42.96 496 PRO H N 1
ATOM 3177 C CA . PRO B 2 196 ? -17.648 16.953 -19.843 1.00 43.50 496 PRO H CA 1
ATOM 3178 C C . PRO B 2 196 ? -16.853 18.059 -20.474 1.00 44.27 496 PRO H C 1
ATOM 3179 O O . PRO B 2 196 ? -16.010 17.790 -21.322 1.00 44.42 496 PRO H O 1
ATOM 3183 N N . SER B 2 197 ? -17.131 19.293 -20.066 1.00 44.95 497 SER H N 1
ATOM 3184 C CA . SER B 2 197 ? -16.510 20.470 -20.656 1.00 45.85 497 SER H CA 1
ATOM 3185 C C . SER B 2 197 ? -15.050 20.324 -20.907 1.00 46.27 497 SER H C 1
ATOM 3186 O O . SER B 2 197 ? -14.567 20.831 -21.894 1.00 46.50 497 SER H O 1
ATOM 3189 N N . GLU B 2 198 ? -14.307 19.881 -19.910 1.00 46.66 498 GLU H N 1
ATOM 3190 C CA . GLU B 2 198 ? -12.870 19.767 -20.089 1.00 47.15 498 GLU H CA 1
ATOM 3191 C C . GLU B 2 198 ? -12.425 18.312 -20.083 1.00 46.91 498 GLU H C 1
ATOM 3192 O O . GLU B 2 198 ? -13.137 17.455 -19.556 1.00 47.19 498 GLU H O 1
ATOM 3198 N N . THR B 2 199 ? -11.279 18.025 -20.704 1.00 46.11 499 THR H N 1
ATOM 3199 C CA . THR B 2 199 ? -10.791 16.647 -20.790 1.00 45.10 499 THR H CA 1
ATOM 3200 C C . THR B 2 199 ? -10.429 16.043 -19.442 1.00 43.50 499 THR H C 1
ATOM 3201 O O . THR B 2 199 ? -9.946 16.734 -18.551 1.00 43.55 499 THR H O 1
ATOM 3205 N N . VAL B 2 200 ? -10.587 14.727 -19.350 1.00 41.86 500 VAL H N 1
ATOM 3206 C CA . VAL B 2 200 ? -10.261 13.951 -18.149 1.00 40.10 500 VAL H CA 1
ATOM 3207 C C . VAL B 2 200 ? -9.847 12.608 -18.711 1.00 38.17 500 VAL H C 1
ATOM 3208 O O . VAL B 2 200 ? -10.659 11.903 -19.320 1.00 37.76 500 VAL H O 1
ATOM 3212 N N . THR B 2 201 ? -8.616 12.226 -18.391 1.00 36.67 501 THR H N 1
ATOM 3213 C CA . THR B 2 201 ? -8.024 11.043 -18.947 1.00 35.40 501 THR H CA 1
ATOM 3214 C C . THR B 2 201 ? -7.296 10.281 -17.864 1.00 33.81 501 THR H C 1
ATOM 3215 O O . THR B 2 201 ? -6.721 10.883 -16.960 1.00 33.79 501 THR H O 1
ATOM 3219 N N . CYS B 2 202 ? -7.464 8.959 -17.879 1.00 32.31 502 CYS H N 1
ATOM 3220 C CA . CYS B 2 202 ? -6.778 8.093 -16.930 1.00 30.81 502 CYS H CA 1
ATOM 3221 C C . CYS B 2 202 ? -5.589 7.489 -17.644 1.00 29.57 502 CYS H C 1
ATOM 3222 O O . CYS B 2 202 ? -5.670 7.089 -18.804 1.00 29.61 502 CYS H O 1
ATOM 3225 N N . ASN B 2 203 ? -4.447 7.586 -17.007 1.00 28.13 503 ASN H N 1
ATOM 3226 C CA . ASN B 2 203 ? -3.238 7.085 -17.587 1.00 26.92 503 ASN H CA 1
ATOM 3227 C C . ASN B 2 203 ? -2.973 5.772 -16.917 1.00 26.28 503 ASN H C 1
ATOM 3228 O O . ASN B 2 203 ? -2.952 5.705 -15.698 1.00 26.55 503 ASN H O 1
ATOM 3233 N N . VAL B 2 204 ? -2.639 4.746 -17.676 1.00 25.18 504 VAL H N 1
ATOM 3234 C CA . VAL B 2 204 ? -2.321 3.517 -17.018 1.00 24.28 504 VAL H CA 1
ATOM 3235 C C . VAL B 2 204 ? -1.046 2.973 -17.555 1.00 23.86 504 VAL H C 1
ATOM 3236 O O . VAL B 2 204 ? -0.810 2.937 -18.761 1.00 24.05 504 VAL H O 1
ATOM 3240 N N . ALA B 2 205 ? -0.274 2.414 -16.647 1.00 23.38 505 ALA H N 1
ATOM 3241 C CA . ALA B 2 205 ? 1.016 1.890 -16.998 1.00 22.89 505 ALA H CA 1
ATOM 3242 C C . ALA B 2 205 ? 1.212 0.605 -16.242 1.00 22.69 505 ALA H C 1
ATOM 3243 O O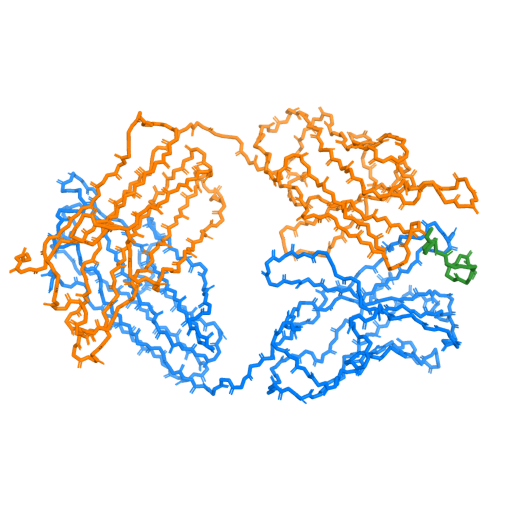 . ALA B 2 205 ? 0.847 0.488 -15.062 1.00 22.59 505 ALA H O 1
ATOM 3245 N N . HIS B 2 206 ? 1.825 -0.348 -16.931 1.00 22.46 506 HIS H N 1
ATOM 3246 C CA . HIS B 2 206 ? 2.060 -1.659 -16.386 1.00 22.24 506 HIS H CA 1
ATOM 3247 C C . HIS B 2 206 ? 3.419 -2.026 -16.942 1.00 23.27 506 HIS H C 1
ATOM 3248 O O . HIS B 2 206 ? 3.574 -2.667 -17.977 1.00 23.45 506 HIS H O 1
ATOM 3255 N N . PRO B 2 207 ? 4.428 -1.557 -16.245 1.00 24.11 507 PRO H N 1
ATOM 3256 C CA . PRO B 2 207 ? 5.809 -1.743 -16.686 1.00 24.58 507 PRO H CA 1
ATOM 3257 C C . PRO B 2 207 ? 6.239 -3.189 -17.007 1.00 25.08 507 PRO H C 1
ATOM 3258 O O . PRO B 2 207 ? 7.055 -3.405 -17.894 1.00 25.46 507 PRO H O 1
ATOM 3262 N N . ALA B 2 208 ? 5.698 -4.178 -16.310 1.00 25.22 508 ALA H N 1
ATOM 3263 C CA . ALA B 2 208 ? 6.099 -5.563 -16.554 1.00 25.52 508 ALA H CA 1
ATOM 3264 C C . ALA B 2 208 ? 5.766 -6.034 -17.934 1.00 26.09 508 ALA H C 1
ATOM 3265 O O . ALA B 2 208 ? 6.131 -7.137 -18.284 1.00 26.21 508 ALA H O 1
ATOM 3267 N N . SER B 2 209 ? 4.997 -5.256 -18.687 1.00 26.61 509 SER H N 1
ATOM 3268 C CA . SER B 2 209 ? 4.579 -5.686 -20.011 1.00 26.95 509 SER H CA 1
ATOM 3269 C C . SER B 2 209 ? 4.735 -4.557 -20.984 1.00 28.19 509 SER H C 1
ATOM 3270 O O . SER B 2 209 ? 4.233 -4.645 -22.100 1.00 28.44 509 SER H O 1
ATOM 3273 N N . SER B 2 210 ? 5.373 -3.473 -20.545 1.00 29.14 510 SER H N 1
ATOM 3274 C CA . SER B 2 210 ? 5.673 -2.345 -21.422 1.00 30.32 510 SER H CA 1
ATOM 3275 C C . SER B 2 210 ? 4.460 -1.536 -21.904 1.00 31.60 510 SER H C 1
ATOM 3276 O O . SER B 2 210 ? 4.495 -0.897 -22.969 1.00 31.70 510 SER H O 1
ATOM 3279 N N . THR B 2 211 ? 3.400 -1.555 -21.099 1.00 32.37 511 THR H N 1
ATOM 3280 C CA . THR B 2 211 ? 2.174 -0.847 -21.397 1.00 32.73 511 THR H CA 1
ATOM 3281 C C . THR B 2 211 ? 1.967 0.529 -20.776 1.00 33.40 511 THR H C 1
ATOM 3282 O O . THR B 2 211 ? 1.972 0.697 -19.557 1.00 33.55 511 THR H O 1
ATOM 3286 N N . LYS B 2 212 ? 1.522 1.437 -21.627 1.00 33.95 512 LYS H N 1
ATOM 3287 C CA . LYS B 2 212 ? 1.083 2.756 -21.232 1.00 34.79 512 LYS H CA 1
ATOM 3288 C C . LYS B 2 212 ? -0.166 2.987 -22.065 1.00 34.73 512 LYS H C 1
ATOM 3289 O O . LYS B 2 212 ? -0.168 2.776 -23.278 1.00 34.74 512 LYS H O 1
ATOM 3295 N N . VAL B 2 213 ? -1.227 3.435 -21.408 1.00 34.68 513 VAL H N 1
ATOM 3296 C CA . VAL B 2 213 ? -2.499 3.621 -22.060 1.00 34.63 513 VAL H CA 1
ATOM 3297 C C . VAL B 2 213 ? -3.156 4.808 -21.465 1.00 34.97 513 VAL H C 1
ATOM 3298 O O . VAL B 2 213 ? -3.159 4.984 -20.260 1.00 35.14 513 VAL H O 1
ATOM 3302 N N . ASP B 2 214 ? -3.844 5.550 -22.300 1.00 35.49 514 ASP H N 1
ATOM 3303 C CA . ASP B 2 214 ? -4.574 6.688 -21.810 1.00 36.37 514 ASP H CA 1
ATOM 3304 C C . ASP B 2 214 ? -5.961 6.419 -22.292 1.00 36.67 514 ASP H C 1
ATOM 3305 O O . ASP B 2 214 ? -6.144 5.796 -23.319 1.00 37.03 514 ASP H O 1
ATOM 3310 N N . LYS B 2 215 ? -6.959 6.801 -21.531 1.00 36.62 515 LYS H N 1
ATOM 3311 C CA . LYS B 2 215 ? -8.280 6.487 -21.978 1.00 36.79 515 LYS H CA 1
ATOM 3312 C C . LYS B 2 215 ? -9.052 7.699 -21.558 1.00 37.12 515 LYS H C 1
ATOM 3313 O O . LYS B 2 215 ? -8.843 8.241 -20.481 1.00 36.78 515 LYS H O 1
ATOM 3319 N N . LYS B 2 216 ? -9.696 8.276 -22.558 1.00 38.06 516 LYS H N 1
ATOM 3320 C CA . LYS B 2 216 ? -10.485 9.496 -22.454 1.00 38.78 516 LYS H CA 1
ATOM 3321 C C . LYS B 2 216 ? -11.863 9.145 -21.902 1.00 39.43 516 LYS H C 1
ATOM 3322 O O . LYS B 2 216 ? -12.499 8.233 -22.404 1.00 39.28 516 LYS H O 1
ATOM 3328 N N . ILE B 2 217 ? -12.337 9.812 -20.859 1.00 40.41 517 ILE H N 1
ATOM 3329 C CA . ILE B 2 217 ? -13.699 9.517 -20.465 1.00 41.48 517 ILE H CA 1
ATOM 3330 C C . ILE B 2 217 ? -14.565 10.480 -21.199 1.00 42.52 517 ILE H C 1
ATOM 3331 O O . ILE B 2 217 ? -14.625 11.643 -20.847 1.00 42.57 517 ILE H O 1
ATOM 3336 N N . VAL B 2 218 ? -15.130 10.014 -22.296 1.00 43.67 518 VAL H N 1
ATOM 3337 C CA . VAL B 2 218 ? -16.056 10.812 -23.065 1.00 44.89 518 VAL H CA 1
ATOM 3338 C C . VAL B 2 218 ? -17.421 10.314 -22.634 1.00 45.84 518 VAL H C 1
ATOM 3339 O O . VAL B 2 218 ? -17.606 9.132 -22.334 1.00 45.51 518 VAL H O 1
ATOM 3343 N N . PRO B 2 219 ? -18.379 11.223 -22.621 1.00 47.20 519 PRO H N 1
ATOM 3344 C CA . PRO B 2 219 ? -19.714 10.917 -22.113 1.00 48.43 519 PRO H CA 1
ATOM 3345 C C . PRO B 2 219 ? -20.424 9.715 -22.768 1.00 50.15 519 PRO H C 1
ATOM 3346 O O . PRO B 2 219 ? -21.197 9.885 -23.710 1.00 50.34 519 PRO H O 1
ATOM 3350 N N . ARG B 2 220 ? -20.263 8.526 -22.175 1.00 51.47 520 ARG H N 1
ATOM 3351 C CA . ARG B 2 220 ? -20.926 7.290 -22.647 1.00 52.54 520 ARG H CA 1
ATOM 3352 C C . ARG B 2 220 ? -20.474 6.387 -23.862 1.00 53.40 520 ARG H C 1
ATOM 3353 O O . ARG B 2 220 ? -21.122 5.335 -24.170 1.00 53.53 520 ARG H O 1
ATOM 3362 N N . LEU C 3 2 ? -4.483 -31.291 25.692 1.00 51.48 602 LEU P N 1
ATOM 3363 C CA . LEU C 3 2 ? -4.022 -31.289 24.304 1.00 51.49 602 LEU P CA 1
ATOM 3364 C C . LEU C 3 2 ? -2.531 -30.963 24.177 1.00 51.29 602 LEU P C 1
ATOM 3365 O O . LEU C 3 2 ? -1.784 -31.036 25.165 1.00 51.40 602 LEU P O 1
ATOM 3367 N N . GLN C 3 3 ? -2.132 -30.584 22.960 1.00 50.82 603 GLN P N 1
ATOM 3368 C CA . GLN C 3 3 ? -0.748 -30.264 22.559 1.00 50.34 603 GLN P CA 1
ATOM 3369 C C . GLN C 3 3 ? 0.084 -29.145 23.233 1.00 49.02 603 GLN P C 1
ATOM 3370 O O . GLN C 3 3 ? 0.747 -28.381 22.540 1.00 48.93 603 GLN P O 1
ATOM 3376 N N . TYR C 3 4 ? 0.135 -29.074 24.557 1.00 48.01 604 TYR P N 1
ATOM 3377 C CA . TYR C 3 4 ? 0.949 -28.020 25.172 1.00 47.07 604 TYR P CA 1
ATOM 3378 C C . TYR C 3 4 ? 2.263 -27.977 24.416 1.00 45.70 604 TYR P C 1
ATOM 3379 O O . TYR C 3 4 ? 2.507 -28.841 23.579 1.00 45.68 604 TYR P O 1
ATOM 3388 N N . THR C 3 5 ? 3.044 -26.921 24.641 1.00 44.42 605 THR P N 1
ATOM 3389 C CA . THR C 3 5 ? 4.360 -26.763 24.022 1.00 43.14 605 THR P CA 1
ATOM 3390 C C . THR C 3 5 ? 5.371 -27.732 24.649 1.00 42.94 605 THR P C 1
ATOM 3391 O O . THR C 3 5 ? 5.293 -28.029 25.823 1.00 43.15 605 THR P O 1
ATOM 3395 N N . PRO C 3 6 ? 6.235 -28.323 23.838 1.00 42.51 606 PRO P N 1
ATOM 3396 C CA . PRO C 3 6 ? 7.156 -29.340 24.314 1.00 42.09 606 PRO P CA 1
ATOM 3397 C C . PRO C 3 6 ? 8.330 -28.866 25.117 1.00 41.77 606 PRO P C 1
ATOM 3398 O O . PRO C 3 6 ? 8.795 -27.764 24.935 1.00 41.90 606 PRO P O 1
ATOM 3402 N N . SER C 3 7 ? 8.921 -29.796 25.851 1.00 41.60 607 SER P N 1
ATOM 3403 C CA . SER C 3 7 ? 10.080 -29.541 26.681 1.00 41.72 607 SER P CA 1
ATOM 3404 C C . SER C 3 7 ? 11.139 -28.757 25.974 1.00 41.42 607 SER P C 1
ATOM 3405 O O . SER C 3 7 ? 11.796 -27.897 26.581 1.00 41.20 607 SER P O 1
ATOM 3408 N N . TRP C 3 8 ? 11.470 -29.209 24.770 1.00 41.66 608 TRP P N 1
ATOM 3409 C CA . TRP C 3 8 ? 12.469 -28.495 23.992 1.00 42.01 608 TRP P CA 1
ATOM 3410 C C . TRP C 3 8 ? 11.681 -27.275 23.534 1.00 42.64 608 TRP P C 1
ATOM 3411 O O . TRP C 3 8 ? 10.478 -27.188 23.777 1.00 42.74 608 TRP P O 1
ATOM 3422 N N . MET C 3 9 ? 12.316 -26.272 22.978 1.00 43.12 609 MET P N 1
ATOM 3423 C CA . MET C 3 9 ? 11.509 -25.090 22.717 1.00 43.72 609 MET P CA 1
ATOM 3424 C C . MET C 3 9 ? 11.434 -24.352 24.031 1.00 44.93 609 MET P C 1
ATOM 3425 O O . MET C 3 9 ? 11.548 -23.140 24.037 1.00 45.03 609 MET P O 1
ATOM 3430 N N . LEU C 3 10 ? 11.237 -25.073 25.141 1.00 46.23 610 LEU P N 1
ATOM 3431 C CA . LEU C 3 10 ? 11.278 -24.463 26.495 1.00 47.35 610 LEU P CA 1
ATOM 3432 C C . LEU C 3 10 ? 12.664 -24.458 27.092 1.00 48.08 610 LEU P C 1
ATOM 3433 O O . LEU C 3 10 ? 12.840 -24.077 28.241 1.00 48.11 610 LEU P O 1
ATOM 3438 N N . VAL C 3 11 ? 13.611 -25.043 26.371 1.00 48.89 611 VAL P N 1
ATOM 3439 C CA . VAL C 3 11 ? 14.997 -25.059 26.811 1.00 49.64 611 VAL P CA 1
ATOM 3440 C C . VAL C 3 11 ? 15.529 -23.655 26.532 1.00 50.63 611 VAL P C 1
ATOM 3441 O O . VAL C 3 11 ? 14.759 -22.705 26.454 1.00 50.55 611 VAL P O 1
ATOM 3443 N N . GLY C 3 12 ? 16.841 -23.514 26.406 1.00 51.71 612 GLY P N 1
ATOM 3444 C CA . GLY C 3 12 ? 17.302 -22.305 26.472 1.00 52.80 612 GLY P CA 1
ATOM 3445 C C . GLY C 3 12 ? 18.828 -22.385 26.477 1.00 53.81 612 GLY P C 1
ATOM 3446 O O . GLY C 3 12 ? 19.412 -22.307 25.367 1.00 54.15 612 GLY P O 1
#

Solvent-accessible surface area: 19710 Å² total; per-residue (Å²): 93,7,98,12,74,5,64,45,115,33,31,48,8,49,90,43,66,69,7,55,0,27,0,103,8,67,78,53,0,70,9,82,69,58,55,24,11,0,1,1,3,17,16,72,100,86,97,11,13,101,9,12,1,45,71,17,63,65,122,51,101,80,12,62,123,24,7,58,12,67,39,94,12,55,68,1,43,0,98,0,57,127,0,45,62,106,4,33,0,38,0,11,0,2,0,1,0,6,5,28,5,12,13,0,45,4,0,65,3,11,64,99,164,82,98,29,53,10,57,13,1,0,0,9,1,6,71,72,5,37,122,78,35,23,0,1,0,0,0,0,0,5,57,0,2,48,70,121,29,77,22,95,5,44,5,71,67,75,93,108,77,101,27,45,37,53,10,125,24,128,43,51,114,186,74,7,16,13,0,3,3,0,8,0,35,6,72,77,86,50,10,78,154,47,45,34,0,18,0,30,2,57,9,163,58,34,144,68,64,50,76,41,51,22,56,67,104,109,124,165,26,118,4,49,4,52,37,27,41,91,22,118,92,49,19,64,40,102,0,32,0,49,4,59,50,43,81,3,44,59,46,9,1,1,0,4,14,11,19,96,140,108,83,44,32,7,0,0,3,2,12,27,99,30,117,94,59,38,26,12,124,91,10,132,66,32,2,73,7,46,31,40,28,98,138,59,20,0,38,0,74,0,36,62,2,96,57,106,1,33,5,43,0,10,0,0,12,8,6,74,82,18,6,1,19,5,33,78,34,5,104,10,19,84,0,34,5,14,50,12,165,78,44,70,15,49,7,20,17,4,4,12,32,36,61,3,73,108,103,50,75,10,3,0,0,0,1,0,38,19,0,5,35,70,87,19,78,21,48,0,41,99,38,97,38,87,92,36,45,28,57,0,68,30,46,98,34,91,64,41,38,7,17,6,0,0,0,32,5,66,36,90,32,14,84,90,110,85,2,14,0,26,3,22,0,95,54,30,110,25,184,39,90,47,95,3,81,81,94,98,123,94,7,41,100,50,2,45,56,95

Foldseek 3Di:
DWAWAKPDQEAADDFQAKDKIKIFTHFWQQAPVRFRFKWKWFDDVPDDTDTQGTSQFHGDPPRDPQWTKHDGTTMIMIMGRGHDPVRFGWMWMWGVSDPPIDIHPTHGYAHDDDFFFWDKDKDWFDPVVVVVFKTKIKMKGDFGDDPDKDKFKDFLRHTADPDKDKDWDAQDPPPRTIMMMIMHMDGSVVVVVTFKIWIWMDDPVDPGIDIDMGTDVDD/DWAKAKDWADEAAAQAKTKIKIAIDDDQQLQWKKFKFWAFPVGDDGGAKIAGHVGPDIDGPVVNPPQWDWDAPSVGRMIMIIGGRHDQSVFTWMKMFTADNVPPGDTDDIHPTHTHGHANDDFAAWDKDWAAPLPPCPLPFKRKIKIKTDFGDDDDKDKDKPVPPADPQKDKDDWDDPPRGIIIMMMHIGTNVCPPVHWIWMWMGDVVVGDIDIDTRHHD/DDDPDPPVVDD

Sequence (450 aa):
DVVMTQTPLSLPVSLGDPASISCRSSQSLVHSNGNTYLHWYLQKPGQSPKLLIYKVSNRFSGVPDKFSGSGSGTDFTLKISRVEAEDQGVYFCSQSTHVPWTFGGGTKLEIKRADAAPTVSIFPPSSEQLTSGGASVVCFLNNFYPKDINVKWKIDGSERQNGVLNSWTDEDSKDSTYSMSSTLTLTKDEYERHNSYTCEATHKTSTSPIVKSFNRNECDVKLVESGGGLVKLGGSLKLSCAASGFTFSSYFLSWVRQTPEKRLELVATINSNGDKTYHPDTMKGRFTISRDNAKNTLYLQMSSLKSEDTALYYCARRDSSASLYFDYWGQGTTLTVSSAKTTPPSVYPLAPGSAAQTNSMVTLGCLVKGYFPEPVTVTWNSGSLSSGVHTFPAVLQSDLYTLSSSVTVPSSTWPSETVTCNVAHPASSTKVDKKIVPRLQYTPSWMLVG